Protein AF-A0A8C8IC75-F1 (afdb_monomer)

Radius of gyration: 33.01 Å; Cα contacts (8 Å, |Δi|>4): 456; chains: 1; bounding box: 77×109×83 Å

Secondary structure (DSSP, 8-state):
----PPPP----TTSSS--S--HHHHTS------TTSPP-PPP-TTS-TTSSHHHHTTS--SS----TT----S---TT------S-----GGGGGHHHHHHHHHHHHHHHHHHTTS------HHHHHHHHHHHHHHHHHHHHHHHHHHHHTT---PPPPPSS---TT--EEEEEEHHHHHH-----BPPPEEEEEEEEEPBP-GGGGGT------TTPPPEE-SB--TTS-TTS-TTTS-SEEEEEEEEEBSSS-EEEEEEEE-EEEE-TTS-EEEEEEEEEEES-GGGTT---HHHHTTT-HHHHHHHHHHHHHHHHHHHHHHHHHHT-SEEEEEEEEEEETTEEEEEEEEEEEEE-HHHHHHHTT--HHHHHHHHHHHHHHHTTSPSS-EEEEE-SS--TT-EEEEEE-

Solvent-accessible surface area (backbone atoms only — not comparable to full-atom values): 25698 Å² total; per-residue (Å²): 132,93,85,84,77,85,80,89,76,89,82,47,98,87,56,93,66,88,78,70,77,62,74,96,54,67,91,48,89,87,68,62,74,59,93,83,57,59,79,85,84,82,89,59,97,82,60,72,87,64,82,53,65,76,65,61,63,60,57,57,74,94,52,53,92,71,62,90,90,59,87,83,81,91,74,92,61,87,78,72,75,87,82,78,88,71,82,81,80,78,58,77,74,69,68,60,60,63,58,56,57,56,54,55,56,50,56,58,52,57,56,56,65,69,61,71,81,72,75,82,86,74,59,75,72,60,59,52,53,52,51,50,52,52,49,50,50,51,50,51,51,52,60,56,52,51,52,57,54,54,66,71,58,64,69,76,70,83,50,72,61,99,60,89,85,60,90,86,50,47,80,75,47,82,46,45,43,72,63,46,73,68,29,65,42,80,72,63,56,83,65,46,79,78,48,48,25,14,34,20,39,66,60,67,70,61,51,70,70,54,61,96,74,78,82,80,82,82,70,80,58,56,68,43,93,33,67,49,91,89,59,63,90,89,55,65,72,84,78,54,73,50,36,29,40,37,33,33,38,30,44,60,59,94,87,36,80,46,74,45,84,25,60,36,43,27,30,38,73,45,97,86,69,47,80,39,41,23,31,73,48,74,50,75,48,58,57,38,87,79,70,83,45,69,60,56,92,76,29,56,87,80,35,47,68,59,53,51,52,49,44,48,72,77,39,41,72,62,54,52,51,53,35,52,48,30,52,74,43,64,32,57,31,37,35,40,33,37,33,31,37,72,42,65,89,41,89,88,46,71,42,75,72,41,50,47,79,38,42,32,72,62,47,27,57,76,71,72,52,54,65,40,33,54,46,15,39,50,48,54,52,50,62,54,58,72,72,49,77,95,78,57,71,44,82,45,67,53,58,68,46,81,76,67,31,38,37,38,34,27,46,111

pLDDT: mean 82.19, std 16.44, range [41.41, 98.25]

Sequence (412 aa):
MAKFHAPEIQDNPSGWGPCAVPEKFKDMPYQPFSKGDRLGKVADWTGATYQDKRYTNKYSSQFGGGSQYAYFHEEDETSFQLVDTAKTQKTAYQRNRMRFAQRNLRRDKDRRNLTQFNMQTLPKSAKQKERDRMRLQKKFQKQFGVRQKWDQKSQLKPRDSSVEVRSDWEVKEEMDFPRLMKMRYMEVEDPTDIECCGALEYYDKAFDRCRVFVSPQGGERHKFPNPNPFVEEDIDKSEVASVAYRYRRWKLGEDIDLIVRCEHDGVMTGANGEVSFINVKTLNEWDSRHCNGVDWRQKLDSQRGAVLATELKNNSYKLARWTCCAMLAGSEYLKLGYVSRYHAKDSARHVVLGTQQFQPTEFASQINLSMENAWGILRCVIDICRKLEEGKYLILKDPNKVSPGLLTIETL

Nearest PDB structures (foldseek):
  8ppl-assembly1_Ix  TM=5.943E-01  e=7.637E-51  Homo sapiens
  8xxn-assembly1_3N  TM=5.782E-01  e=9.365E-46  Homo sapiens
  6yam-assembly1_m  TM=9.307E-01  e=5.490E-36  Oryctolagus cuniculus
  9bln-assembly1_x  TM=6.160E-01  e=3.800E-43  Homo sapiens
  5k4c-assembly1_A  TM=9.445E-01  e=1.832E-30  Nasonia vitripennis

InterPro domains:
  IPR007783 Eukaryotic translation initiation factor 3 subunit D [PF05091] (4-211)
  IPR007783 Eukaryotic translation initiation factor 3 subunit D [PF05091] (218-401)
  IPR007783 Eukaryotic translation initiation factor 3 subunit D [PTHR12399] (217-401)

Organism: Oncorhynchus tshawytscha (NCBI:txid74940)

Structure (mmCIF, N/CA/C/O backbone):
data_AF-A0A8C8IC75-F1
#
_entry.id   AF-A0A8C8IC75-F1
#
loop_
_atom_site.group_PDB
_atom_site.id
_atom_site.type_symbol
_atom_site.label_atom_id
_atom_site.label_alt_id
_atom_site.label_comp_id
_atom_site.label_asym_id
_atom_site.label_entity_id
_atom_site.label_seq_id
_atom_site.pdbx_PDB_ins_code
_atom_site.Cartn_x
_atom_site.Cartn_y
_atom_site.Cartn_z
_atom_site.occupancy
_atom_site.B_iso_or_equiv
_atom_site.auth_seq_id
_atom_site.auth_comp_id
_atom_site.auth_asym_id
_atom_site.auth_atom_id
_atom_site.pdbx_PDB_model_num
ATOM 1 N N . MET A 1 1 ? -1.003 -50.002 2.290 1.00 58.00 1 MET A N 1
ATOM 2 C CA . MET A 1 1 ? -1.749 -50.890 1.369 1.00 58.00 1 MET A CA 1
ATOM 3 C C . MET A 1 1 ? -2.477 -50.026 0.357 1.00 58.00 1 MET A C 1
ATOM 5 O O . MET A 1 1 ? -3.160 -49.097 0.773 1.00 58.00 1 MET A O 1
ATOM 9 N N . ALA A 1 2 ? -2.309 -50.294 -0.938 1.00 66.75 2 ALA A N 1
ATOM 10 C CA . ALA A 1 2 ? -3.128 -49.659 -1.966 1.00 66.75 2 ALA A CA 1
ATOM 11 C C . ALA A 1 2 ? -4.586 -50.118 -1.798 1.00 66.75 2 ALA A C 1
ATOM 13 O O . ALA A 1 2 ? -4.832 -51.304 -1.579 1.00 66.75 2 ALA A O 1
ATOM 14 N N . LYS A 1 3 ? -5.537 -49.180 -1.845 1.00 77.00 3 LYS A N 1
ATOM 15 C CA . LYS A 1 3 ? -6.972 -49.470 -1.761 1.00 77.00 3 LYS A CA 1
ATOM 16 C C . LYS A 1 3 ? -7.572 -49.418 -3.160 1.00 77.00 3 LYS A C 1
ATOM 18 O O . LYS A 1 3 ? -7.349 -48.454 -3.886 1.00 77.00 3 LYS A O 1
ATOM 23 N N . PHE A 1 4 ? -8.342 -50.442 -3.505 1.00 88.56 4 PHE A N 1
ATOM 24 C CA . PHE A 1 4 ? -9.171 -50.471 -4.702 1.00 88.56 4 PHE A CA 1
ATOM 25 C C . PHE A 1 4 ? -10.628 -50.597 -4.267 1.00 88.56 4 PHE A C 1
ATOM 27 O O . PHE A 1 4 ? -10.982 -51.527 -3.544 1.00 88.56 4 PHE A O 1
ATOM 34 N N . HIS A 1 5 ? -11.452 -49.642 -4.686 1.00 91.62 5 HIS A N 1
ATOM 35 C CA . HIS A 1 5 ? -12.895 -49.672 -4.489 1.00 91.62 5 HIS A CA 1
ATOM 36 C C . HIS A 1 5 ? -13.542 -50.132 -5.792 1.00 91.62 5 HIS A C 1
ATOM 38 O O . HIS A 1 5 ? -13.190 -49.631 -6.861 1.00 91.62 5 HIS A O 1
ATOM 44 N N . ALA A 1 6 ? -14.457 -51.099 -5.705 1.00 91.69 6 ALA A N 1
ATOM 45 C CA . ALA A 1 6 ? -15.185 -51.572 -6.874 1.00 91.69 6 ALA A CA 1
ATOM 46 C C . ALA A 1 6 ? -16.009 -50.415 -7.472 1.00 91.69 6 ALA A C 1
ATOM 48 O O . ALA A 1 6 ? -16.689 -49.719 -6.716 1.00 91.69 6 ALA A O 1
ATOM 49 N N . PRO A 1 7 ? -15.942 -50.180 -8.795 1.00 91.25 7 PRO A N 1
ATOM 50 C CA . PRO A 1 7 ? -16.749 -49.152 -9.433 1.00 91.25 7 PRO A CA 1
ATOM 51 C C . PRO A 1 7 ? -18.223 -49.563 -9.430 1.00 91.25 7 PRO A C 1
ATOM 53 O O . PRO A 1 7 ? -18.556 -50.719 -9.694 1.00 91.25 7 PRO A O 1
ATOM 56 N N . GLU A 1 8 ? -19.105 -48.608 -9.163 1.00 88.88 8 GLU A N 1
ATOM 57 C CA . GLU A 1 8 ? -20.548 -48.812 -9.267 1.00 88.88 8 GLU A CA 1
ATOM 58 C C . GLU A 1 8 ? -20.967 -48.847 -10.743 1.00 88.88 8 GLU A C 1
ATOM 60 O O . GLU A 1 8 ? -20.599 -47.974 -11.533 1.00 88.88 8 GLU A O 1
ATOM 65 N N . ILE A 1 9 ? -21.725 -49.876 -11.125 1.00 89.62 9 ILE A N 1
ATOM 66 C CA . ILE A 1 9 ? -22.226 -50.081 -12.488 1.00 89.62 9 ILE A CA 1
ATOM 67 C C . ILE A 1 9 ? -23.745 -50.234 -12.416 1.00 89.62 9 ILE A C 1
ATOM 69 O O . ILE A 1 9 ? -24.268 -50.913 -11.535 1.00 89.62 9 ILE A O 1
ATOM 73 N N . GLN A 1 10 ? -24.450 -49.595 -13.348 1.00 89.38 10 GLN A N 1
ATOM 74 C CA . GLN A 1 10 ? -25.905 -49.686 -13.465 1.00 89.38 10 GLN A CA 1
ATOM 75 C C . GLN A 1 10 ? -26.347 -51.081 -13.945 1.00 89.38 10 GLN A C 1
ATOM 77 O O . GLN A 1 10 ? -25.746 -51.634 -14.869 1.00 89.38 10 GLN A O 1
ATOM 82 N N . ASP A 1 11 ? -27.421 -51.615 -13.363 1.00 90.75 11 ASP A N 1
ATOM 83 C CA . ASP A 1 11 ? -28.042 -52.869 -13.800 1.00 90.75 11 ASP A CA 1
ATOM 84 C C . ASP A 1 11 ? -29.256 -52.579 -14.701 1.00 90.75 11 ASP A C 1
ATOM 86 O O . ASP A 1 11 ? -30.103 -51.742 -14.377 1.00 90.75 11 ASP A O 1
ATOM 90 N N . ASN A 1 12 ? -29.327 -53.242 -15.856 1.00 92.50 12 ASN A N 1
ATOM 91 C CA . ASN A 1 12 ? -30.423 -53.107 -16.817 1.00 92.50 12 ASN A CA 1
ATOM 92 C C . ASN A 1 12 ? -30.918 -54.499 -17.252 1.00 92.50 12 ASN A C 1
ATOM 94 O O . ASN A 1 12 ? -30.429 -55.045 -18.242 1.00 92.50 12 ASN A O 1
ATOM 98 N N . PRO A 1 13 ? -31.923 -55.067 -16.560 1.00 91.25 13 PRO A N 1
ATOM 99 C CA . PRO A 1 13 ? -32.427 -56.413 -16.854 1.00 91.25 13 PRO A CA 1
ATOM 100 C C . PRO A 1 13 ? -33.138 -56.541 -18.209 1.00 91.25 13 PRO A C 1
ATOM 102 O O . PRO A 1 13 ? -33.323 -57.645 -18.714 1.00 91.25 13 PRO A O 1
ATOM 105 N N . SER A 1 14 ? -33.587 -55.419 -18.778 1.00 91.44 14 SER A N 1
ATOM 106 C CA . SER A 1 14 ? -34.484 -55.378 -19.942 1.00 91.44 14 SER A CA 1
ATOM 107 C C . SER A 1 14 ? -33.797 -55.037 -21.267 1.00 91.44 14 SER A C 1
ATOM 109 O O . SER A 1 14 ? -34.443 -55.060 -22.314 1.00 91.44 14 SER A O 1
ATOM 111 N N . GLY A 1 15 ? -32.498 -54.727 -21.256 1.00 89.69 15 GLY A N 1
ATOM 112 C CA . GLY A 1 15 ? -31.758 -54.423 -22.476 1.00 89.69 15 GLY A CA 1
ATOM 113 C C . GLY A 1 15 ? -30.320 -53.981 -22.231 1.00 89.69 15 GLY A C 1
ATOM 114 O O . GLY A 1 15 ? -29.856 -53.876 -21.101 1.00 89.69 15 GLY A O 1
ATOM 115 N N . TRP A 1 16 ? -29.611 -53.683 -23.318 1.00 87.88 16 TRP A N 1
ATOM 116 C CA . TRP A 1 16 ? -28.249 -53.153 -23.274 1.00 87.88 16 TRP A CA 1
ATOM 117 C C . TRP A 1 16 ? -28.276 -51.639 -23.502 1.00 87.88 16 TRP A C 1
ATOM 119 O O . TRP A 1 16 ? -28.535 -51.179 -24.612 1.00 87.88 16 TRP A O 1
ATOM 129 N N . GLY A 1 17 ? -28.041 -50.851 -22.448 1.00 88.94 17 GLY A N 1
ATOM 130 C CA . GLY A 1 17 ? -28.033 -49.386 -22.528 1.00 88.94 17 GLY A CA 1
ATOM 131 C C . GLY A 1 17 ? -28.261 -48.684 -21.184 1.00 88.94 17 GLY A C 1
ATOM 132 O O . GLY A 1 17 ? -28.439 -49.361 -20.168 1.00 88.94 17 GLY A O 1
ATOM 133 N N . PRO A 1 18 ? -28.258 -47.335 -21.161 1.00 89.00 18 PRO A N 1
ATOM 134 C CA . PRO A 1 18 ? -28.539 -46.558 -19.956 1.00 89.00 18 PRO A CA 1
ATOM 135 C C . PRO A 1 18 ? -29.963 -46.813 -19.453 1.00 89.00 18 PRO A C 1
ATOM 137 O O . PRO A 1 18 ? -30.922 -46.672 -20.209 1.00 89.00 18 PRO A O 1
ATOM 140 N N . CYS A 1 19 ? -30.093 -47.179 -18.177 1.00 89.69 19 CYS A N 1
ATOM 141 C CA . CYS A 1 19 ? -31.385 -47.402 -17.520 1.00 89.69 19 CYS A CA 1
ATOM 142 C C . CYS A 1 19 ? -31.823 -46.227 -16.631 1.00 89.69 19 CYS A C 1
ATOM 144 O O . CYS A 1 19 ? -32.991 -46.149 -16.258 1.00 89.69 19 CYS A O 1
ATOM 146 N N . ALA A 1 20 ? -30.916 -45.294 -16.322 1.00 87.81 20 ALA A N 1
ATOM 147 C CA . ALA A 1 20 ? -31.198 -44.113 -15.516 1.00 87.81 20 ALA A CA 1
ATOM 148 C C . ALA A 1 20 ? -30.503 -42.862 -16.073 1.00 87.81 20 ALA A C 1
ATOM 150 O O . ALA A 1 20 ? -29.450 -42.933 -16.711 1.00 87.81 20 ALA A O 1
ATOM 151 N N . VAL A 1 21 ? -31.094 -41.695 -15.807 1.00 89.00 21 VAL A N 1
ATOM 152 C CA . VAL A 1 21 ? -30.424 -40.406 -16.021 1.00 89.00 21 VAL A CA 1
ATOM 153 C C . VAL A 1 21 ? -29.321 -40.268 -14.966 1.00 89.00 21 VAL A C 1
ATOM 155 O O . VAL A 1 21 ? -29.589 -40.546 -13.795 1.00 89.00 21 VAL A O 1
ATOM 158 N N . PRO A 1 22 ? -28.103 -39.828 -15.332 1.00 90.25 22 PRO A N 1
ATOM 159 C CA . PRO A 1 22 ? -27.042 -39.596 -14.360 1.00 90.25 22 PRO A CA 1
ATOM 160 C C . PRO A 1 22 ? -27.498 -38.660 -13.237 1.00 90.25 22 PRO A C 1
ATOM 162 O O . PRO A 1 22 ? -28.001 -37.568 -13.508 1.00 90.25 22 PRO A O 1
ATOM 165 N N . GLU A 1 23 ? -27.265 -39.058 -11.986 1.00 87.88 23 GLU A N 1
ATOM 166 C CA . GLU A 1 23 ? -27.721 -38.335 -10.788 1.00 87.88 23 GLU A CA 1
ATOM 167 C C . GLU A 1 23 ? -27.302 -36.860 -10.796 1.00 87.88 23 GLU A C 1
ATOM 169 O O . GLU A 1 23 ? -28.095 -35.974 -10.490 1.00 87.88 23 GLU A O 1
ATOM 174 N N . LYS A 1 24 ? -26.097 -36.581 -11.306 1.00 89.31 24 LYS A N 1
ATOM 175 C CA . LYS A 1 24 ? -25.540 -35.232 -11.466 1.00 89.31 24 LYS A CA 1
ATOM 176 C C . LYS A 1 24 ? -26.448 -34.240 -12.212 1.00 89.31 24 LYS A C 1
ATOM 178 O O . LYS A 1 24 ? -26.316 -33.040 -11.993 1.00 89.31 24 LYS A O 1
ATOM 183 N N . PHE A 1 25 ? -27.304 -34.708 -13.121 1.00 90.50 25 PHE A N 1
ATOM 184 C CA . PHE A 1 25 ? -28.145 -33.848 -13.965 1.00 90.50 25 PHE A CA 1
ATOM 185 C C . PHE A 1 25 ? -29.645 -34.044 -13.736 1.00 90.50 25 PHE A C 1
ATOM 187 O O . PHE A 1 25 ? -30.443 -33.440 -14.447 1.00 90.50 25 PHE A O 1
ATOM 194 N N . LYS A 1 26 ? -30.042 -34.881 -12.772 1.00 89.19 26 LYS A N 1
ATOM 195 C CA . LYS A 1 26 ? -31.448 -35.233 -12.551 1.00 89.19 26 LYS A CA 1
ATOM 196 C C . LYS A 1 26 ? -32.291 -34.036 -12.097 1.00 89.19 26 LYS A C 1
ATOM 198 O O . LYS A 1 26 ? -33.399 -33.858 -12.591 1.00 89.19 26 LYS A O 1
ATOM 203 N N . ASP A 1 27 ? -31.733 -33.196 -11.227 1.00 91.81 27 ASP A N 1
ATOM 204 C CA . ASP A 1 27 ? -32.450 -32.082 -10.587 1.00 91.81 27 ASP A CA 1
ATOM 205 C C . ASP A 1 27 ? -32.163 -30.718 -11.246 1.00 91.81 27 ASP A C 1
ATOM 207 O O . ASP A 1 27 ? -32.379 -29.661 -10.655 1.00 91.81 27 ASP A O 1
ATOM 211 N N . MET A 1 28 ? -31.650 -30.723 -12.481 1.00 89.75 28 MET A N 1
ATOM 212 C CA . MET A 1 28 ? -31.266 -29.516 -13.212 1.00 89.75 28 MET A CA 1
ATOM 213 C C . MET A 1 28 ? -31.872 -29.521 -14.625 1.00 89.75 28 MET A C 1
ATOM 215 O O . MET A 1 28 ? -31.658 -30.485 -15.363 1.00 89.75 28 MET A O 1
ATOM 219 N N . PRO A 1 29 ? -32.569 -28.447 -15.058 1.00 92.25 29 PRO A N 1
ATOM 220 C CA . PRO A 1 29 ? -33.011 -28.316 -16.444 1.00 92.25 29 PRO A CA 1
ATOM 221 C C . PRO A 1 29 ? -31.840 -28.464 -17.422 1.00 92.25 29 PRO A C 1
ATOM 223 O O . PRO A 1 29 ? -30.876 -27.702 -17.408 1.00 92.25 29 PRO A O 1
ATOM 226 N N . TYR A 1 30 ? -31.897 -29.469 -18.290 1.00 90.06 30 TYR A N 1
ATOM 227 C CA . TYR A 1 30 ? -30.810 -29.705 -19.230 1.00 90.06 30 TYR A CA 1
ATOM 228 C C . TYR A 1 30 ? -30.794 -28.627 -20.323 1.00 90.06 30 TYR A C 1
ATOM 230 O O . TYR A 1 30 ? -31.762 -28.466 -21.068 1.00 90.06 30 TYR A O 1
ATOM 238 N N . GLN A 1 31 ? -29.666 -27.926 -20.462 1.00 90.81 31 GLN A N 1
ATOM 239 C CA . GLN A 1 31 ? -29.398 -27.047 -21.597 1.00 90.81 31 GLN A CA 1
ATOM 240 C C . GLN A 1 31 ? -27.993 -27.330 -22.158 1.00 90.81 31 GLN A C 1
ATOM 242 O O . GLN A 1 31 ? -27.011 -27.236 -21.415 1.00 90.81 31 GLN A O 1
ATOM 247 N N . PRO A 1 32 ? -27.865 -27.683 -23.452 1.00 91.00 32 PRO A N 1
ATOM 248 C CA . PRO A 1 32 ? -26.565 -27.909 -24.076 1.00 91.00 32 PRO A CA 1
ATOM 249 C C . PRO A 1 32 ? -25.755 -26.610 -24.147 1.00 91.00 32 PRO A C 1
ATOM 251 O O . PRO A 1 32 ? -26.310 -25.530 -24.337 1.00 91.00 32 PRO A O 1
ATOM 254 N N . PHE A 1 33 ? -24.433 -26.719 -24.010 1.00 90.62 33 PHE A N 1
ATOM 255 C CA . PHE A 1 33 ? -23.517 -25.585 -24.120 1.00 90.62 33 PHE A CA 1
ATOM 256 C C . PHE A 1 33 ? -22.121 -26.034 -24.568 1.00 90.62 33 PHE A C 1
ATOM 258 O O . PHE A 1 33 ? -21.750 -27.201 -24.425 1.00 90.62 33 PHE A O 1
ATOM 265 N N . SER A 1 34 ? -21.324 -25.088 -25.065 1.00 90.38 34 SER A N 1
ATOM 266 C CA . SER A 1 34 ? -19.915 -25.279 -25.414 1.00 90.38 34 SER A CA 1
ATOM 267 C C . SER A 1 34 ? -19.023 -24.449 -24.486 1.00 90.38 34 SER A C 1
ATOM 269 O O . SER A 1 34 ? -19.174 -23.234 -24.371 1.00 90.38 34 SER A O 1
ATOM 271 N N . LYS A 1 35 ? -18.052 -25.096 -23.825 1.00 90.00 35 LYS A N 1
ATOM 272 C CA . LYS A 1 35 ? -17.076 -24.410 -22.949 1.00 90.00 35 LYS A CA 1
ATOM 273 C C . LYS A 1 35 ? -16.099 -23.510 -23.715 1.00 90.00 35 LYS A C 1
ATOM 275 O O . LYS A 1 35 ? -15.439 -22.684 -23.096 1.00 90.00 35 LYS A O 1
ATOM 280 N N . GLY A 1 36 ? -15.976 -23.699 -25.031 1.00 89.31 36 GLY A N 1
ATOM 281 C CA . GLY A 1 36 ? -15.103 -22.900 -25.894 1.00 89.31 36 GLY A CA 1
ATOM 282 C C . GLY A 1 36 ? -15.739 -21.596 -26.376 1.00 89.31 36 GLY A C 1
ATOM 283 O O . GLY A 1 36 ? -15.065 -20.798 -27.028 1.00 89.31 36 GLY A O 1
ATOM 284 N N . ASP A 1 37 ? -17.022 -21.374 -26.078 1.00 88.44 37 ASP A N 1
ATOM 285 C CA . ASP A 1 37 ? -17.738 -20.195 -26.543 1.00 88.44 37 ASP A CA 1
ATOM 286 C C . ASP A 1 37 ? -17.208 -18.929 -25.866 1.00 88.44 37 ASP A C 1
ATOM 288 O O . ASP A 1 37 ? -16.849 -18.896 -24.686 1.00 88.44 37 ASP A O 1
ATOM 292 N N . ARG A 1 38 ? -17.146 -17.843 -26.637 1.00 86.75 38 ARG A N 1
ATOM 293 C CA . ARG A 1 38 ? -16.624 -16.571 -26.147 1.00 86.75 38 ARG A CA 1
ATOM 294 C C . ARG A 1 38 ? -17.580 -15.966 -25.117 1.00 86.75 38 ARG A C 1
ATOM 296 O O . ARG A 1 38 ? -18.743 -15.715 -25.419 1.00 86.75 38 ARG A O 1
ATOM 303 N N . LEU A 1 39 ? -17.056 -15.627 -23.942 1.00 89.38 39 LEU A N 1
ATOM 304 C CA . LEU A 1 39 ? -17.792 -14.947 -22.870 1.00 89.38 39 LEU A CA 1
ATOM 305 C C . LEU A 1 39 ? -17.600 -13.416 -22.915 1.00 89.38 39 LEU A C 1
ATOM 307 O O . LEU A 1 39 ? -16.669 -12.915 -23.552 1.00 89.38 39 LEU A O 1
ATOM 311 N N . GLY A 1 40 ? -18.476 -12.668 -22.229 1.00 88.25 40 GLY A N 1
ATOM 312 C CA . GLY A 1 40 ? -18.346 -11.210 -22.043 1.00 88.25 40 GLY A CA 1
ATOM 313 C C . GLY A 1 40 ? -19.294 -10.325 -22.869 1.00 88.25 40 GLY A C 1
A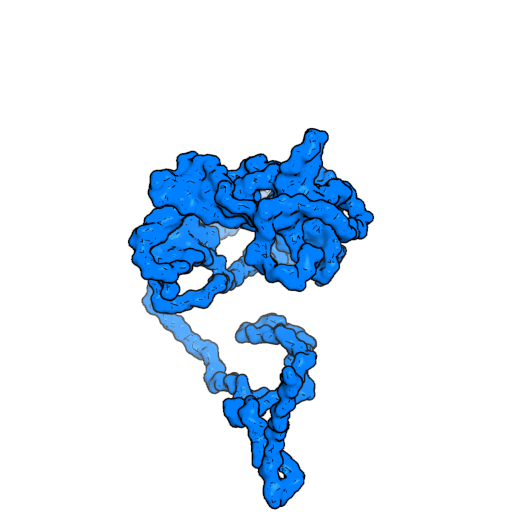TOM 314 O O . GLY A 1 40 ? -18.930 -9.203 -23.225 1.00 88.25 40 GLY A O 1
ATOM 315 N N . LYS A 1 41 ? -20.501 -10.806 -23.196 1.00 88.62 41 LYS A N 1
ATOM 316 C CA . LYS A 1 41 ? -21.559 -9.982 -23.807 1.00 88.62 41 LYS A CA 1
ATOM 317 C C . LYS A 1 41 ? -22.226 -9.105 -22.737 1.00 88.62 41 LYS A C 1
ATOM 319 O O . LYS A 1 41 ? -22.597 -9.603 -21.682 1.00 88.62 41 LYS A O 1
ATOM 324 N N . VAL A 1 42 ? -22.388 -7.815 -23.018 1.00 89.00 42 VAL A N 1
ATOM 325 C CA . VAL A 1 42 ? -23.034 -6.837 -22.128 1.00 89.00 42 VAL A CA 1
ATOM 326 C C . VAL A 1 42 ? -24.537 -6.794 -22.428 1.00 89.00 42 VAL A C 1
ATOM 328 O O . VAL A 1 42 ? -24.929 -6.841 -23.593 1.00 89.00 42 VAL A O 1
ATOM 331 N N . ALA A 1 43 ? -25.378 -6.693 -21.401 1.00 88.56 43 ALA A N 1
ATOM 332 C CA . ALA A 1 43 ? -26.791 -6.352 -21.555 1.00 88.56 43 ALA A CA 1
ATOM 333 C C . ALA A 1 43 ? -26.953 -4.828 -21.435 1.00 88.56 43 ALA A C 1
ATOM 335 O O . ALA A 1 43 ? -26.425 -4.224 -20.504 1.00 88.56 43 ALA A O 1
ATOM 336 N N . ASP A 1 44 ? -27.642 -4.205 -22.388 1.00 85.00 44 ASP A N 1
ATOM 337 C CA . ASP A 1 44 ? -27.849 -2.755 -22.429 1.00 85.00 44 ASP A CA 1
ATOM 338 C C . ASP A 1 44 ? -29.294 -2.450 -22.824 1.00 85.00 44 ASP A C 1
ATOM 340 O O . ASP A 1 44 ? -29.666 -2.586 -23.991 1.00 85.00 44 ASP A O 1
ATOM 344 N N . TRP A 1 45 ? -30.095 -2.013 -21.853 1.00 84.25 45 TRP A N 1
ATOM 345 C CA . TRP A 1 45 ? -31.499 -1.645 -22.055 1.00 84.25 45 TRP A CA 1
ATOM 346 C C . TRP A 1 45 ? -31.673 -0.364 -22.887 1.00 84.25 45 TRP A C 1
ATOM 348 O O . TRP A 1 45 ? -32.762 -0.095 -23.378 1.00 84.25 45 TRP A O 1
ATOM 358 N N . THR A 1 46 ? -30.614 0.432 -23.082 1.00 85.81 46 THR A N 1
ATOM 359 C CA . THR A 1 46 ? -30.653 1.631 -23.939 1.00 85.81 46 THR A CA 1
ATOM 360 C C . THR A 1 46 ? -30.354 1.328 -25.410 1.00 85.81 46 THR A C 1
ATOM 362 O O . THR A 1 46 ? -30.567 2.181 -26.270 1.00 85.81 46 THR A O 1
ATOM 365 N N . GLY A 1 47 ? -29.826 0.134 -25.712 1.00 81.56 47 GLY A N 1
ATOM 366 C CA . GLY A 1 47 ? -29.449 -0.291 -27.064 1.00 81.56 47 GLY A CA 1
ATOM 367 C C . GLY A 1 47 ? -28.249 0.450 -27.675 1.00 81.56 47 GLY A C 1
ATOM 368 O O . GLY A 1 47 ? -27.955 0.280 -28.860 1.00 81.56 47 GLY A O 1
ATOM 369 N N . ALA A 1 48 ? -27.527 1.271 -26.908 1.00 83.19 48 ALA A N 1
ATOM 370 C CA . ALA A 1 48 ? -26.459 2.123 -27.428 1.00 83.19 48 ALA A CA 1
ATOM 371 C C . ALA A 1 48 ? -25.129 1.377 -27.650 1.00 83.19 48 ALA A C 1
ATOM 373 O O . ALA A 1 48 ? -24.325 1.792 -28.487 1.00 83.19 48 ALA A O 1
ATOM 374 N N . THR A 1 49 ? -24.897 0.280 -26.925 1.00 80.69 49 THR A N 1
ATOM 375 C CA . THR A 1 49 ? -23.593 -0.402 -26.844 1.00 80.69 49 THR A CA 1
ATOM 376 C C . THR A 1 49 ? -23.190 -1.144 -28.127 1.00 80.69 49 THR A C 1
ATOM 378 O O . THR A 1 49 ? -22.008 -1.169 -28.474 1.00 80.69 49 THR A O 1
ATOM 381 N N . TYR A 1 50 ? -24.139 -1.722 -28.870 1.00 78.25 50 TYR A N 1
ATOM 382 C CA . TYR A 1 50 ? -23.860 -2.555 -30.051 1.00 78.25 50 TYR A CA 1
ATOM 383 C C . TYR A 1 50 ? -24.457 -1.977 -31.340 1.00 78.25 50 TYR A C 1
ATOM 385 O O . TYR A 1 50 ? -25.283 -2.607 -31.993 1.00 78.25 50 TYR A O 1
ATOM 393 N N . GLN A 1 51 ? -23.999 -0.789 -31.745 1.00 72.69 51 GLN A N 1
ATOM 394 C CA . GLN A 1 51 ? -24.387 -0.192 -33.036 1.00 72.69 51 GLN A CA 1
ATOM 395 C C . GLN A 1 51 ? -23.942 -1.047 -34.241 1.00 72.69 51 GLN A C 1
ATOM 397 O O . GLN A 1 51 ? -24.579 -1.034 -35.291 1.00 72.69 51 GLN A O 1
ATOM 402 N N . ASP A 1 52 ? -22.854 -1.816 -34.095 1.00 74.56 52 ASP A N 1
ATOM 403 C CA . ASP A 1 52 ? -22.337 -2.724 -35.123 1.00 74.56 52 ASP A CA 1
ATOM 404 C C . ASP A 1 52 ? -22.626 -4.193 -34.762 1.00 74.56 52 ASP A C 1
ATOM 406 O O . ASP A 1 52 ? -22.037 -4.763 -33.834 1.00 74.56 52 ASP A O 1
ATOM 410 N N . LYS A 1 53 ? -23.509 -4.829 -35.547 1.00 74.12 53 LYS A N 1
ATOM 411 C CA . LYS A 1 53 ? -23.950 -6.230 -35.391 1.00 74.12 53 LYS A CA 1
ATOM 412 C C . LYS A 1 53 ? -22.807 -7.256 -35.475 1.00 74.12 53 LYS A C 1
ATOM 414 O O . LYS A 1 53 ? -22.963 -8.402 -35.061 1.00 74.12 53 LYS A O 1
ATOM 419 N N . ARG A 1 54 ? -21.619 -6.876 -35.958 1.00 77.44 54 ARG A N 1
ATOM 420 C CA . ARG A 1 54 ? -20.448 -7.774 -35.982 1.00 77.44 54 ARG A CA 1
ATOM 421 C C . ARG A 1 54 ? -19.938 -8.139 -34.591 1.00 77.44 54 ARG A C 1
ATOM 423 O O . ARG A 1 54 ? -19.286 -9.170 -34.437 1.00 77.44 54 ARG A O 1
ATOM 430 N N . TYR A 1 55 ? -20.198 -7.314 -33.577 1.00 77.69 55 TYR A N 1
ATOM 431 C CA . TYR A 1 55 ? -19.774 -7.605 -32.206 1.00 77.69 55 TYR A CA 1
ATOM 432 C C . TYR A 1 55 ? -20.724 -8.565 -31.495 1.00 77.69 55 TYR A C 1
ATOM 434 O O . TYR A 1 55 ? -20.254 -9.400 -30.728 1.00 77.69 55 TYR A O 1
ATOM 442 N N . THR A 1 56 ? -22.025 -8.506 -31.784 1.00 78.50 56 THR A N 1
ATOM 443 C CA . THR A 1 56 ? -23.023 -9.407 -31.190 1.00 78.50 56 THR A CA 1
ATOM 444 C C . THR A 1 56 ? -22.867 -10.842 -31.687 1.00 78.50 56 THR A C 1
ATOM 446 O O . THR A 1 56 ? -22.985 -11.770 -30.892 1.00 78.50 56 THR A O 1
ATOM 449 N N . ASN A 1 57 ? -22.501 -11.025 -32.959 1.00 82.75 57 ASN A N 1
ATOM 450 C CA . ASN A 1 57 ? -22.333 -12.347 -33.578 1.00 82.75 57 ASN A CA 1
ATOM 451 C C . ASN A 1 57 ? -21.121 -13.131 -33.043 1.00 82.75 57 ASN A C 1
ATOM 453 O O . ASN A 1 57 ? -20.984 -14.315 -33.311 1.00 82.75 57 ASN A O 1
ATOM 457 N N . LYS A 1 58 ? -20.224 -12.493 -32.280 1.00 85.25 58 LYS A N 1
ATOM 458 C CA . LYS A 1 58 ? -19.081 -13.179 -31.648 1.00 85.25 58 LYS A CA 1
ATOM 459 C C . LYS A 1 58 ? -19.470 -13.971 -30.402 1.00 85.25 58 LYS A C 1
ATOM 461 O O . LYS A 1 58 ? -18.660 -14.755 -29.926 1.00 85.25 58 LYS A O 1
ATOM 466 N N . TYR A 1 59 ? -20.658 -13.707 -29.865 1.00 86.56 59 TYR A N 1
ATOM 467 C CA . TYR A 1 59 ? -21.172 -14.302 -28.632 1.00 86.56 59 TYR A CA 1
ATOM 468 C C . TYR A 1 59 ? -22.383 -15.206 -28.893 1.00 86.56 59 TYR A C 1
ATOM 470 O O . TYR A 1 59 ? -23.016 -15.668 -27.950 1.00 86.56 59 TYR A O 1
ATOM 478 N N . SER A 1 60 ? -22.758 -15.414 -30.159 1.00 85.62 60 SER A N 1
ATOM 479 C CA . SER A 1 60 ? -23.757 -16.420 -30.507 1.00 85.62 60 SER A CA 1
ATOM 480 C C . SER A 1 60 ? -23.115 -17.796 -30.401 1.00 85.62 60 SER A C 1
ATOM 482 O O . SER A 1 60 ? -22.127 -18.057 -31.092 1.00 85.62 60 SER A O 1
ATOM 484 N N . SER A 1 61 ? -23.678 -18.662 -29.562 1.00 84.56 61 SER A N 1
ATOM 485 C CA . SER A 1 61 ? -23.274 -20.062 -29.533 1.00 84.56 61 SER A CA 1
ATOM 486 C C . SER A 1 61 ? -23.610 -20.722 -30.870 1.00 84.56 61 SER A C 1
ATOM 488 O O . SER A 1 61 ? -24.703 -20.529 -31.405 1.00 84.56 61 SER A O 1
ATOM 490 N N . GLN A 1 62 ? -22.663 -21.480 -31.422 1.00 79.94 62 GLN A N 1
ATOM 491 C CA . GLN A 1 62 ? -22.903 -22.308 -32.608 1.00 79.94 62 GLN A CA 1
ATOM 492 C C . GLN A 1 62 ? -23.536 -23.658 -32.249 1.00 79.94 62 GLN A C 1
ATOM 494 O O . GLN A 1 62 ? -24.029 -24.353 -33.134 1.00 79.94 62 GLN A O 1
ATOM 499 N N . PHE A 1 63 ? -23.530 -24.032 -30.966 1.00 75.12 63 PHE A N 1
ATOM 500 C CA . PHE A 1 63 ? -23.950 -25.345 -30.500 1.00 75.12 63 PHE A CA 1
ATOM 501 C C . PHE A 1 63 ? -24.853 -25.217 -29.270 1.00 75.12 63 PHE A C 1
ATOM 503 O O . PHE A 1 63 ? -24.405 -24.808 -28.205 1.00 75.12 63 PHE A O 1
ATOM 510 N N . GLY A 1 64 ? -26.120 -25.618 -29.403 1.00 69.56 64 GLY A N 1
ATOM 511 C CA . GLY A 1 64 ? -27.042 -25.689 -28.266 1.00 69.56 64 GLY A CA 1
ATOM 512 C C . GLY A 1 64 ? -27.789 -24.389 -27.955 1.00 69.56 64 GLY A C 1
ATOM 513 O O . GLY A 1 64 ? -27.662 -23.827 -26.872 1.00 69.56 64 GLY A O 1
ATOM 514 N N . GLY A 1 65 ? -28.628 -23.929 -28.886 1.00 75.31 65 GLY A N 1
ATOM 515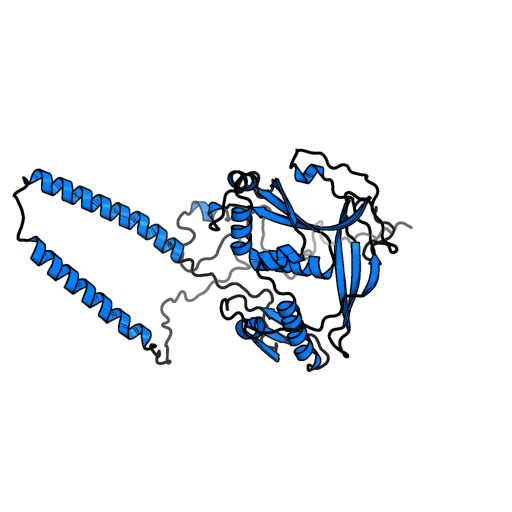 C CA . GLY A 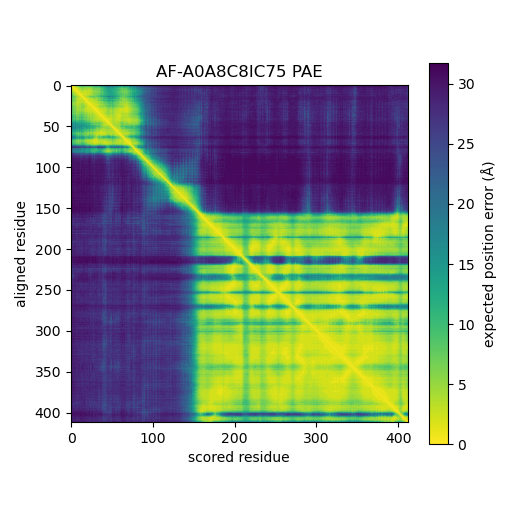1 65 ? -29.603 -22.874 -28.602 1.00 75.31 65 GLY A CA 1
ATOM 516 C C . GLY A 1 65 ? -30.734 -23.402 -27.715 1.00 75.31 65 GLY A C 1
ATOM 517 O O . GLY A 1 65 ? -31.511 -24.244 -28.155 1.00 75.31 65 GLY A O 1
ATOM 518 N N . GLY A 1 66 ? -30.830 -22.910 -26.480 1.00 80.94 66 GLY A N 1
ATOM 519 C CA . GLY A 1 66 ? -31.901 -23.247 -25.543 1.00 80.94 66 GLY A CA 1
ATOM 520 C C . GLY A 1 66 ? -32.325 -22.035 -24.718 1.00 80.94 66 GLY A C 1
ATOM 521 O O . GLY A 1 66 ? -31.521 -21.139 -24.458 1.00 80.94 66 GLY A O 1
ATOM 522 N N . SER A 1 67 ? -33.597 -22.005 -24.328 1.00 87.31 67 SER A N 1
ATOM 523 C CA . SER A 1 67 ? -34.205 -20.935 -23.528 1.00 87.31 67 SER A CA 1
ATOM 524 C C . SER A 1 67 ? -34.750 -21.442 -22.189 1.00 87.31 67 SER A C 1
ATOM 526 O O . SER A 1 67 ? -35.612 -20.796 -21.606 1.00 87.31 67 SER A O 1
ATOM 528 N N . GLN A 1 68 ? -34.266 -22.592 -21.700 1.00 90.69 68 GLN A N 1
ATOM 529 C CA . GLN A 1 68 ? -34.724 -23.183 -20.432 1.00 90.69 68 GLN A CA 1
ATOM 530 C C . GLN A 1 68 ? -34.413 -22.274 -19.235 1.00 90.69 68 GLN A C 1
ATOM 532 O O . GLN A 1 68 ? -35.154 -22.246 -18.261 1.00 90.69 68 GLN A O 1
ATOM 537 N N . TYR A 1 69 ? -33.342 -21.485 -19.344 1.00 90.06 69 TYR A N 1
ATOM 538 C CA . TYR A 1 69 ? -32.935 -20.482 -18.359 1.00 90.06 69 TYR A CA 1
ATOM 539 C C . TYR A 1 69 ? -33.197 -19.040 -18.826 1.00 90.06 69 TYR A C 1
ATOM 541 O O . TYR A 1 69 ? -32.459 -18.127 -18.456 1.00 90.06 69 TYR A O 1
ATOM 549 N N . ALA A 1 70 ? -34.195 -18.823 -19.689 1.00 90.00 70 ALA A N 1
ATOM 550 C CA . ALA A 1 70 ? -34.536 -17.493 -20.187 1.00 90.00 70 ALA A CA 1
ATOM 551 C C . ALA A 1 70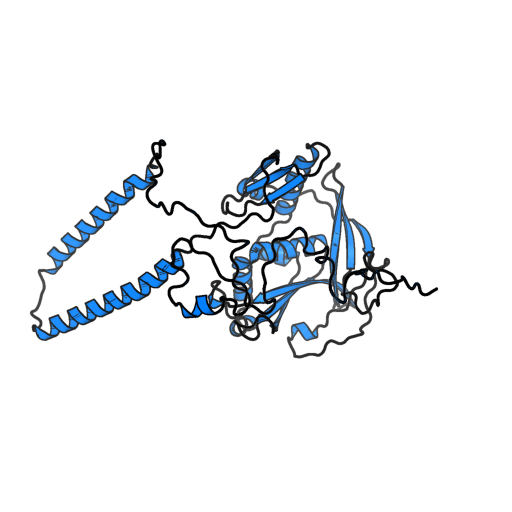 ? -35.727 -16.896 -19.428 1.00 90.00 70 ALA A C 1
ATOM 553 O O . ALA A 1 70 ? -36.706 -17.582 -19.148 1.00 90.00 70 ALA A O 1
ATOM 554 N N . TYR A 1 71 ? -35.650 -15.599 -19.143 1.00 89.56 71 TYR A N 1
ATOM 555 C CA . TYR A 1 71 ? -36.771 -14.814 -18.638 1.00 89.56 71 TYR A CA 1
ATOM 556 C C . TYR A 1 71 ? -37.361 -13.989 -19.785 1.00 89.56 71 TYR A C 1
ATOM 558 O O . TYR A 1 71 ? -36.627 -13.273 -20.469 1.00 89.56 71 TYR A O 1
ATOM 566 N N . PHE A 1 72 ? -38.674 -14.091 -19.981 1.00 88.31 72 PHE A N 1
ATOM 567 C CA . PHE A 1 72 ? -39.433 -13.258 -20.908 1.00 88.31 72 PHE A CA 1
ATOM 568 C C . PHE A 1 72 ? -40.277 -12.287 -20.086 1.00 88.31 72 PHE A C 1
ATOM 570 O O . PHE A 1 72 ? -41.067 -12.709 -19.247 1.00 88.31 72 PHE A O 1
ATOM 577 N N . HIS A 1 73 ? -40.070 -10.989 -20.299 1.00 84.00 73 HIS A N 1
ATOM 578 C CA . HIS A 1 73 ? -40.903 -9.954 -19.700 1.00 84.00 73 HIS A CA 1
ATOM 579 C C . HIS A 1 73 ? -42.129 -9.753 -20.600 1.00 84.00 73 HIS A C 1
ATOM 581 O O . HIS A 1 73 ? -41.961 -9.504 -21.791 1.00 84.00 73 HIS A O 1
ATOM 587 N N . GLU A 1 74 ? -43.341 -9.930 -20.069 1.00 76.62 74 GLU A N 1
ATOM 588 C CA . GLU A 1 74 ? -44.580 -9.897 -20.870 1.00 76.62 74 GLU A CA 1
ATOM 589 C C . GLU A 1 74 ? -45.064 -8.467 -21.184 1.00 76.62 74 GLU A C 1
ATOM 591 O O . GLU A 1 74 ? -45.786 -8.269 -22.159 1.00 76.62 74 GLU A O 1
ATOM 596 N N . GLU A 1 75 ? -44.621 -7.461 -20.418 1.00 68.06 75 GLU A N 1
ATOM 597 C CA . GLU A 1 75 ? -45.049 -6.061 -20.546 1.00 68.06 75 GLU A CA 1
ATOM 598 C C . GLU A 1 75 ? -43.863 -5.136 -20.882 1.00 68.06 75 GLU A C 1
ATOM 600 O O . GLU A 1 75 ? -43.195 -4.590 -20.005 1.00 68.06 75 GLU A O 1
ATOM 605 N N . ASP A 1 76 ? -43.584 -4.925 -22.172 1.00 56.81 76 ASP A N 1
ATOM 606 C CA . ASP A 1 76 ? -42.593 -3.939 -22.640 1.00 56.81 76 ASP A CA 1
ATOM 607 C C . ASP A 1 76 ? -43.151 -2.507 -22.515 1.00 56.81 76 ASP A C 1
ATOM 609 O O . ASP A 1 76 ? -43.511 -1.851 -23.496 1.00 56.81 76 ASP A O 1
ATOM 613 N N . GLU A 1 77 ? -43.246 -1.996 -21.289 1.00 59.34 77 GLU A N 1
ATOM 614 C CA . GLU A 1 77 ? -43.928 -0.732 -21.037 1.00 59.34 77 GLU A CA 1
ATOM 615 C C . GLU A 1 77 ? -43.002 0.373 -20.502 1.00 59.34 77 GLU A C 1
ATOM 617 O O . GLU A 1 77 ? -42.844 0.620 -19.311 1.00 59.34 77 GLU A O 1
ATOM 622 N N . THR A 1 78 ? -42.498 1.178 -21.444 1.00 63.84 78 THR A N 1
ATOM 623 C CA . THR A 1 78 ? -42.133 2.594 -21.194 1.00 63.84 78 THR A CA 1
ATOM 624 C C . THR A 1 78 ? -43.365 3.491 -20.966 1.00 63.84 78 THR A C 1
ATOM 626 O O . THR A 1 78 ? -43.247 4.717 -20.934 1.00 63.84 78 THR A O 1
ATOM 629 N N . SER A 1 79 ? -44.554 2.892 -20.837 1.00 72.75 79 SER A N 1
ATOM 630 C CA . SER A 1 79 ? -45.842 3.565 -20.649 1.00 72.75 79 SER A CA 1
ATOM 631 C C . SER A 1 79 ? -45.975 4.170 -19.242 1.00 72.75 79 SER A C 1
ATOM 633 O O . SER A 1 79 ? -46.651 5.187 -19.064 1.00 72.75 79 SER A O 1
ATOM 635 N N . PHE A 1 80 ? -45.311 3.573 -18.246 1.00 77.31 80 PHE A N 1
ATOM 636 C CA . PHE A 1 80 ? -45.412 3.9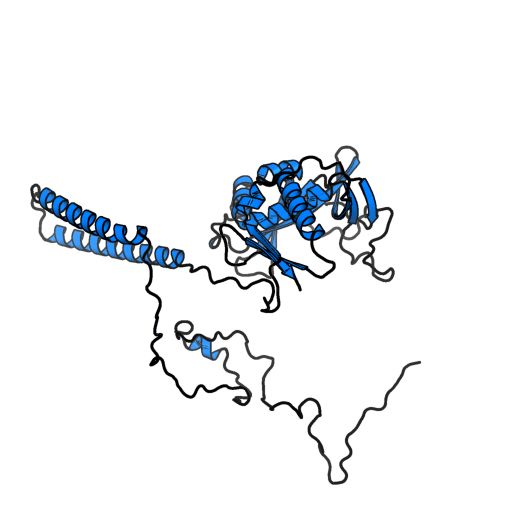86 -16.856 1.00 77.31 80 PHE A CA 1
ATOM 637 C C . PHE A 1 80 ? -44.639 5.284 -16.622 1.00 77.31 80 PHE A C 1
ATOM 639 O O . PHE A 1 80 ? -43.433 5.385 -16.853 1.00 77.31 80 PHE A O 1
ATOM 646 N N . GLN A 1 81 ? -45.341 6.295 -16.115 1.00 78.69 81 GLN A N 1
ATOM 647 C CA . GLN A 1 81 ? -44.733 7.536 -15.646 1.00 78.69 81 GLN A CA 1
ATOM 648 C C . GLN A 1 81 ? -44.514 7.456 -14.136 1.00 78.69 81 GLN A C 1
ATOM 650 O O . GLN A 1 81 ? -45.435 7.148 -13.381 1.00 78.69 81 GLN A O 1
ATOM 655 N N . LEU A 1 82 ? -43.298 7.770 -13.684 1.00 78.75 82 LEU A N 1
ATOM 656 C CA . LEU A 1 82 ? -42.995 7.876 -12.259 1.00 78.75 82 LEU A CA 1
ATOM 657 C C . LEU A 1 82 ? -43.667 9.133 -11.688 1.00 78.75 82 LEU A C 1
ATOM 659 O O . LEU A 1 82 ? -43.291 10.255 -12.034 1.00 78.75 82 LEU A O 1
ATOM 663 N N . VAL A 1 83 ? -44.657 8.953 -10.815 1.00 75.31 83 VAL A N 1
ATOM 664 C CA . VAL A 1 83 ? -45.318 10.063 -10.118 1.00 75.31 83 VAL A CA 1
ATOM 665 C C . VAL A 1 83 ? -44.448 10.493 -8.938 1.00 75.31 83 VAL A C 1
ATOM 667 O O . VAL A 1 83 ? -44.343 9.779 -7.945 1.00 75.31 83 VAL A O 1
ATOM 670 N N . ASP A 1 84 ? -43.827 11.669 -9.040 1.00 59.94 84 ASP A N 1
ATOM 671 C CA . ASP A 1 84 ? -43.079 12.280 -7.937 1.00 59.94 84 ASP A CA 1
ATOM 672 C C . ASP A 1 84 ? -44.016 13.150 -7.079 1.00 59.94 84 ASP A C 1
ATOM 674 O O . ASP A 1 84 ? -44.562 14.152 -7.550 1.00 59.94 84 ASP A O 1
ATOM 678 N N . THR A 1 85 ? -44.227 12.770 -5.816 1.00 65.25 85 THR A N 1
ATOM 679 C CA . THR A 1 85 ? -45.008 13.548 -4.835 1.00 65.25 85 THR A CA 1
ATOM 680 C C . THR A 1 85 ? -44.148 14.526 -4.028 1.00 65.25 85 THR A C 1
ATOM 682 O O . THR A 1 85 ? -44.679 15.315 -3.239 1.00 65.25 85 THR A O 1
ATOM 685 N N . ALA A 1 86 ? -42.827 14.550 -4.237 1.00 59.41 86 ALA A N 1
ATOM 686 C CA . ALA A 1 86 ? -41.924 15.453 -3.543 1.00 59.41 86 ALA A CA 1
ATOM 687 C C . ALA A 1 86 ? -41.787 16.792 -4.290 1.00 59.41 86 ALA A C 1
ATOM 689 O O . ALA A 1 86 ? -41.330 16.881 -5.429 1.00 59.41 86 ALA A O 1
ATOM 690 N N . LYS A 1 87 ? -42.119 17.905 -3.621 1.00 51.06 87 LYS A N 1
ATOM 691 C CA . LYS A 1 87 ? -41.783 19.244 -4.132 1.00 51.06 87 LYS A CA 1
ATOM 692 C C . LYS A 1 87 ? -40.262 19.403 -4.164 1.00 51.06 87 LYS A C 1
ATOM 694 O O . LYS A 1 87 ? -39.637 19.615 -3.129 1.00 51.06 87 LYS A O 1
ATOM 699 N N . THR A 1 88 ? -39.669 19.378 -5.356 1.00 53.19 88 THR A N 1
ATOM 700 C CA . THR A 1 88 ? -38.234 19.615 -5.548 1.00 53.19 88 THR A CA 1
ATOM 701 C C . THR A 1 88 ? -37.851 21.017 -5.043 1.00 53.19 88 THR A C 1
ATOM 703 O O . THR A 1 88 ? -38.147 22.033 -5.684 1.00 53.19 88 THR A O 1
ATOM 706 N N . GLN A 1 89 ? -37.176 21.114 -3.892 1.00 53.25 89 GLN A N 1
ATOM 707 C CA . GLN A 1 89 ? -36.590 22.375 -3.433 1.00 53.25 89 GLN A CA 1
ATOM 708 C C . GLN A 1 89 ? -35.382 22.728 -4.308 1.00 53.25 89 GLN A C 1
ATOM 710 O O . GLN A 1 89 ? -34.304 22.147 -4.203 1.00 53.25 89 GLN A O 1
ATOM 715 N N . LYS A 1 90 ? -35.545 23.723 -5.182 1.00 45.72 90 LYS A N 1
ATOM 716 C CA . LYS A 1 90 ? -34.421 24.313 -5.918 1.00 45.72 90 LYS A CA 1
ATOM 717 C C . LYS A 1 90 ? -33.575 25.150 -4.958 1.00 45.72 90 LYS A C 1
ATOM 719 O O . LYS A 1 90 ? -34.039 26.174 -4.459 1.00 45.72 90 LYS A O 1
ATOM 724 N N . THR A 1 91 ? -32.322 24.758 -4.751 1.00 49.00 91 THR A N 1
ATOM 725 C CA . THR A 1 91 ? -31.332 25.549 -4.010 1.00 49.00 91 THR A CA 1
ATOM 726 C C . THR A 1 91 ? -31.089 26.906 -4.685 1.00 49.00 91 THR A C 1
ATOM 728 O O . THR A 1 91 ? -31.041 27.023 -5.915 1.00 49.00 91 THR A O 1
ATOM 731 N N . ALA A 1 92 ? -30.928 27.959 -3.873 1.00 47.69 92 ALA A N 1
ATOM 732 C CA . ALA A 1 92 ? -30.840 29.363 -4.301 1.00 47.69 92 ALA A CA 1
ATOM 733 C C . ALA A 1 92 ? -29.775 29.635 -5.387 1.00 47.69 92 ALA A C 1
ATOM 735 O O . ALA A 1 92 ? -29.925 30.550 -6.200 1.00 47.69 92 ALA A O 1
ATOM 736 N N . TYR A 1 93 ? -28.740 28.796 -5.467 1.00 50.97 93 TYR A N 1
ATOM 737 C CA . TYR A 1 93 ? -27.657 28.905 -6.444 1.00 50.97 93 TYR A CA 1
ATOM 738 C C . TYR A 1 93 ? -28.108 28.655 -7.898 1.00 50.97 93 TYR A C 1
ATOM 740 O O . TYR A 1 93 ? -27.573 29.256 -8.832 1.00 50.97 93 TYR A O 1
ATOM 748 N N . GLN A 1 94 ? -29.149 27.842 -8.126 1.00 54.81 94 GLN A N 1
ATOM 749 C CA . GLN A 1 94 ? -29.642 27.559 -9.482 1.00 54.81 94 GLN A CA 1
ATOM 750 C C . GLN A 1 94 ? -30.484 28.699 -10.085 1.00 54.81 94 GLN A C 1
ATOM 752 O O . GLN A 1 94 ? -30.574 28.805 -11.310 1.00 54.81 94 GLN A O 1
ATOM 757 N N . ARG A 1 95 ? -31.041 29.608 -9.269 1.00 49.19 95 ARG A N 1
ATOM 758 C CA . ARG A 1 95 ? -31.809 30.774 -9.759 1.00 49.19 95 ARG A CA 1
ATOM 759 C C . ARG A 1 95 ? -30.937 31.808 -10.476 1.00 49.19 95 ARG A C 1
ATOM 761 O O . ARG A 1 95 ? -31.424 32.499 -11.369 1.00 49.19 95 ARG A O 1
ATOM 768 N N . ASN A 1 96 ? -29.651 31.903 -10.134 1.00 45.53 96 ASN A N 1
ATOM 769 C CA . ASN A 1 96 ? -28.798 33.002 -10.602 1.00 45.53 96 ASN A CA 1
ATOM 770 C C . ASN A 1 96 ? -28.069 32.723 -11.933 1.00 45.53 96 ASN A C 1
ATOM 772 O O . ASN A 1 96 ? -27.480 33.627 -12.527 1.00 45.53 96 ASN A O 1
ATOM 776 N N . ARG A 1 97 ? -28.150 31.492 -12.463 1.00 50.94 97 ARG A N 1
ATOM 777 C CA . ARG A 1 97 ? -27.492 31.107 -13.728 1.00 50.94 97 ARG A CA 1
ATOM 778 C C . ARG A 1 97 ? -28.214 31.642 -14.976 1.00 50.94 97 ARG A C 1
ATOM 780 O O . ARG A 1 97 ? -27.572 31.898 -15.992 1.00 50.94 97 ARG A O 1
ATOM 787 N N . MET A 1 98 ? -29.526 31.886 -14.888 1.00 47.97 98 MET A N 1
ATOM 788 C CA . MET A 1 98 ? -30.340 32.449 -15.981 1.00 47.97 98 MET A CA 1
ATOM 789 C C . MET A 1 98 ? -30.072 33.946 -16.232 1.00 47.97 98 MET A C 1
ATOM 791 O O . MET A 1 98 ? -30.139 34.394 -17.376 1.00 47.97 98 MET A O 1
ATOM 795 N N . ARG A 1 99 ? -29.703 34.731 -15.204 1.00 51.38 99 ARG A N 1
ATOM 796 C CA . ARG A 1 99 ? -29.448 36.181 -15.356 1.00 51.38 99 ARG A CA 1
ATOM 797 C C . ARG A 1 99 ? -28.121 36.500 -16.055 1.00 51.38 99 ARG A C 1
ATOM 799 O O . ARG A 1 99 ? -28.044 37.468 -16.810 1.00 51.38 99 ARG A O 1
ATOM 806 N N . PHE A 1 100 ? -27.087 35.674 -15.875 1.00 48.16 100 PHE A N 1
ATOM 807 C CA . PHE A 1 100 ? -25.788 35.889 -16.531 1.00 48.16 100 PHE A CA 1
ATOM 808 C C . PHE A 1 100 ? -25.788 35.523 -18.022 1.00 48.16 100 PHE A C 1
ATOM 810 O O . PHE A 1 100 ? -25.102 36.179 -18.808 1.00 48.16 100 PHE A O 1
ATOM 817 N N . ALA A 1 101 ? -26.607 34.551 -18.440 1.00 55.16 101 ALA A N 1
ATOM 818 C CA . ALA A 1 101 ? -26.779 34.222 -19.855 1.00 55.16 101 ALA A CA 1
ATOM 819 C C . ALA A 1 101 ? -27.419 35.386 -20.638 1.00 55.16 101 ALA A C 1
ATOM 821 O O . ALA A 1 101 ? -26.942 35.736 -21.715 1.00 55.16 101 ALA A O 1
ATOM 822 N N . GLN A 1 102 ? -28.425 36.066 -20.071 1.00 54.62 102 GLN A N 1
ATOM 823 C CA . GLN A 1 102 ? -29.054 37.233 -20.709 1.00 54.62 102 GLN A CA 1
ATOM 824 C C . GLN A 1 102 ? -28.135 38.467 -20.780 1.00 54.62 102 GLN A C 1
ATOM 826 O O . GLN A 1 102 ? -28.200 39.221 -21.754 1.00 54.62 102 GLN A O 1
ATOM 831 N N . ARG A 1 103 ? -27.238 38.664 -19.801 1.00 50.59 103 ARG A N 1
ATOM 832 C CA . ARG A 1 103 ? -26.284 39.791 -19.795 1.00 50.59 103 ARG A CA 1
ATOM 833 C C . ARG A 1 103 ? -25.213 39.662 -20.887 1.00 50.59 103 ARG A C 1
ATOM 835 O O . ARG A 1 103 ? -24.857 40.668 -21.501 1.00 50.59 103 ARG A O 1
ATOM 842 N N . ASN A 1 104 ? -24.755 38.444 -21.188 1.00 50.94 104 ASN A N 1
ATOM 843 C CA . ASN A 1 104 ? -23.799 38.215 -22.278 1.00 50.94 104 ASN A CA 1
ATOM 844 C C . ASN A 1 104 ? -24.429 38.382 -23.670 1.00 50.94 104 ASN A C 1
ATOM 846 O O . ASN A 1 104 ? -23.761 38.894 -24.566 1.00 50.94 104 ASN A O 1
ATOM 850 N N . LEU A 1 105 ? -25.719 38.063 -23.849 1.00 56.28 105 LEU A N 1
ATOM 851 C CA . LEU A 1 105 ? -26.408 38.317 -25.123 1.00 56.28 105 LEU A CA 1
ATOM 852 C C . LEU A 1 105 ? -26.623 39.813 -25.418 1.00 56.28 105 LEU A C 1
ATOM 854 O O . LEU A 1 105 ? -26.605 40.196 -26.587 1.00 56.28 105 LEU A O 1
ATOM 858 N N . ARG A 1 106 ? -26.792 40.670 -24.398 1.00 54.53 106 ARG A N 1
ATOM 859 C CA . ARG A 1 106 ? -26.883 42.132 -24.601 1.00 54.53 106 ARG A CA 1
ATOM 860 C C . ARG A 1 106 ? -25.533 42.749 -24.975 1.00 54.53 106 ARG A C 1
ATOM 862 O O . ARG A 1 106 ? -25.466 43.513 -25.931 1.00 54.53 106 ARG A O 1
ATOM 869 N N . ARG A 1 107 ? -24.442 42.325 -24.325 1.00 54.03 107 ARG A N 1
ATOM 870 C CA . ARG A 1 107 ? -23.088 42.846 -24.596 1.00 54.03 107 ARG A CA 1
ATOM 871 C C . ARG A 1 107 ? -22.571 42.490 -26.001 1.00 54.03 107 ARG A C 1
ATOM 873 O O . ARG A 1 107 ? -21.843 43.275 -26.602 1.00 54.03 107 ARG A O 1
ATOM 880 N N . ASP A 1 108 ? -22.988 41.346 -26.551 1.00 51.91 108 ASP A N 1
ATOM 881 C CA . ASP A 1 108 ? -22.698 40.964 -27.944 1.00 51.91 108 ASP A CA 1
ATOM 882 C C . ASP A 1 108 ? -23.549 41.728 -28.977 1.00 51.91 108 ASP A C 1
ATOM 884 O O . ASP A 1 108 ? -23.138 41.860 -30.132 1.00 51.91 108 ASP A O 1
ATOM 888 N N . LYS A 1 109 ? -24.721 42.248 -28.583 1.00 53.22 109 LYS A N 1
ATOM 889 C CA . LYS A 1 109 ? -25.568 43.087 -29.446 1.00 53.22 109 LYS A CA 1
ATOM 890 C C . LYS A 1 109 ? -25.003 44.510 -29.548 1.00 53.22 109 LYS A C 1
ATOM 892 O O . LYS A 1 109 ? -24.901 45.032 -30.655 1.00 53.22 109 LYS A O 1
ATOM 897 N N . ASP A 1 110 ? -24.508 45.063 -28.440 1.00 51.34 110 ASP A N 1
ATOM 898 C CA . ASP A 1 110 ? -23.901 46.404 -28.410 1.00 51.34 110 ASP A CA 1
ATOM 899 C C . ASP A 1 110 ? -22.533 46.452 -29.113 1.00 51.34 110 ASP A C 1
ATOM 901 O O . ASP A 1 110 ? -22.216 47.415 -29.811 1.00 51.34 110 ASP A O 1
ATOM 905 N N . ARG A 1 111 ? -21.744 45.368 -29.050 1.00 52.69 111 ARG A N 1
ATOM 906 C CA . ARG A 1 111 ? -20.463 45.277 -29.774 1.00 52.69 111 ARG A CA 1
ATOM 907 C C . ARG A 1 111 ? -20.627 45.191 -31.297 1.00 52.69 111 ARG A C 1
ATOM 909 O O . ARG A 1 111 ? -19.732 45.633 -32.017 1.00 52.69 111 ARG A O 1
ATOM 916 N N . ARG A 1 112 ? -21.748 44.652 -31.799 1.00 53.38 112 ARG A N 1
ATOM 917 C CA . ARG A 1 112 ? -22.054 44.619 -33.245 1.00 53.38 112 ARG A CA 1
ATOM 918 C C . ARG A 1 112 ? -22.493 45.977 -33.788 1.00 53.38 112 ARG A C 1
ATOM 920 O O . ARG A 1 112 ? -22.166 46.280 -34.928 1.00 53.38 112 ARG A O 1
ATOM 927 N N . ASN A 1 113 ? -23.161 46.796 -32.976 1.00 49.69 113 ASN A N 1
ATOM 928 C CA . ASN A 1 113 ? -23.575 48.137 -33.393 1.00 49.69 113 ASN A CA 1
ATOM 929 C C . ASN A 1 113 ? -22.397 49.126 -33.453 1.00 49.69 113 ASN A C 1
ATOM 931 O O . ASN A 1 113 ? -22.412 50.032 -34.279 1.00 49.69 113 ASN A O 1
ATOM 935 N N . LEU A 1 114 ? -21.335 48.921 -32.662 1.00 49.84 114 LEU A N 1
ATOM 936 C CA . LEU A 1 114 ? -20.148 49.791 -32.682 1.00 49.84 114 LEU A CA 1
ATOM 937 C C . LEU A 1 114 ? -19.124 49.433 -33.782 1.00 49.84 114 LEU A C 1
ATOM 939 O O . LEU A 1 114 ? -18.272 50.245 -34.120 1.00 49.84 114 LEU A O 1
ATOM 943 N N . THR A 1 115 ? -19.207 48.239 -34.386 1.00 50.34 115 THR A N 1
ATOM 944 C CA . THR A 1 115 ? -18.334 47.829 -35.512 1.00 50.34 115 THR A CA 1
ATOM 945 C C . THR A 1 115 ? -18.906 48.172 -36.890 1.00 50.34 115 THR A C 1
ATOM 947 O O . THR A 1 115 ? -18.293 47.858 -37.908 1.00 50.34 115 THR A O 1
ATOM 950 N N . GLN A 1 116 ? -20.062 48.838 -36.947 1.00 47.12 116 GLN A N 1
ATOM 951 C CA . GLN A 1 116 ? -20.711 49.220 -38.203 1.00 47.12 116 GLN A CA 1
ATOM 952 C C . GLN A 1 116 ? -20.248 50.588 -38.742 1.00 47.12 116 GLN A C 1
ATOM 954 O O . GLN A 1 116 ? -20.591 50.937 -39.867 1.00 47.12 116 GLN A O 1
ATOM 959 N N . PHE A 1 117 ? -19.431 51.329 -37.982 1.00 44.84 117 PHE A N 1
ATOM 960 C CA . PHE A 1 117 ? -18.988 52.686 -38.329 1.00 44.84 117 PHE A CA 1
ATOM 961 C C . PHE A 1 117 ? -17.574 52.791 -38.918 1.00 44.84 117 PHE A C 1
ATOM 963 O O . PHE A 1 117 ? -17.086 53.896 -39.128 1.00 44.84 117 PHE A O 1
ATOM 970 N N . ASN A 1 118 ? -16.914 51.671 -39.229 1.00 50.06 118 ASN A N 1
ATOM 971 C CA . ASN A 1 118 ? -15.669 51.716 -39.995 1.00 50.06 118 ASN A CA 1
ATOM 972 C C . ASN A 1 118 ? -15.512 50.466 -40.867 1.00 50.06 118 ASN A C 1
ATOM 974 O O . ASN A 1 118 ? -14.988 49.439 -40.443 1.00 50.06 118 ASN A O 1
ATOM 978 N N . MET A 1 119 ? -16.013 50.544 -42.098 1.00 41.41 119 MET A N 1
ATOM 979 C CA . MET A 1 119 ? -15.805 49.527 -43.124 1.00 41.41 119 MET A CA 1
ATOM 980 C C . MET A 1 119 ? -15.376 50.213 -44.416 1.00 41.41 119 MET A C 1
ATOM 982 O O . MET A 1 119 ? -16.208 50.693 -45.183 1.00 41.41 119 MET A O 1
ATOM 986 N N . GLN A 1 120 ? -14.070 50.186 -44.680 1.00 50.75 120 GLN A N 1
ATOM 987 C CA . GLN A 1 120 ? -13.566 50.232 -46.047 1.00 50.75 120 GLN A CA 1
ATOM 988 C C . GLN A 1 120 ? -14.126 49.036 -46.833 1.00 50.75 120 GLN A C 1
ATOM 990 O O . GLN A 1 120 ? -14.241 47.905 -46.347 1.00 50.75 120 GLN A O 1
ATOM 995 N N . THR A 1 121 ? -14.542 49.316 -48.060 1.00 45.59 121 THR A N 1
ATOM 996 C CA . THR A 1 121 ? -15.252 48.419 -48.968 1.00 45.59 121 THR A CA 1
ATOM 997 C C . THR A 1 121 ? -14.312 47.379 -49.580 1.00 45.59 121 THR A C 1
ATOM 999 O O . THR A 1 121 ? -13.733 47.575 -50.641 1.00 45.59 121 THR A O 1
ATOM 1002 N N . LEU A 1 122 ? -14.191 46.213 -48.943 1.00 53.69 122 LEU A N 1
ATOM 1003 C CA . LEU A 1 122 ? -13.580 45.042 -49.583 1.00 53.69 122 LEU A CA 1
ATOM 1004 C C . LEU A 1 122 ? -14.520 44.443 -50.657 1.00 53.69 122 LEU A C 1
ATOM 1006 O O . LEU A 1 122 ? -15.731 44.334 -50.411 1.00 53.69 122 LEU A O 1
ATOM 1010 N N . PRO A 1 123 ? -13.998 44.013 -51.825 1.00 58.88 123 PRO A N 1
ATOM 1011 C CA . PRO A 1 123 ? -14.790 43.444 -52.917 1.00 58.88 123 PRO A CA 1
ATOM 1012 C C . PRO A 1 123 ? -15.513 42.146 -52.511 1.00 58.88 123 PRO A C 1
ATOM 1014 O O . PRO A 1 123 ? -15.027 41.353 -51.700 1.00 58.88 123 PRO A O 1
ATOM 1017 N N . LYS A 1 124 ? -16.705 41.920 -53.090 1.00 56.25 124 LYS A N 1
ATOM 1018 C CA . LYS A 1 124 ? -17.665 40.866 -52.689 1.00 56.25 124 LYS A CA 1
ATOM 1019 C C . LYS A 1 124 ? -17.071 39.444 -52.655 1.00 56.25 124 LYS A C 1
ATOM 1021 O O . LYS A 1 124 ? -17.487 38.644 -51.819 1.00 56.25 124 LYS A O 1
ATOM 1026 N N . SER A 1 125 ? -16.081 39.140 -53.496 1.00 56.34 125 SER A N 1
ATOM 1027 C CA . SER A 1 125 ? -15.422 37.824 -53.554 1.00 56.34 125 SER A CA 1
ATOM 1028 C C . SER A 1 125 ? -14.531 37.528 -52.337 1.00 56.34 125 SER A C 1
ATOM 1030 O O . SER A 1 125 ? -14.491 36.390 -51.867 1.00 56.34 125 SER A O 1
ATOM 1032 N N . ALA A 1 126 ? -13.872 38.544 -51.770 1.00 57.66 126 ALA A N 1
ATOM 1033 C CA . ALA A 1 126 ? -13.005 38.398 -50.598 1.00 57.66 126 ALA A CA 1
ATOM 1034 C C . ALA A 1 126 ? -13.819 38.154 -49.316 1.00 57.66 126 ALA A C 1
ATOM 1036 O O . ALA A 1 126 ? -13.496 37.271 -48.520 1.00 57.66 126 ALA A O 1
ATOM 1037 N N . LYS A 1 127 ? -14.954 38.854 -49.178 1.00 58.22 127 LYS A N 1
ATOM 1038 C CA . LYS A 1 127 ? -15.889 38.693 -48.052 1.00 58.22 127 LYS A CA 1
ATOM 1039 C C . LYS A 1 127 ? -16.496 37.290 -47.968 1.00 58.22 127 LYS A C 1
ATOM 1041 O O . LYS A 1 127 ? -16.722 36.793 -46.866 1.00 58.22 127 LYS A O 1
ATOM 1046 N N . GLN A 1 128 ? -16.765 36.651 -49.109 1.00 60.94 128 GLN A N 1
ATOM 1047 C CA . GLN A 1 128 ? -17.328 35.297 -49.157 1.00 60.94 128 GLN A CA 1
ATOM 1048 C C . GLN A 1 128 ? -16.308 34.254 -48.672 1.00 60.94 128 GLN A C 1
ATOM 1050 O O . GLN A 1 128 ? -16.611 33.467 -47.775 1.00 60.94 128 GLN A O 1
ATOM 1055 N N . LYS A 1 129 ? -15.070 34.322 -49.187 1.00 66.00 129 LYS A N 1
ATOM 1056 C CA . LYS A 1 129 ? -13.957 33.436 -48.799 1.00 66.00 129 LYS A CA 1
ATOM 1057 C C . LYS A 1 129 ? -13.631 33.530 -47.309 1.00 66.00 129 LYS A C 1
ATOM 1059 O O . LYS A 1 129 ? -13.388 32.514 -46.660 1.00 66.00 129 LYS A O 1
ATOM 1064 N N . GLU A 1 130 ? -13.661 34.735 -46.747 1.00 56.72 130 GLU A N 1
ATOM 1065 C CA . GLU A 1 130 ? -13.400 34.947 -45.323 1.00 56.72 130 GLU A CA 1
ATOM 1066 C C . GLU A 1 130 ? -14.532 34.400 -44.438 1.00 56.72 130 GLU A C 1
ATOM 1068 O O . GLU A 1 130 ? -14.266 33.767 -43.413 1.00 56.72 130 GLU A O 1
ATOM 1073 N N . ARG A 1 131 ? -15.797 34.533 -44.869 1.00 63.22 131 ARG A N 1
ATOM 1074 C CA . ARG A 1 131 ? -16.957 33.934 -44.182 1.00 63.22 131 ARG A CA 1
ATOM 1075 C C . ARG A 1 131 ? -16.906 32.409 -44.174 1.00 63.22 131 ARG A C 1
ATOM 1077 O O . ARG A 1 131 ? -17.241 31.803 -43.153 1.00 63.22 131 ARG A O 1
ATOM 1084 N N . ASP A 1 132 ? -16.480 31.797 -45.276 1.00 65.31 132 ASP A N 1
ATOM 1085 C CA . ASP A 1 132 ? -16.349 30.343 -45.381 1.00 65.31 132 ASP A CA 1
ATOM 1086 C C . ASP A 1 132 ? -15.158 29.818 -44.575 1.00 65.31 132 ASP A C 1
ATOM 1088 O O . ASP A 1 132 ? -15.304 28.826 -43.856 1.00 65.31 132 ASP A O 1
ATOM 1092 N N . ARG A 1 133 ? -14.033 30.545 -44.551 1.00 69.19 133 ARG A N 1
ATOM 1093 C CA . ARG A 1 133 ? -12.895 30.251 -43.664 1.00 69.19 133 ARG A CA 1
ATOM 1094 C C . ARG A 1 133 ? -13.298 30.318 -42.186 1.00 69.19 133 ARG A C 1
ATOM 1096 O O . ARG A 1 133 ? -12.975 29.409 -41.423 1.00 69.19 133 ARG A O 1
ATOM 1103 N N . MET A 1 134 ? -14.079 31.327 -41.789 1.00 63.03 134 MET A N 1
ATOM 1104 C CA . MET A 1 134 ? -14.602 31.460 -40.421 1.00 63.03 134 MET A CA 1
ATOM 1105 C C . MET A 1 134 ? -15.626 30.367 -40.068 1.00 63.03 134 MET A C 1
ATOM 1107 O O . MET A 1 134 ? -15.667 29.894 -38.928 1.00 63.03 134 MET A O 1
ATOM 1111 N N . ARG A 1 135 ? -16.458 29.937 -41.030 1.00 68.88 135 ARG A N 1
ATOM 1112 C CA . ARG A 1 135 ? -17.383 28.802 -40.859 1.00 68.88 135 ARG A CA 1
ATOM 1113 C C . ARG A 1 135 ? -16.630 27.488 -40.684 1.00 68.88 135 ARG A C 1
ATOM 1115 O O . ARG A 1 135 ? -16.995 26.728 -39.788 1.00 68.88 135 ARG A O 1
ATOM 1122 N N . LEU A 1 136 ? -15.581 27.243 -41.475 1.00 65.94 136 LEU A N 1
ATOM 1123 C CA . LEU A 1 136 ? -14.724 26.064 -41.333 1.00 65.94 136 LEU A CA 1
ATOM 1124 C C . LEU A 1 136 ? -14.013 26.064 -39.978 1.00 65.94 136 LEU A C 1
ATOM 1126 O O . LEU A 1 136 ? -14.046 25.057 -39.278 1.00 65.94 136 LEU A O 1
ATOM 1130 N N . GLN A 1 137 ? -13.467 27.209 -39.561 1.00 66.44 137 GLN A N 1
ATOM 1131 C CA . GLN A 1 137 ? -12.792 27.358 -38.273 1.00 66.44 137 GLN A CA 1
ATOM 1132 C C . GLN A 1 137 ? -13.750 27.124 -37.097 1.00 66.44 137 GLN A C 1
ATOM 1134 O O . GLN A 1 137 ? -13.401 26.396 -36.173 1.00 66.44 137 GLN A O 1
ATOM 1139 N N . LYS A 1 138 ? -14.991 27.634 -37.153 1.00 65.75 138 LYS A N 1
ATOM 1140 C CA . LYS A 1 138 ? -16.031 27.340 -36.146 1.00 65.75 138 LYS A CA 1
ATOM 1141 C C . LYS A 1 138 ? -16.497 25.883 -36.169 1.00 65.75 138 LYS A C 1
ATOM 1143 O O . LYS A 1 138 ? -16.836 25.356 -35.110 1.00 65.75 138 LYS A O 1
ATOM 1148 N N . LYS A 1 139 ? -16.528 25.224 -37.335 1.00 63.12 139 LYS A N 1
ATOM 1149 C CA . LYS A 1 139 ? -16.809 23.780 -37.441 1.00 63.12 139 LYS A CA 1
ATOM 1150 C C . LYS A 1 139 ? -15.690 22.966 -36.791 1.00 63.12 139 LYS A C 1
ATOM 1152 O O . LYS A 1 139 ? -15.993 22.105 -35.976 1.00 63.12 139 LYS A O 1
ATOM 1157 N N . PHE A 1 140 ? -14.431 23.310 -37.062 1.00 55.78 140 PHE A N 1
ATOM 1158 C CA . PHE A 1 140 ? -13.255 22.692 -36.447 1.00 55.78 140 PHE A CA 1
ATOM 1159 C C . PHE A 1 140 ? -13.259 22.906 -34.924 1.00 55.78 140 PHE A C 1
ATOM 1161 O O . PHE A 1 140 ? -13.172 21.952 -34.162 1.00 55.78 140 PHE A O 1
ATOM 1168 N N . GLN A 1 141 ? -13.514 24.128 -34.449 1.00 58.91 141 GLN A N 1
ATOM 1169 C CA . GLN A 1 141 ? -13.600 24.424 -33.013 1.00 58.91 141 GLN A CA 1
ATOM 1170 C C . GLN A 1 141 ? -14.752 23.682 -32.314 1.00 58.91 141 GLN A C 1
ATOM 1172 O O . GLN A 1 141 ? -14.585 23.207 -31.194 1.00 58.91 141 GLN A O 1
ATOM 1177 N N . LYS A 1 142 ? -15.913 23.532 -32.972 1.00 58.34 142 LYS A N 1
ATOM 1178 C CA . LYS A 1 142 ? -17.021 22.714 -32.451 1.00 58.34 142 LYS A CA 1
ATOM 1179 C C . LYS A 1 142 ? -16.688 21.219 -32.465 1.00 58.34 142 LYS A C 1
ATOM 1181 O O . LYS A 1 142 ? -17.053 20.530 -31.524 1.00 58.34 142 LYS A O 1
ATOM 1186 N N . GLN A 1 143 ? -15.973 20.721 -33.469 1.00 54.97 143 GLN A N 1
ATOM 1187 C CA . GLN A 1 143 ? -15.593 19.309 -33.567 1.00 54.97 143 GLN A CA 1
ATOM 1188 C C . GLN A 1 143 ? -14.532 18.914 -32.522 1.00 54.97 143 GLN A C 1
ATOM 1190 O O . GLN A 1 143 ? -14.623 17.835 -31.943 1.00 54.97 143 GLN A O 1
ATOM 1195 N N . PHE A 1 144 ? -13.593 19.810 -32.197 1.00 51.00 144 PHE A N 1
ATOM 1196 C CA . PHE A 1 144 ? -12.610 19.603 -31.123 1.00 51.00 144 PHE A CA 1
ATOM 1197 C C . PHE A 1 144 ? -13.180 19.883 -29.719 1.00 51.00 144 PHE A C 1
ATOM 1199 O O . PHE A 1 144 ? -12.872 19.156 -28.776 1.00 51.00 144 PHE A O 1
ATOM 1206 N N . GLY A 1 145 ? -14.077 20.866 -29.570 1.00 49.62 145 GLY A N 1
ATOM 1207 C CA . GLY A 1 145 ? -14.727 21.179 -28.289 1.00 49.62 145 GLY A CA 1
ATOM 1208 C C . GLY A 1 145 ? -15.789 20.161 -27.847 1.00 49.62 145 GLY A C 1
ATOM 1209 O O . GLY A 1 145 ? -16.029 20.006 -26.651 1.00 49.62 145 GLY A O 1
ATOM 1210 N N . VAL A 1 146 ? -16.416 19.437 -28.783 1.00 48.38 146 VAL A N 1
ATOM 1211 C CA . VAL A 1 146 ? -17.358 18.345 -28.465 1.00 48.38 146 VAL A CA 1
ATOM 1212 C C . VAL A 1 146 ? -16.620 17.100 -27.961 1.00 48.38 146 VAL A C 1
ATOM 1214 O O . VAL A 1 146 ? -17.149 16.417 -27.088 1.00 48.38 146 VAL A O 1
ATOM 1217 N N . ARG A 1 147 ? -15.380 16.854 -28.415 1.00 46.16 147 ARG A N 1
ATOM 1218 C CA . ARG A 1 147 ? -14.525 15.769 -27.900 1.00 46.16 147 ARG A CA 1
ATOM 1219 C C . ARG A 1 147 ? -14.114 16.015 -26.443 1.00 46.16 147 ARG A C 1
ATOM 1221 O O . ARG A 1 147 ? -14.368 15.168 -25.598 1.00 46.16 147 ARG A O 1
ATOM 1228 N N . GLN A 1 148 ? -13.651 17.227 -26.121 1.00 46.06 148 GLN A N 1
ATOM 1229 C CA . GLN A 1 148 ? -13.332 17.605 -24.734 1.00 46.06 148 GLN A CA 1
ATOM 1230 C C . GLN A 1 148 ? -14.547 17.578 -23.792 1.00 46.06 148 GLN A C 1
ATOM 1232 O O . GLN A 1 148 ? -14.407 17.240 -22.619 1.00 46.06 148 GLN A O 1
ATOM 1237 N N . LYS A 1 149 ? -15.750 17.916 -24.278 1.00 42.69 149 LYS A N 1
ATOM 1238 C CA . LYS A 1 149 ? -16.972 17.859 -23.454 1.00 42.69 149 LYS A CA 1
ATOM 1239 C C . LYS A 1 149 ? -17.484 16.442 -23.202 1.00 42.69 149 LYS A C 1
ATOM 1241 O O . LYS A 1 149 ? -18.133 16.236 -22.180 1.00 42.69 149 LYS A O 1
ATOM 1246 N N . TRP A 1 150 ? -17.226 15.499 -24.107 1.00 41.56 150 TRP A N 1
ATOM 1247 C CA . TRP A 1 150 ? -17.550 14.087 -23.892 1.00 41.56 150 TRP A CA 1
ATOM 1248 C C . TRP A 1 150 ? -16.582 13.433 -22.900 1.00 41.56 150 TRP A C 1
ATOM 1250 O O . TRP A 1 150 ? -17.047 12.731 -22.008 1.00 41.56 150 TRP A O 1
ATOM 1260 N N . ASP A 1 151 ? -15.288 13.767 -22.958 1.00 47.34 151 ASP A N 1
ATOM 1261 C CA . ASP A 1 151 ? -14.297 13.299 -21.972 1.00 47.34 151 ASP A CA 1
ATOM 1262 C C . ASP A 1 151 ? -14.558 13.864 -20.565 1.00 47.34 151 ASP A C 1
ATOM 1264 O O . ASP A 1 151 ? -14.404 13.174 -19.558 1.00 47.34 151 ASP A O 1
ATOM 1268 N N . GLN A 1 152 ? -15.045 15.107 -20.468 1.00 44.00 152 GLN A N 1
ATOM 1269 C CA . GLN A 1 152 ? -15.404 15.720 -19.183 1.00 44.00 152 GLN A CA 1
ATOM 1270 C C . GLN A 1 152 ? -16.731 15.195 -18.603 1.00 44.00 152 GLN A C 1
ATOM 1272 O O . GLN A 1 152 ? -17.065 15.484 -17.455 1.00 44.00 152 GLN A O 1
ATOM 1277 N N . LYS A 1 153 ? -17.483 14.400 -19.375 1.00 43.16 153 LYS A N 1
ATOM 1278 C CA . LYS A 1 153 ? -18.679 13.686 -18.921 1.00 43.16 153 LYS A CA 1
ATOM 1279 C C . LYS A 1 153 ? -18.368 12.211 -18.661 1.00 43.16 153 LYS A C 1
ATOM 1281 O O . LYS A 1 153 ? -19.223 11.356 -18.870 1.00 43.16 153 LYS A O 1
ATOM 1286 N N . SER A 1 154 ? -17.175 11.916 -18.140 1.00 46.38 154 SER A N 1
ATOM 1287 C CA . SER A 1 154 ? -16.992 10.758 -17.265 1.00 46.38 154 SER A CA 1
ATOM 1288 C C . SER A 1 154 ? -17.896 10.962 -16.048 1.00 46.38 154 SER A C 1
ATOM 1290 O O . SER A 1 154 ? -17.468 11.462 -15.009 1.00 46.38 154 SER A O 1
ATOM 1292 N N . GLN A 1 155 ? -19.178 10.621 -16.193 1.00 46.75 155 GLN A N 1
ATOM 1293 C CA . GLN A 1 155 ? -20.000 10.228 -15.061 1.00 46.75 155 GLN A CA 1
ATOM 1294 C C . GLN A 1 155 ? -19.175 9.153 -14.361 1.00 46.75 155 GLN A C 1
ATOM 1296 O O . GLN A 1 155 ? -18.941 8.095 -14.945 1.00 46.75 155 GLN A O 1
ATOM 1301 N N . LEU A 1 156 ? -18.608 9.485 -13.198 1.00 54.84 156 LEU A N 1
ATOM 1302 C CA . LEU A 1 156 ? -17.969 8.506 -12.333 1.00 54.84 156 LEU A CA 1
ATOM 13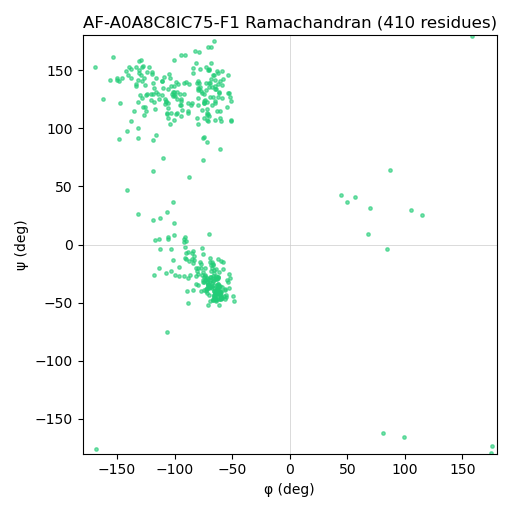03 C C . LEU A 1 156 ? -19.007 7.403 -12.171 1.00 54.84 156 LEU A C 1
ATOM 1305 O O . LEU A 1 156 ? -20.045 7.636 -11.553 1.00 54.84 156 LEU A O 1
ATOM 1309 N N . LYS A 1 157 ? -18.786 6.261 -12.832 1.00 59.97 157 LYS A N 1
ATOM 1310 C CA . LYS A 1 157 ? -19.626 5.093 -12.609 1.00 59.97 157 LYS A CA 1
ATOM 1311 C C . LYS A 1 157 ? -19.624 4.872 -11.096 1.00 59.97 157 LYS A C 1
ATOM 1313 O O . LYS A 1 157 ? -18.525 4.916 -10.526 1.00 59.97 157 LYS A O 1
ATOM 1318 N N . PRO A 1 158 ? -20.799 4.713 -10.465 1.00 70.12 158 PRO A N 1
ATOM 1319 C CA . PRO A 1 158 ? -20.842 4.373 -9.060 1.00 70.12 158 PRO A CA 1
ATOM 1320 C C . PRO A 1 158 ? -19.943 3.159 -8.867 1.00 70.12 158 PRO A C 1
ATOM 1322 O O . PRO A 1 158 ? -19.987 2.204 -9.642 1.00 70.12 158 PRO A O 1
ATOM 1325 N N . ARG A 1 159 ? -19.020 3.284 -7.925 1.00 80.06 159 ARG A N 1
ATOM 1326 C CA . ARG A 1 159 ? -18.157 2.192 -7.519 1.00 80.06 159 ARG A CA 1
ATOM 1327 C C . ARG A 1 159 ? -18.965 1.315 -6.585 1.00 80.06 159 ARG A C 1
ATOM 1329 O O . ARG A 1 159 ? -19.624 1.829 -5.680 1.00 80.06 159 ARG A O 1
ATOM 1336 N N . ASP A 1 160 ? -18.885 0.018 -6.813 1.00 81.19 160 ASP A N 1
ATOM 1337 C CA . ASP A 1 160 ? -19.481 -0.956 -5.916 1.00 81.19 160 ASP A CA 1
ATOM 1338 C C . ASP A 1 160 ? -18.688 -0.997 -4.605 1.00 81.19 160 ASP A C 1
ATOM 1340 O O . ASP A 1 160 ? -17.485 -0.702 -4.569 1.00 81.19 160 ASP A O 1
ATOM 1344 N N . SER A 1 161 ? -19.381 -1.323 -3.515 1.00 84.44 161 SER A N 1
ATOM 1345 C CA . SER A 1 161 ? -18.732 -1.573 -2.230 1.00 84.44 161 SER A CA 1
ATOM 1346 C C . SER A 1 161 ? -17.805 -2.785 -2.345 1.00 84.44 161 SER A C 1
ATOM 1348 O O . SER A 1 161 ? -18.056 -3.705 -3.121 1.00 84.44 161 SER A O 1
ATOM 1350 N N . SER A 1 162 ? -16.722 -2.801 -1.565 1.00 89.44 162 SER A N 1
ATOM 1351 C CA . SER A 1 162 ? -15.822 -3.960 -1.497 1.00 89.44 162 SER A CA 1
ATOM 1352 C C . SER A 1 162 ? -16.474 -5.189 -0.861 1.00 89.44 162 SER A C 1
ATOM 1354 O O . SER A 1 162 ? -15.926 -6.283 -0.963 1.00 89.44 162 SER A O 1
ATOM 1356 N N . VAL A 1 163 ? -17.609 -4.998 -0.186 1.00 89.75 163 VAL A N 1
ATOM 1357 C CA . VAL A 1 163 ? -18.397 -6.034 0.483 1.00 89.75 163 VAL A CA 1
ATOM 1358 C C . VAL A 1 163 ? -19.873 -5.871 0.134 1.00 89.75 163 VAL A C 1
ATOM 1360 O O . VAL A 1 163 ? -20.338 -4.762 -0.139 1.00 89.75 163 VAL A O 1
ATOM 1363 N N . GLU A 1 164 ? -20.614 -6.973 0.170 1.00 88.44 164 GLU A N 1
ATOM 1364 C CA . GLU A 1 164 ? -22.070 -6.953 0.057 1.00 88.44 164 GLU A CA 1
ATOM 1365 C C . GLU A 1 164 ? -22.668 -6.388 1.351 1.00 88.44 164 GLU A C 1
ATOM 1367 O O . GLU A 1 164 ? -22.634 -7.042 2.390 1.00 88.44 164 GLU A O 1
ATOM 1372 N N . VAL A 1 165 ? -23.170 -5.153 1.288 1.00 85.94 165 VAL A N 1
ATOM 1373 C CA . VAL A 1 165 ? -23.792 -4.482 2.436 1.00 85.94 165 VAL A CA 1
ATOM 1374 C C . VAL A 1 165 ? -25.171 -5.086 2.664 1.00 85.94 165 VAL A C 1
ATOM 1376 O O . VAL A 1 165 ? -26.016 -5.056 1.765 1.00 85.94 165 VAL A O 1
ATOM 1379 N N . ARG A 1 166 ? -25.395 -5.632 3.859 1.00 86.12 166 ARG A N 1
ATOM 1380 C CA . ARG A 1 166 ? -26.664 -6.257 4.238 1.00 86.12 166 ARG A CA 1
ATOM 1381 C C . ARG A 1 166 ? -27.516 -5.320 5.092 1.00 86.12 166 ARG A C 1
ATOM 1383 O O . ARG A 1 166 ? -27.013 -4.371 5.682 1.00 86.12 166 ARG A O 1
ATOM 1390 N N . SER A 1 167 ? -28.825 -5.567 5.134 1.00 88.00 167 SER A N 1
ATOM 1391 C CA . SER A 1 167 ? -29.784 -4.726 5.868 1.00 88.00 167 SER A CA 1
ATOM 1392 C C . SER A 1 167 ? -29.785 -4.948 7.382 1.00 88.00 167 SER A C 1
ATOM 1394 O O . SER A 1 167 ? -30.347 -4.136 8.107 1.00 88.00 167 SER A O 1
ATOM 1396 N N . ASP A 1 168 ? -29.224 -6.063 7.844 1.00 89.81 168 ASP A N 1
ATOM 1397 C CA . ASP A 1 168 ? -29.064 -6.428 9.255 1.00 89.81 168 ASP A CA 1
ATOM 1398 C C . ASP A 1 168 ? -27.801 -5.831 9.893 1.00 89.81 168 ASP A C 1
ATOM 1400 O O . ASP A 1 168 ? -27.626 -5.923 11.106 1.00 89.81 168 ASP A O 1
ATOM 1404 N N . TRP A 1 169 ? -26.936 -5.193 9.101 1.00 91.50 169 TRP A N 1
ATOM 1405 C CA . TRP A 1 169 ? -25.748 -4.512 9.604 1.00 91.50 169 TRP A CA 1
ATOM 1406 C C . TRP A 1 169 ? -26.119 -3.218 10.330 1.00 91.50 169 TRP A C 1
ATOM 1408 O O . TRP A 1 169 ? -26.888 -2.394 9.830 1.00 91.50 169 TRP A O 1
ATOM 1418 N N . GLU A 1 170 ? -25.537 -3.020 11.512 1.00 90.44 170 GLU A N 1
ATOM 1419 C CA . GLU A 1 170 ? -25.775 -1.843 12.342 1.00 90.44 170 GLU A CA 1
ATOM 1420 C C . GLU A 1 170 ? -24.557 -0.920 12.313 1.00 90.44 170 GLU A C 1
ATOM 1422 O O . GLU A 1 170 ? -23.450 -1.322 12.675 1.00 90.44 170 GLU A O 1
ATOM 1427 N N . VAL A 1 171 ? -24.766 0.340 11.924 1.00 91.56 171 VAL A N 1
ATOM 1428 C CA . VAL A 1 171 ? -23.721 1.371 11.942 1.00 91.56 171 VAL A CA 1
ATOM 1429 C C . VAL A 1 171 ? -23.492 1.835 13.381 1.00 91.56 171 VAL A C 1
ATOM 1431 O O . VAL A 1 171 ? -24.372 2.435 13.994 1.00 91.56 171 VAL A O 1
ATOM 1434 N N . LYS A 1 172 ? -22.293 1.582 13.912 1.00 92.12 172 LYS A N 1
ATOM 1435 C CA . LYS A 1 172 ? -21.885 1.955 15.275 1.00 92.12 172 LYS A CA 1
ATOM 1436 C C . LYS A 1 172 ? -21.261 3.344 15.357 1.00 92.12 172 LYS A C 1
ATOM 1438 O O . LYS A 1 172 ? -21.531 4.069 16.305 1.00 92.12 172 LYS A O 1
ATOM 1443 N N . GLU A 1 173 ? -20.438 3.720 14.381 1.00 90.62 173 GLU A N 1
ATOM 1444 C CA . GLU A 1 173 ? -19.795 5.041 14.326 1.00 90.62 173 GLU A CA 1
ATOM 1445 C C . GLU A 1 173 ? -19.562 5.452 12.868 1.00 90.62 173 GLU A C 1
ATOM 1447 O O . GLU A 1 173 ? -19.183 4.630 12.028 1.00 90.62 173 GLU A O 1
ATOM 1452 N N . GLU A 1 174 ? -19.724 6.747 12.590 1.00 91.19 174 GLU A N 1
ATOM 1453 C CA . GLU A 1 174 ? -19.362 7.375 11.321 1.00 91.19 174 GLU A CA 1
ATOM 1454 C C . GLU A 1 174 ? -18.220 8.387 11.513 1.00 91.19 174 GLU A C 1
ATOM 1456 O O . GLU A 1 174 ? -18.276 9.288 12.355 1.00 91.19 174 GLU A O 1
ATOM 1461 N N . MET A 1 175 ? -17.174 8.277 10.694 1.00 90.50 175 MET A N 1
ATOM 1462 C CA . MET A 1 175 ? -16.020 9.176 10.725 1.00 90.50 175 MET A CA 1
ATOM 1463 C C . MET A 1 175 ? -15.768 9.781 9.352 1.00 90.50 175 MET A C 1
ATOM 1465 O O . MET A 1 175 ? -15.440 9.084 8.388 1.00 90.50 175 MET A O 1
ATOM 1469 N N . ASP A 1 176 ? -15.867 11.105 9.272 1.00 89.81 176 ASP A N 1
ATOM 1470 C CA . ASP A 1 176 ? -15.531 11.835 8.061 1.00 89.81 176 ASP A CA 1
ATOM 1471 C C . ASP A 1 176 ? -14.020 12.127 7.969 1.00 89.81 176 ASP A C 1
ATOM 1473 O O . ASP A 1 176 ? -13.287 12.229 8.957 1.00 89.81 176 ASP A O 1
ATOM 1477 N N . PHE A 1 177 ? -13.507 12.244 6.746 1.00 90.69 177 PHE A N 1
ATOM 1478 C CA . PHE A 1 177 ? -12.075 12.485 6.537 1.00 90.69 177 PHE A CA 1
ATOM 1479 C C . PHE A 1 177 ? -11.580 13.822 7.134 1.00 90.69 177 PHE A C 1
ATOM 1481 O O . PHE A 1 177 ? -10.465 13.847 7.655 1.00 90.69 177 PHE A O 1
ATOM 1488 N N . PRO A 1 178 ? -12.344 14.937 7.108 1.00 92.25 178 PRO A N 1
ATOM 1489 C CA . PRO A 1 178 ? -11.970 16.173 7.795 1.00 92.25 178 PRO A CA 1
ATOM 1490 C C . PRO A 1 178 ? -11.714 16.014 9.292 1.00 92.25 178 PRO A C 1
ATOM 1492 O O . PRO A 1 178 ? -10.775 16.635 9.797 1.00 92.25 178 PRO A O 1
ATOM 1495 N N . ARG A 1 179 ? -12.501 15.191 9.997 1.00 91.69 179 ARG A N 1
ATOM 1496 C CA . ARG A 1 179 ? -12.257 14.836 11.400 1.00 91.69 179 ARG A CA 1
ATOM 1497 C C . ARG A 1 179 ? -10.947 14.063 11.536 1.00 91.69 179 ARG A C 1
ATOM 1499 O O . ARG A 1 179 ? -10.103 14.451 12.341 1.00 91.69 179 ARG A O 1
ATOM 1506 N N . LEU A 1 180 ? -10.720 13.050 10.698 1.00 92.38 180 LEU A N 1
ATOM 1507 C CA . LEU A 1 180 ? -9.503 12.221 10.733 1.00 92.38 180 LEU A CA 1
ATOM 1508 C C . LEU A 1 180 ? -8.215 13.008 10.431 1.00 92.38 180 LEU A C 1
ATOM 1510 O O . LEU A 1 180 ? -7.193 12.805 11.084 1.00 92.38 180 LEU A O 1
ATOM 1514 N N . MET A 1 181 ? -8.256 13.968 9.502 1.00 92.31 181 MET A N 1
ATOM 1515 C CA . MET A 1 181 ? -7.098 14.813 9.160 1.00 92.31 181 MET A CA 1
ATOM 1516 C C . MET A 1 181 ? -6.619 15.699 10.320 1.00 92.31 181 MET A C 1
ATOM 1518 O O . MET A 1 181 ? -5.475 16.162 10.310 1.00 92.31 181 MET A O 1
ATOM 1522 N N . LYS A 1 182 ? -7.477 15.959 11.312 1.00 94.38 182 LYS A N 1
ATOM 1523 C CA . LYS A 1 182 ? -7.148 16.772 12.492 1.00 94.38 182 LYS A CA 1
ATOM 1524 C C . LYS A 1 182 ? -6.615 15.948 13.663 1.00 94.38 182 LYS A C 1
ATOM 1526 O O . LYS A 1 182 ? -6.077 16.535 14.594 1.00 94.38 182 LYS A O 1
ATOM 1531 N N . MET A 1 183 ? -6.723 14.620 13.611 1.00 94.19 183 MET A N 1
ATOM 1532 C CA . MET A 1 183 ? -6.227 13.743 14.674 1.00 94.19 183 MET A CA 1
ATOM 1533 C C . MET A 1 183 ? -4.706 13.831 14.780 1.00 94.19 183 MET A C 1
ATOM 1535 O O . MET A 1 183 ? -4.017 13.933 13.762 1.00 94.19 183 MET A O 1
ATOM 1539 N N . ARG A 1 184 ? -4.171 13.795 15.998 1.00 94.00 184 ARG A N 1
ATOM 1540 C CA . ARG A 1 184 ? -2.731 13.794 16.280 1.00 94.00 184 ARG A CA 1
ATOM 1541 C C . ARG A 1 184 ? -2.465 12.941 17.514 1.00 94.00 184 ARG A C 1
ATOM 1543 O O . ARG A 1 184 ? -3.265 12.971 18.444 1.00 94.00 184 ARG A O 1
ATOM 1550 N N . TYR A 1 185 ? -1.356 12.211 17.513 1.00 92.12 185 TYR A N 1
ATOM 1551 C CA . TYR A 1 185 ? -0.862 11.474 18.670 1.00 92.12 185 TYR A CA 1
ATOM 1552 C C . TYR A 1 185 ? 0.670 11.446 18.640 1.00 92.12 185 TYR A C 1
ATOM 1554 O O . TYR A 1 185 ? 1.249 11.013 17.645 1.00 92.12 185 TYR A O 1
ATOM 1562 N N . MET A 1 186 ? 1.300 11.963 19.699 1.00 84.06 186 MET A N 1
ATOM 1563 C CA . MET A 1 186 ? 2.753 12.202 19.774 1.00 84.06 186 MET A CA 1
ATOM 1564 C C . MET A 1 186 ? 3.490 11.222 20.685 1.00 84.06 186 MET A C 1
ATOM 1566 O O . MET A 1 186 ? 4.685 11.007 20.518 1.00 84.06 186 MET A O 1
ATOM 1570 N N . GLU A 1 187 ? 2.790 10.642 21.654 1.00 82.31 187 GLU A N 1
ATOM 1571 C CA . GLU A 1 187 ? 3.370 9.837 22.733 1.00 82.31 187 GLU A CA 1
ATOM 1572 C C . GLU A 1 187 ? 3.514 8.372 22.306 1.00 82.31 187 GLU A C 1
ATOM 1574 O O . GLU A 1 187 ? 2.920 7.470 22.891 1.00 82.31 187 GLU A O 1
ATOM 1579 N N . VAL A 1 188 ? 4.260 8.136 21.226 1.00 89.31 188 VAL A N 1
ATOM 1580 C CA . VAL A 1 188 ? 4.576 6.783 20.759 1.00 89.31 188 VAL A CA 1
ATOM 1581 C C . VAL A 1 188 ? 6.034 6.496 21.075 1.00 89.31 188 VAL A C 1
ATOM 1583 O O . VAL A 1 188 ? 6.924 7.123 20.505 1.00 89.31 188 VAL A O 1
ATOM 1586 N N . GLU A 1 189 ? 6.268 5.556 21.986 1.00 88.69 189 GLU A N 1
ATOM 1587 C CA . GLU A 1 189 ? 7.612 5.067 22.295 1.00 88.69 189 GLU A CA 1
ATOM 1588 C C . GLU A 1 189 ? 8.196 4.267 21.122 1.00 88.69 189 GLU A C 1
ATOM 1590 O O . GLU A 1 189 ? 7.465 3.696 20.301 1.00 88.69 189 GLU A O 1
ATOM 1595 N N . ASP A 1 190 ? 9.526 4.188 21.066 1.00 91.12 190 ASP A N 1
ATOM 1596 C CA . ASP A 1 190 ? 10.202 3.317 20.112 1.00 91.12 190 ASP A CA 1
ATOM 1597 C C . ASP A 1 190 ? 9.837 1.846 20.371 1.00 91.12 190 ASP A C 1
ATOM 1599 O O . ASP A 1 190 ? 9.777 1.398 21.521 1.00 91.12 190 ASP A O 1
ATOM 1603 N N . PRO A 1 191 ? 9.586 1.062 19.312 1.00 95.94 191 PRO A N 1
ATOM 1604 C CA . PRO A 1 191 ? 9.168 -0.315 19.474 1.00 95.94 191 PRO A CA 1
ATOM 1605 C C . PRO A 1 191 ? 10.277 -1.213 19.998 1.00 95.94 191 PRO A C 1
ATOM 1607 O O . PRO A 1 191 ? 11.448 -1.072 19.645 1.00 95.94 191 PRO A O 1
ATOM 1610 N N . THR A 1 192 ? 9.858 -2.248 20.716 1.00 96.50 192 THR A N 1
ATOM 1611 C CA . THR A 1 192 ? 10.718 -3.374 21.089 1.00 96.50 192 THR A CA 1
ATOM 1612 C C . THR A 1 192 ? 10.419 -4.579 20.207 1.00 96.50 192 THR A C 1
ATOM 1614 O O . THR A 1 192 ? 9.258 -4.884 19.918 1.00 96.50 192 THR A O 1
ATOM 1617 N N . ASP A 1 193 ? 11.463 -5.261 19.744 1.00 96.31 193 ASP A N 1
ATOM 1618 C CA . ASP A 1 193 ? 11.305 -6.483 18.960 1.00 96.31 193 ASP A CA 1
ATOM 1619 C C . ASP A 1 193 ? 11.030 -7.659 19.908 1.00 96.31 193 ASP A C 1
ATOM 1621 O O . ASP A 1 193 ? 11.792 -7.905 20.842 1.00 96.31 193 ASP A O 1
ATOM 1625 N N . ILE A 1 194 ? 9.936 -8.381 19.666 1.00 96.56 194 ILE A N 1
ATOM 1626 C CA . ILE A 1 194 ? 9.562 -9.591 20.410 1.00 96.56 194 ILE A CA 1
ATOM 1627 C C . ILE A 1 194 ? 10.200 -10.812 19.751 1.00 96.56 194 ILE A C 1
ATOM 1629 O O . ILE A 1 194 ? 10.819 -11.640 20.411 1.00 96.56 194 ILE A O 1
ATOM 1633 N N . GLU A 1 195 ? 10.029 -10.925 18.433 1.00 95.69 195 GLU A N 1
ATOM 1634 C CA . GLU A 1 195 ? 10.449 -12.095 17.675 1.00 95.69 195 GLU A CA 1
ATOM 1635 C C . GLU A 1 195 ? 10.821 -11.711 16.243 1.00 95.69 195 GLU A C 1
ATOM 1637 O O . GLU A 1 195 ? 10.169 -10.865 15.623 1.00 95.69 195 GLU A O 1
ATOM 1642 N N . CYS A 1 196 ? 11.865 -12.345 15.709 1.00 96.44 196 CYS A N 1
ATOM 1643 C CA . CYS A 1 196 ? 12.285 -12.166 14.326 1.00 96.44 196 CYS A CA 1
ATOM 1644 C C . CYS A 1 196 ? 12.423 -13.520 13.627 1.00 96.44 196 CYS A C 1
ATOM 1646 O O . CYS A 1 196 ? 13.162 -14.394 14.087 1.00 96.44 196 CYS A O 1
ATOM 1648 N N . CYS A 1 197 ? 11.737 -13.661 12.496 1.00 95.81 197 CYS A N 1
ATOM 1649 C CA . CYS A 1 197 ? 11.552 -14.923 11.794 1.00 95.81 197 CYS A CA 1
ATOM 1650 C C . CYS A 1 197 ? 11.881 -14.780 10.302 1.00 95.81 197 CYS A C 1
ATOM 1652 O O . CYS A 1 197 ? 11.622 -13.737 9.702 1.00 95.81 197 CYS A O 1
ATOM 1654 N N . GLY A 1 198 ? 12.345 -15.852 9.665 1.00 94.50 198 GLY A N 1
ATOM 1655 C CA . GLY A 1 198 ? 12.510 -15.935 8.212 1.00 94.50 198 GLY A CA 1
ATOM 1656 C C . GLY A 1 198 ? 13.939 -15.702 7.721 1.00 94.50 198 GLY A C 1
ATOM 1657 O O . GLY A 1 198 ? 14.910 -15.788 8.475 1.00 94.50 198 GLY A O 1
ATOM 1658 N N . ALA A 1 199 ? 14.075 -15.468 6.418 1.00 93.25 199 ALA A N 1
ATOM 1659 C CA . ALA A 1 199 ? 15.370 -15.333 5.764 1.00 93.25 199 ALA A CA 1
ATOM 1660 C C . ALA A 1 199 ? 15.284 -14.362 4.585 1.00 93.25 199 ALA A C 1
ATOM 1662 O O . ALA A 1 199 ? 14.310 -14.364 3.833 1.00 93.25 199 ALA A O 1
ATOM 1663 N N . LEU A 1 200 ? 16.326 -13.550 4.425 1.00 94.50 200 LEU A N 1
ATOM 1664 C CA . LEU A 1 200 ? 16.399 -12.486 3.432 1.00 94.50 200 LEU A CA 1
ATOM 1665 C C . LEU A 1 200 ? 17.538 -12.729 2.450 1.00 94.50 200 LEU A C 1
ATOM 1667 O O . LEU A 1 200 ? 18.661 -13.032 2.842 1.00 94.50 200 LEU A O 1
ATOM 1671 N N . GLU A 1 201 ? 17.262 -12.545 1.169 1.00 93.88 201 GLU A N 1
ATOM 1672 C CA . GLU A 1 201 ? 18.284 -12.482 0.131 1.00 93.88 201 GLU A CA 1
ATOM 1673 C C . GLU A 1 201 ? 18.973 -11.113 0.122 1.00 93.88 201 GLU A C 1
ATOM 1675 O O . GLU A 1 201 ? 18.390 -10.080 0.478 1.00 93.88 201 GLU A O 1
ATOM 1680 N N . TYR A 1 202 ? 20.235 -11.109 -0.308 1.00 93.12 202 TYR A N 1
ATOM 1681 C CA . TYR A 1 202 ? 20.982 -9.878 -0.524 1.00 93.12 202 TYR A CA 1
ATOM 1682 C C . TYR A 1 202 ? 20.544 -9.209 -1.824 1.00 93.12 202 TYR A C 1
ATOM 1684 O O . TYR A 1 202 ? 20.509 -9.820 -2.890 1.00 93.12 202 TYR A O 1
ATOM 1692 N N . TYR A 1 203 ? 20.252 -7.917 -1.735 1.00 91.94 203 TYR A N 1
ATOM 1693 C CA . TYR A 1 203 ? 19.900 -7.087 -2.870 1.00 91.94 203 TYR A CA 1
ATOM 1694 C C . TYR A 1 203 ? 21.079 -6.950 -3.832 1.00 91.94 203 TYR A C 1
ATOM 1696 O O . TYR A 1 203 ? 22.147 -6.442 -3.473 1.00 91.94 203 TYR A O 1
ATOM 1704 N N . ASP A 1 204 ? 20.854 -7.328 -5.087 1.00 89.94 204 ASP A N 1
ATOM 1705 C CA . ASP A 1 204 ? 21.830 -7.127 -6.146 1.00 89.94 204 ASP A CA 1
ATOM 1706 C C . ASP A 1 204 ? 21.878 -5.646 -6.567 1.00 89.94 204 ASP A C 1
ATOM 1708 O O . ASP A 1 204 ? 20.994 -5.107 -7.240 1.00 89.94 204 ASP A O 1
ATOM 1712 N N . LYS A 1 205 ? 22.977 -4.978 -6.202 1.00 88.50 205 LYS A N 1
ATOM 1713 C CA . LYS A 1 205 ? 23.244 -3.570 -6.539 1.00 88.50 205 LYS A CA 1
ATOM 1714 C C . LYS A 1 205 ? 23.348 -3.321 -8.052 1.00 88.50 205 LYS A C 1
ATOM 1716 O O . LYS A 1 205 ? 23.324 -2.166 -8.477 1.00 88.50 205 LYS A O 1
ATOM 1721 N N . ALA A 1 206 ? 23.455 -4.352 -8.896 1.00 87.12 206 ALA A N 1
ATOM 1722 C CA . ALA A 1 206 ? 23.403 -4.197 -10.348 1.00 87.12 206 ALA A CA 1
ATOM 1723 C C . ALA A 1 206 ? 22.039 -3.681 -10.845 1.00 87.12 206 ALA A C 1
ATOM 1725 O O . ALA A 1 206 ? 22.007 -2.972 -11.859 1.00 87.12 206 ALA A O 1
ATOM 1726 N N . PHE A 1 207 ? 20.945 -3.941 -10.113 1.00 87.88 207 PHE A N 1
ATOM 1727 C CA . PHE A 1 207 ? 19.611 -3.419 -10.441 1.00 87.88 207 PHE A CA 1
ATOM 1728 C C . PHE A 1 207 ? 19.549 -1.888 -10.407 1.00 87.88 207 PHE A C 1
ATOM 1730 O O . PHE A 1 207 ? 18.827 -1.293 -11.207 1.00 87.88 207 PHE A O 1
ATOM 1737 N N . ASP A 1 208 ? 20.385 -1.235 -9.593 1.00 88.12 208 ASP A N 1
ATOM 1738 C CA . ASP A 1 208 ? 20.460 0.232 -9.529 1.00 88.12 208 ASP A CA 1
ATOM 1739 C C . ASP A 1 208 ? 20.993 0.860 -10.832 1.00 88.12 208 ASP A C 1
ATOM 1741 O O . ASP A 1 208 ? 20.795 2.048 -11.083 1.00 88.12 208 ASP A O 1
ATOM 1745 N N . ARG A 1 209 ? 21.634 0.062 -11.699 1.00 83.56 209 ARG A N 1
ATOM 1746 C CA . ARG A 1 209 ? 22.089 0.474 -13.038 1.00 83.56 209 ARG A CA 1
ATOM 1747 C C . ARG A 1 209 ? 21.235 -0.092 -14.179 1.00 83.56 209 ARG 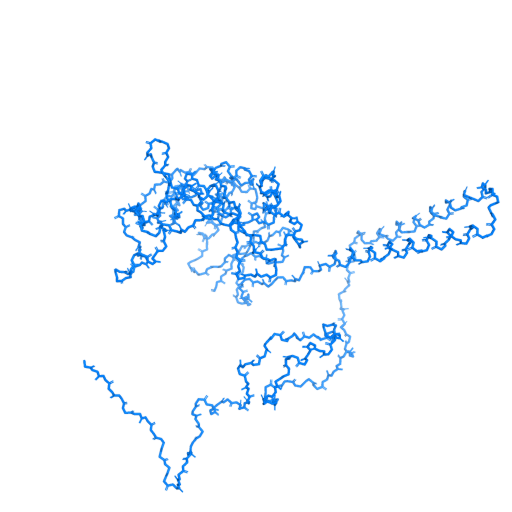A C 1
ATOM 1749 O O . ARG A 1 209 ? 21.616 0.094 -15.331 1.00 83.56 209 ARG A O 1
ATOM 1756 N N . CYS A 1 210 ? 20.135 -0.791 -13.873 1.00 68.25 210 CYS A N 1
ATOM 1757 C CA . CYS A 1 210 ? 19.155 -1.322 -14.837 1.00 68.25 210 CYS A CA 1
ATOM 1758 C C . CYS A 1 210 ? 19.770 -2.006 -16.067 1.00 68.25 210 CYS A C 1
ATOM 1760 O O . CYS A 1 210 ? 19.340 -1.816 -17.204 1.00 68.25 210 CYS A O 1
ATOM 1762 N N . ARG A 1 211 ? 20.810 -2.809 -15.843 1.00 56.78 211 ARG A N 1
ATOM 1763 C CA . ARG A 1 211 ? 21.403 -3.648 -16.886 1.00 56.78 211 ARG A CA 1
ATOM 1764 C C . ARG A 1 211 ? 20.615 -4.954 -17.000 1.00 56.78 211 ARG A C 1
ATOM 1766 O O . ARG A 1 211 ? 20.095 -5.453 -16.006 1.00 56.78 211 ARG A O 1
ATOM 1773 N N . VAL A 1 212 ? 20.543 -5.503 -18.214 1.00 49.59 212 VAL A N 1
ATOM 1774 C CA . VAL A 1 212 ? 19.966 -6.832 -18.466 1.00 49.59 212 VAL A CA 1
ATOM 1775 C C . VAL A 1 212 ? 20.820 -7.859 -17.731 1.00 49.59 212 VAL A C 1
ATOM 1777 O O . VAL A 1 212 ? 21.988 -8.025 -18.074 1.00 49.59 212 VAL A O 1
ATOM 1780 N N . PHE A 1 213 ? 20.250 -8.531 -16.734 1.00 50.56 213 PHE A N 1
ATOM 1781 C CA . PHE A 1 213 ? 20.937 -9.590 -16.006 1.00 50.56 213 PHE A CA 1
ATOM 1782 C C . PHE A 1 213 ? 20.012 -10.759 -15.685 1.00 50.56 213 PHE A C 1
ATOM 1784 O O . PHE A 1 213 ? 18.811 -10.607 -15.465 1.00 50.56 213 PHE A O 1
ATOM 1791 N N . VAL A 1 214 ? 20.628 -11.937 -15.705 1.00 47.59 214 VAL A N 1
ATOM 1792 C CA . VAL A 1 214 ? 20.071 -13.219 -15.285 1.00 47.59 214 VAL A CA 1
ATOM 1793 C C . VAL A 1 214 ? 20.145 -13.262 -13.760 1.00 47.59 214 VAL A C 1
ATOM 1795 O O . VAL A 1 214 ? 21.175 -12.897 -13.198 1.00 47.59 214 VAL A O 1
ATOM 1798 N N . SER A 1 215 ? 19.059 -13.674 -13.102 1.00 45.38 215 SER A N 1
ATOM 1799 C CA . SER A 1 215 ? 19.020 -13.865 -11.647 1.00 45.38 215 SER A CA 1
ATOM 1800 C C . SER A 1 215 ? 20.201 -14.742 -11.206 1.00 45.38 215 SER A C 1
ATOM 1802 O O . SER A 1 215 ? 20.321 -15.863 -11.708 1.00 45.38 215 SER A O 1
ATOM 1804 N N . PRO A 1 216 ? 21.068 -14.282 -10.286 1.00 50.72 216 PRO A N 1
ATOM 1805 C CA . PRO A 1 216 ? 21.959 -15.186 -9.585 1.00 50.72 216 PRO A CA 1
ATOM 1806 C C . PRO A 1 216 ? 21.101 -15.988 -8.601 1.00 50.72 216 PRO A C 1
ATOM 1808 O O . PRO A 1 216 ? 20.880 -15.587 -7.462 1.00 50.72 216 PRO A O 1
ATOM 1811 N N . GLN A 1 217 ? 20.551 -17.103 -9.073 1.00 52.22 217 GLN A N 1
ATOM 1812 C CA . GLN A 1 217 ? 19.906 -18.092 -8.218 1.00 52.22 217 GLN A CA 1
ATOM 1813 C C . GLN A 1 217 ? 21.002 -18.741 -7.359 1.00 52.22 217 GLN A C 1
ATOM 1815 O O . GLN A 1 217 ? 21.947 -19.305 -7.909 1.00 52.22 217 GLN A O 1
ATOM 1820 N N . GLY A 1 218 ? 20.902 -18.638 -6.027 1.00 58.97 218 GLY A N 1
ATOM 1821 C CA . GLY A 1 218 ? 21.764 -19.392 -5.101 1.00 58.97 218 GLY A CA 1
ATOM 1822 C C . GLY A 1 218 ? 22.737 -18.598 -4.217 1.00 58.97 218 GLY A C 1
ATOM 1823 O O . GLY A 1 218 ? 23.750 -19.154 -3.803 1.00 58.97 218 GLY A O 1
ATOM 1824 N N . GLY A 1 219 ? 22.465 -17.325 -3.911 1.00 68.75 219 GLY A N 1
ATOM 1825 C CA . GLY A 1 219 ? 23.233 -16.580 -2.900 1.00 68.75 219 GLY A CA 1
ATOM 1826 C C . GLY A 1 219 ? 22.932 -17.018 -1.457 1.00 68.75 219 GLY A C 1
ATOM 1827 O O . GLY A 1 219 ? 21.833 -17.484 -1.155 1.00 68.75 219 GLY A O 1
ATOM 1828 N N . GLU A 1 220 ? 23.897 -16.844 -0.547 1.00 84.38 220 GLU A N 1
ATOM 1829 C CA . GLU A 1 220 ? 23.683 -17.038 0.894 1.00 84.38 220 GLU A CA 1
ATOM 1830 C C . GLU A 1 220 ? 22.613 -16.058 1.410 1.00 84.38 220 GLU A C 1
ATOM 1832 O O . GLU A 1 220 ? 22.671 -14.863 1.128 1.00 84.38 220 GLU A O 1
ATOM 1837 N N . ARG A 1 221 ? 21.613 -16.560 2.148 1.00 89.88 221 ARG A N 1
ATOM 1838 C CA . ARG A 1 221 ? 20.536 -15.745 2.735 1.00 89.88 221 ARG A CA 1
ATOM 1839 C C . ARG A 1 221 ? 20.912 -15.300 4.149 1.00 89.88 221 ARG A C 1
ATOM 1841 O O . ARG A 1 221 ? 21.377 -16.113 4.946 1.00 89.88 221 ARG A O 1
ATOM 1848 N N . HIS A 1 222 ? 20.616 -14.052 4.495 1.00 92.50 222 HIS A N 1
ATOM 1849 C CA . HIS A 1 222 ? 20.662 -13.559 5.868 1.00 92.50 222 HIS A CA 1
ATOM 1850 C C . HIS A 1 222 ? 19.497 -14.157 6.670 1.00 92.50 222 HIS A C 1
ATOM 1852 O O . HIS A 1 222 ? 18.330 -13.868 6.398 1.00 92.50 222 HIS A O 1
ATOM 1858 N N . LYS A 1 223 ? 19.805 -15.029 7.633 1.00 93.62 223 LYS A N 1
ATOM 1859 C CA . LYS A 1 223 ? 18.812 -15.772 8.422 1.00 93.62 223 LYS A CA 1
ATOM 1860 C C . LYS A 1 223 ? 18.551 -15.085 9.755 1.00 93.62 223 LYS A C 1
ATOM 1862 O O . LYS A 1 223 ? 19.487 -14.670 10.432 1.00 93.62 223 LYS A O 1
ATOM 1867 N N . PHE A 1 224 ? 17.284 -15.022 10.143 1.00 94.44 224 PHE A N 1
ATOM 1868 C CA . PHE A 1 224 ? 16.895 -14.639 11.495 1.00 94.44 224 PHE A CA 1
ATOM 1869 C C . PHE A 1 224 ? 16.977 -15.833 12.461 1.00 94.44 224 PHE A C 1
ATOM 1871 O O . PHE A 1 224 ? 17.094 -16.973 12.002 1.00 94.44 224 PHE A O 1
ATOM 1878 N N . PRO A 1 225 ? 16.920 -15.592 13.789 1.00 94.62 225 PRO A N 1
ATOM 1879 C CA . PRO A 1 225 ? 16.970 -16.662 14.785 1.00 94.62 225 PRO A CA 1
ATOM 1880 C C . PRO A 1 225 ? 15.887 -17.727 14.591 1.00 94.62 225 PRO A C 1
ATOM 1882 O O . PRO A 1 225 ? 16.174 -18.912 14.737 1.00 94.62 225 PRO A O 1
ATOM 1885 N N . ASN A 1 226 ? 14.673 -17.315 14.205 1.00 94.88 226 ASN A N 1
ATOM 1886 C CA . ASN A 1 226 ? 13.554 -18.229 13.992 1.00 94.88 226 ASN A CA 1
ATOM 1887 C C . ASN A 1 226 ? 13.282 -18.453 12.492 1.00 94.88 226 ASN A C 1
ATOM 1889 O O . ASN A 1 226 ? 13.460 -17.539 11.678 1.00 94.88 226 ASN A O 1
ATOM 1893 N N . PRO A 1 227 ? 12.835 -19.655 12.087 1.00 93.12 227 PRO A N 1
ATOM 1894 C CA . PRO A 1 227 ? 12.459 -19.931 10.703 1.00 93.12 227 PRO A CA 1
ATOM 1895 C C . PRO A 1 227 ? 11.159 -19.212 10.317 1.00 93.12 227 PRO A C 1
ATOM 1897 O O . PRO A 1 227 ? 10.464 -18.647 11.156 1.00 93.12 227 PRO A O 1
ATOM 1900 N N . ASN A 1 228 ? 10.817 -19.222 9.027 1.00 93.06 228 ASN A N 1
ATOM 1901 C CA . ASN A 1 228 ? 9.534 -18.694 8.564 1.00 93.06 228 ASN A CA 1
ATOM 1902 C C . ASN A 1 228 ? 8.378 -19.554 9.131 1.00 93.06 228 ASN A C 1
ATOM 1904 O O . ASN A 1 228 ? 8.347 -20.746 8.834 1.00 93.06 228 ASN A O 1
ATOM 1908 N N . PRO A 1 229 ? 7.424 -18.981 9.892 1.00 93.25 229 PRO A N 1
ATOM 1909 C CA . PRO A 1 229 ? 6.365 -19.748 10.554 1.00 93.25 229 PRO A CA 1
ATOM 1910 C C . PRO A 1 229 ? 5.238 -20.208 9.612 1.00 93.25 229 PRO A C 1
ATOM 1912 O O . PRO A 1 229 ? 4.310 -20.872 10.059 1.00 93.25 229 PRO A O 1
ATOM 1915 N N . PHE A 1 230 ? 5.275 -19.833 8.329 1.00 92.56 230 PHE A N 1
ATOM 1916 C CA . PHE A 1 230 ? 4.239 -20.169 7.339 1.0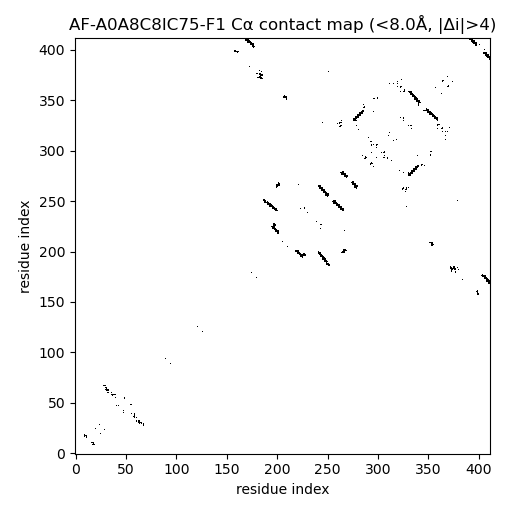0 92.56 230 PHE A CA 1
ATOM 1917 C C . PHE A 1 230 ? 4.671 -21.254 6.350 1.00 92.56 230 PHE A C 1
ATOM 1919 O O . PHE A 1 230 ? 3.967 -21.506 5.375 1.00 92.56 230 PHE A O 1
ATOM 1926 N N . VAL A 1 231 ? 5.846 -21.848 6.561 1.00 88.19 231 VAL A N 1
ATOM 1927 C CA . VAL A 1 231 ? 6.424 -22.852 5.669 1.00 88.19 231 VAL A CA 1
ATOM 1928 C C . VAL A 1 231 ? 6.626 -24.133 6.461 1.00 88.19 231 VAL A C 1
ATOM 1930 O O . VAL A 1 231 ? 7.285 -24.121 7.499 1.00 88.19 231 VAL A O 1
ATOM 1933 N N . GLU A 1 232 ? 6.057 -25.226 5.964 1.00 83.12 232 GLU A N 1
ATOM 1934 C CA . GLU A 1 232 ? 6.286 -26.564 6.508 1.00 83.12 232 GLU A CA 1
ATOM 1935 C C . GLU A 1 232 ? 7.714 -27.035 6.192 1.00 83.12 232 GLU A C 1
ATOM 1937 O O . GLU A 1 232 ? 8.294 -26.648 5.176 1.00 83.12 232 GLU A O 1
ATOM 1942 N N . GLU A 1 233 ? 8.298 -27.871 7.052 1.00 74.69 233 GLU A N 1
ATOM 1943 C CA . GLU A 1 233 ? 9.706 -28.289 6.932 1.00 74.69 233 GLU A CA 1
ATOM 1944 C C . GLU A 1 233 ? 10.020 -29.043 5.627 1.00 74.69 233 GLU A C 1
ATOM 1946 O O . GLU A 1 233 ? 11.163 -29.006 5.166 1.00 74.69 233 GLU A O 1
ATOM 1951 N N . ASP A 1 234 ? 9.001 -29.654 5.014 1.00 77.12 234 ASP A N 1
ATOM 1952 C CA . ASP A 1 234 ? 9.097 -30.473 3.801 1.00 77.12 234 ASP A CA 1
ATOM 1953 C C . ASP A 1 234 ? 9.097 -29.654 2.497 1.00 77.12 234 ASP A C 1
ATOM 1955 O O . ASP A 1 234 ? 9.356 -30.195 1.419 1.00 77.12 234 ASP A O 1
ATOM 1959 N N . ILE A 1 235 ? 8.805 -28.349 2.566 1.00 77.94 235 ILE A N 1
ATOM 1960 C CA . ILE A 1 235 ? 8.838 -27.460 1.400 1.00 77.94 235 ILE A CA 1
ATOM 1961 C C . ILE A 1 235 ? 10.287 -27.058 1.123 1.00 77.94 235 ILE A C 1
ATOM 1963 O O . ILE A 1 235 ? 11.015 -26.620 2.021 1.00 77.94 235 ILE A O 1
ATOM 1967 N N . ASP A 1 236 ? 10.702 -27.140 -0.144 1.00 74.31 236 ASP A N 1
ATOM 1968 C CA . ASP A 1 236 ? 12.017 -26.653 -0.539 1.00 74.31 236 ASP A CA 1
ATOM 1969 C C . ASP A 1 236 ? 12.128 -25.147 -0.246 1.00 74.31 236 ASP A C 1
ATOM 1971 O O . ASP A 1 236 ? 11.455 -24.299 -0.839 1.00 74.31 236 ASP A O 1
ATOM 1975 N N . LYS A 1 237 ? 13.026 -24.800 0.683 1.00 69.44 237 LYS A N 1
ATOM 1976 C CA . LYS A 1 237 ? 13.327 -23.421 1.096 1.00 69.44 237 LYS A CA 1
ATOM 1977 C C . LYS A 1 237 ? 13.791 -22.545 -0.076 1.00 69.44 237 LYS A C 1
ATOM 1979 O O . LYS A 1 237 ? 13.830 -21.319 0.079 1.00 69.44 237 LYS A O 1
ATOM 1984 N N . SER A 1 238 ? 14.165 -23.147 -1.208 1.00 69.81 238 SER A N 1
ATOM 1985 C CA . SER A 1 238 ? 14.501 -22.455 -2.453 1.00 69.81 238 SER A CA 1
ATOM 1986 C C . SER A 1 238 ? 13.277 -21.839 -3.153 1.00 69.81 238 SER A C 1
ATOM 1988 O O . SER A 1 238 ? 13.408 -20.776 -3.758 1.00 69.81 238 SER A O 1
ATOM 1990 N N . GLU A 1 239 ? 12.082 -22.423 -2.999 1.00 77.62 239 GLU A N 1
ATOM 1991 C CA . GLU A 1 239 ? 10.834 -21.914 -3.591 1.00 77.62 239 GLU A CA 1
ATOM 1992 C C . GLU A 1 239 ? 10.206 -20.782 -2.767 1.00 77.62 239 GLU A C 1
ATOM 1994 O O . GLU A 1 239 ? 9.414 -19.980 -3.270 1.00 77.62 239 GLU A O 1
ATOM 1999 N N . VAL A 1 240 ? 10.578 -20.684 -1.489 1.00 85.50 240 VAL A N 1
ATOM 2000 C CA . VAL A 1 240 ? 10.082 -19.644 -0.587 1.00 85.50 240 VAL A CA 1
ATOM 2001 C C . VAL A 1 240 ? 10.724 -18.307 -0.942 1.00 85.50 240 VAL A C 1
ATOM 2003 O O . VAL A 1 240 ? 11.955 -18.160 -0.924 1.00 85.50 240 VAL A O 1
ATOM 2006 N N . ALA A 1 241 ? 9.870 -17.315 -1.208 1.00 90.31 241 ALA A N 1
ATOM 2007 C CA . ALA A 1 241 ? 10.279 -15.936 -1.435 1.00 90.31 241 ALA A CA 1
ATOM 2008 C C . ALA A 1 241 ? 11.149 -15.407 -0.283 1.00 90.31 241 ALA A C 1
ATOM 2010 O O . ALA A 1 241 ? 10.937 -15.741 0.883 1.00 90.31 241 ALA A O 1
ATOM 2011 N N . SER A 1 242 ? 12.109 -14.543 -0.615 1.00 93.50 242 SER A N 1
ATOM 2012 C CA . SER A 1 242 ? 12.863 -13.773 0.376 1.00 93.50 242 SER A CA 1
ATOM 2013 C C . SER A 1 242 ? 11.906 -12.893 1.180 1.00 93.50 242 SER A C 1
ATOM 2015 O O . SER A 1 242 ? 11.361 -11.924 0.652 1.00 93.50 242 SER A O 1
ATOM 2017 N N . VAL A 1 243 ? 11.685 -13.243 2.445 1.00 95.88 243 VAL A N 1
ATOM 2018 C CA . VAL A 1 243 ? 10.854 -12.477 3.373 1.00 95.88 243 VAL A CA 1
ATOM 2019 C C . VAL A 1 243 ? 11.266 -12.778 4.808 1.00 95.88 243 VAL A C 1
ATOM 2021 O O . VAL A 1 243 ? 11.564 -13.919 5.178 1.00 95.88 243 VAL A O 1
ATOM 2024 N N . ALA A 1 244 ? 11.248 -11.740 5.634 1.00 96.69 244 ALA A N 1
ATOM 2025 C CA . ALA A 1 244 ? 11.391 -11.868 7.072 1.00 96.69 244 ALA A CA 1
ATOM 2026 C C . ALA A 1 244 ? 10.277 -11.126 7.792 1.00 96.69 244 ALA A C 1
ATOM 2028 O O . ALA A 1 244 ? 9.834 -10.064 7.353 1.00 96.69 244 ALA A O 1
ATOM 2029 N N . TYR A 1 245 ? 9.868 -11.688 8.923 1.00 97.81 245 TYR A N 1
ATOM 2030 C CA . TYR A 1 245 ? 8.850 -11.141 9.798 1.00 97.81 245 TYR A CA 1
ATOM 2031 C C . TYR A 1 245 ? 9.490 -10.655 11.086 1.00 97.81 245 TYR A C 1
ATOM 2033 O O . TYR A 1 245 ? 10.294 -11.358 11.694 1.00 97.81 245 TYR A O 1
ATOM 2041 N N . ARG A 1 246 ? 9.103 -9.459 11.516 1.00 97.12 246 ARG A N 1
ATOM 2042 C CA . ARG A 1 246 ? 9.531 -8.876 12.784 1.00 97.12 246 ARG A CA 1
ATOM 2043 C C . ARG A 1 246 ? 8.291 -8.508 13.581 1.00 97.12 246 ARG A C 1
ATOM 2045 O O . ARG A 1 246 ? 7.512 -7.661 13.153 1.00 97.12 246 ARG A O 1
ATOM 2052 N N . TYR A 1 247 ? 8.089 -9.163 14.713 1.00 97.94 247 TYR A N 1
ATOM 2053 C CA . TYR A 1 247 ? 6.988 -8.875 15.623 1.00 97.94 247 TYR A CA 1
ATOM 2054 C C . TYR A 1 247 ? 7.447 -7.793 16.582 1.00 97.94 247 TYR A C 1
ATOM 2056 O O . TYR A 1 247 ? 8.365 -8.005 17.371 1.00 97.94 247 TYR A O 1
ATOM 2064 N N . ARG A 1 248 ? 6.839 -6.616 16.474 1.00 97.56 248 ARG A N 1
ATOM 2065 C CA . ARG A 1 248 ? 7.262 -5.420 17.199 1.00 97.56 248 ARG A CA 1
ATOM 2066 C C . ARG A 1 248 ? 6.141 -4.940 18.104 1.00 97.56 248 ARG A C 1
ATOM 2068 O O . ARG A 1 248 ? 4.978 -4.960 17.700 1.00 97.56 248 ARG A O 1
ATOM 2075 N N . ARG A 1 249 ? 6.497 -4.516 19.314 1.00 96.94 249 ARG A N 1
ATOM 2076 C CA . ARG A 1 249 ? 5.580 -3.987 20.326 1.00 96.94 249 ARG A CA 1
ATOM 2077 C C . ARG A 1 249 ? 5.781 -2.489 20.486 1.00 96.94 249 ARG A C 1
ATOM 2079 O O . ARG A 1 249 ? 6.883 -2.066 20.820 1.00 96.94 249 ARG A O 1
ATOM 2086 N N . TRP A 1 250 ? 4.704 -1.730 20.332 1.00 96.25 250 TRP A N 1
ATOM 2087 C CA . TRP A 1 250 ? 4.607 -0.319 20.699 1.00 96.25 250 TRP A CA 1
ATOM 2088 C C . TRP A 1 250 ? 3.700 -0.166 21.910 1.00 96.25 250 TRP A C 1
ATOM 2090 O O . TRP A 1 250 ? 2.676 -0.844 22.012 1.00 96.25 250 TRP A O 1
ATOM 2100 N N . LYS A 1 251 ? 4.040 0.785 22.776 1.00 93.50 251 LYS A N 1
ATOM 2101 C CA . LYS A 1 251 ? 3.119 1.293 23.788 1.00 93.50 251 LYS A CA 1
ATOM 2102 C C . LYS A 1 251 ? 2.428 2.539 23.259 1.00 93.50 251 LYS A C 1
ATOM 2104 O O . LYS A 1 251 ? 3.090 3.478 22.821 1.00 93.50 251 LYS A O 1
ATOM 2109 N N . LEU A 1 252 ? 1.099 2.533 23.279 1.00 91.12 252 LEU A N 1
ATOM 2110 C CA . LEU A 1 252 ? 0.268 3.683 22.930 1.00 91.12 252 LEU A CA 1
ATOM 2111 C C . LEU A 1 252 ? -0.407 4.198 24.207 1.00 91.12 252 LEU A C 1
ATOM 2113 O O . LEU A 1 252 ? -1.597 3.979 24.434 1.00 91.12 252 LEU A O 1
ATOM 2117 N N . GLY A 1 253 ? 0.368 4.873 25.054 1.00 85.00 253 GLY A N 1
ATOM 2118 C CA . GLY A 1 253 ? -0.040 5.251 26.408 1.00 85.00 253 GLY A CA 1
ATOM 2119 C C . GLY A 1 253 ? 0.123 4.095 27.398 1.00 85.00 253 GLY A C 1
ATOM 2120 O O . GLY A 1 253 ? 0.850 3.138 27.135 1.00 85.00 253 GLY A O 1
ATOM 2121 N N . GLU A 1 254 ? -0.545 4.183 28.547 1.00 79.00 254 GLU A N 1
ATOM 2122 C CA . GLU A 1 254 ? -0.377 3.202 29.630 1.00 79.00 254 GLU A CA 1
ATOM 2123 C C . GLU A 1 254 ? -1.179 1.907 29.419 1.00 79.00 254 GLU A C 1
ATOM 2125 O O . GLU A 1 254 ? -0.828 0.868 29.972 1.00 79.00 254 GLU A O 1
ATOM 2130 N N . ASP A 1 255 ? -2.250 1.952 28.620 1.00 86.44 255 ASP A N 1
ATOM 2131 C CA . ASP A 1 255 ? -3.288 0.917 28.579 1.00 86.44 255 ASP A CA 1
ATOM 2132 C C . ASP A 1 255 ? -3.361 0.120 27.266 1.00 86.44 255 ASP A C 1
ATOM 2134 O O . ASP A 1 255 ? -4.185 -0.796 27.154 1.00 86.44 255 ASP A O 1
ATOM 2138 N N . ILE A 1 256 ? -2.555 0.478 26.260 1.00 92.44 256 ILE A N 1
ATOM 2139 C CA . ILE A 1 256 ? -2.591 -0.133 24.926 1.00 92.44 256 ILE A CA 1
ATOM 2140 C C . ILE A 1 256 ? -1.202 -0.628 24.534 1.00 92.44 256 ILE A C 1
ATOM 2142 O O . ILE A 1 256 ? -0.304 0.152 24.211 1.00 92.44 256 ILE A O 1
ATOM 2146 N N . ASP A 1 257 ? -1.079 -1.950 24.466 1.00 94.56 257 ASP A N 1
ATOM 2147 C CA . ASP A 1 257 ? 0.031 -2.636 23.820 1.00 94.56 257 ASP A CA 1
ATOM 2148 C C . ASP A 1 257 ? -0.345 -2.981 22.377 1.00 94.56 257 ASP A C 1
ATOM 2150 O O . ASP A 1 257 ? -1.186 -3.844 22.119 1.00 94.56 257 ASP A O 1
ATOM 2154 N N . LEU A 1 258 ? 0.294 -2.311 21.419 1.00 96.00 258 LEU A N 1
ATOM 2155 C CA . LEU A 1 258 ? 0.133 -2.609 20.004 1.00 96.00 258 LEU A CA 1
ATOM 2156 C C . LEU A 1 258 ? 1.240 -3.557 19.549 1.00 96.00 258 LEU A C 1
ATOM 2158 O O . LEU A 1 258 ? 2.416 -3.200 19.561 1.00 96.00 258 LEU A O 1
ATOM 2162 N N . ILE A 1 259 ? 0.856 -4.734 19.064 1.00 97.50 259 ILE A N 1
ATOM 2163 C CA . ILE A 1 259 ? 1.777 -5.681 18.435 1.00 97.50 259 ILE A CA 1
ATOM 2164 C C . ILE A 1 259 ? 1.519 -5.682 16.932 1.00 97.50 259 ILE A C 1
ATOM 2166 O O . ILE A 1 259 ? 0.407 -5.961 16.485 1.00 97.50 259 ILE A O 1
ATOM 2170 N N . VAL A 1 260 ? 2.551 -5.389 16.141 1.00 97.94 260 VAL A N 1
ATOM 2171 C CA . VAL A 1 260 ? 2.476 -5.422 14.675 1.00 97.94 260 VAL A CA 1
ATOM 2172 C C . VAL A 1 260 ? 3.461 -6.453 14.144 1.00 97.94 260 VAL A C 1
ATOM 2174 O O . VAL A 1 260 ? 4.645 -6.430 14.478 1.00 97.94 260 VAL A O 1
ATOM 2177 N N . ARG A 1 261 ? 2.976 -7.345 13.273 1.00 98.12 261 ARG A N 1
ATOM 2178 C CA . ARG A 1 261 ? 3.836 -8.186 12.437 1.00 98.12 261 ARG A CA 1
ATOM 2179 C C . ARG A 1 261 ? 4.312 -7.363 11.244 1.00 98.12 261 ARG A C 1
ATOM 2181 O O . ARG A 1 261 ? 3.552 -7.127 10.305 1.00 98.12 261 ARG A O 1
ATOM 2188 N N . CYS A 1 262 ? 5.560 -6.929 11.289 1.00 98.00 262 CYS A N 1
ATOM 2189 C CA . CYS A 1 262 ? 6.218 -6.190 10.224 1.00 98.00 262 CYS A CA 1
ATOM 2190 C C . CYS A 1 262 ? 6.948 -7.123 9.252 1.00 98.00 262 CYS A C 1
ATOM 2192 O O . CYS A 1 262 ? 7.211 -8.280 9.581 1.00 98.00 262 CYS A O 1
ATOM 2194 N N . GLU A 1 263 ? 7.289 -6.608 8.069 1.00 97.12 263 GLU A N 1
ATOM 2195 C CA . GLU A 1 263 ? 7.950 -7.367 7.003 1.00 97.12 263 GLU A CA 1
ATOM 2196 C C . GLU A 1 263 ? 9.162 -6.623 6.424 1.00 97.12 263 GLU A C 1
ATOM 2198 O O . GLU A 1 263 ? 9.112 -5.411 6.198 1.00 97.12 263 GLU A O 1
ATOM 2203 N N . HIS A 1 264 ? 10.219 -7.373 6.116 1.00 97.94 264 HIS A N 1
ATOM 2204 C CA . HIS A 1 264 ? 11.326 -6.937 5.262 1.00 97.94 264 HIS A CA 1
ATOM 2205 C C . HIS A 1 264 ? 11.413 -7.854 4.041 1.00 97.94 264 HIS A C 1
ATOM 2207 O O . HIS A 1 264 ? 11.136 -9.049 4.140 1.00 97.94 264 HIS A O 1
ATOM 2213 N N . ASP A 1 265 ? 11.814 -7.290 2.902 1.00 97.06 265 ASP A N 1
ATOM 2214 C CA . ASP A 1 265 ? 11.836 -7.994 1.613 1.00 97.06 265 ASP A CA 1
ATOM 2215 C C . ASP A 1 265 ? 13.267 -8.425 1.217 1.00 97.06 265 ASP A C 1
ATOM 2217 O O . ASP A 1 265 ? 13.457 -9.373 0.455 1.00 97.06 265 ASP A O 1
ATOM 2221 N N . GLY A 1 266 ? 14.298 -7.763 1.756 1.00 95.62 266 GLY A N 1
ATOM 2222 C CA . GLY A 1 266 ? 15.697 -8.124 1.521 1.00 95.62 266 GLY A CA 1
ATOM 2223 C C . GLY A 1 266 ? 16.672 -7.418 2.460 1.00 95.62 266 GLY A C 1
ATOM 2224 O O . GLY A 1 266 ? 16.273 -6.640 3.333 1.00 95.62 266 GLY A O 1
ATOM 2225 N N . VAL A 1 267 ? 17.964 -7.651 2.237 1.00 95.62 267 VAL A N 1
ATOM 2226 C CA . VAL A 1 267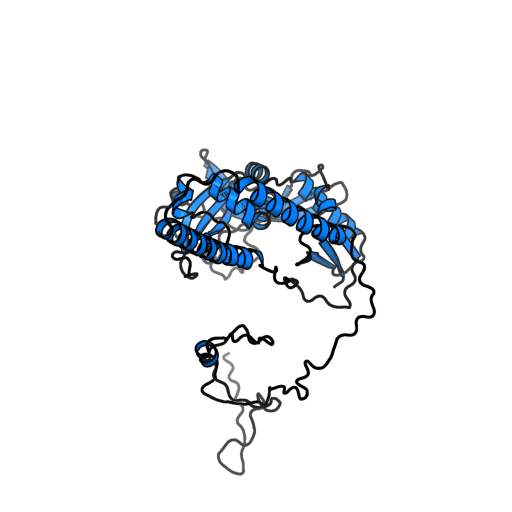 ? 19.058 -6.942 2.916 1.00 95.62 267 VAL A CA 1
ATOM 2227 C C . VAL A 1 267 ? 20.056 -6.358 1.927 1.00 95.62 267 VAL A C 1
ATOM 2229 O O . VAL A 1 267 ? 20.228 -6.867 0.826 1.00 95.62 267 VAL A O 1
ATOM 2232 N N . MET A 1 268 ? 20.758 -5.298 2.309 1.00 92.19 268 MET A N 1
ATOM 2233 C CA . MET A 1 268 ? 21.926 -4.818 1.578 1.00 92.19 268 MET A CA 1
ATOM 2234 C C . MET A 1 268 ? 23.094 -4.587 2.526 1.00 92.19 268 MET A C 1
ATOM 2236 O O . MET A 1 268 ? 22.902 -4.188 3.668 1.00 92.19 268 MET A O 1
ATOM 2240 N N . THR A 1 269 ? 24.311 -4.806 2.042 1.00 88.06 269 THR A N 1
ATOM 2241 C CA . THR A 1 269 ? 25.517 -4.474 2.802 1.00 88.06 269 THR A CA 1
ATOM 2242 C C . THR A 1 269 ? 25.875 -3.009 2.565 1.00 88.06 269 THR A C 1
ATOM 2244 O O . THR A 1 269 ? 26.110 -2.600 1.417 1.00 88.06 269 THR A O 1
ATOM 2247 N N . GLY A 1 270 ? 25.903 -2.219 3.634 1.00 80.50 270 GLY A N 1
ATOM 2248 C CA . GLY A 1 270 ? 26.382 -0.842 3.649 1.00 80.50 270 GLY A CA 1
ATOM 2249 C C . GLY A 1 270 ? 27.884 -0.743 3.369 1.00 80.50 270 GLY A C 1
ATOM 2250 O O . GLY A 1 270 ? 28.588 -1.746 3.247 1.00 80.50 270 GLY A O 1
ATOM 2251 N N . ALA A 1 271 ? 28.397 0.485 3.256 1.00 77.69 271 ALA A N 1
ATOM 2252 C CA . ALA A 1 271 ? 29.821 0.724 2.994 1.00 77.69 271 ALA A CA 1
ATOM 2253 C C . ALA A 1 271 ? 30.735 0.195 4.118 1.00 77.69 271 ALA A C 1
ATOM 2255 O O . ALA A 1 271 ? 31.859 -0.217 3.848 1.00 77.69 271 ALA A O 1
ATOM 2256 N N . ASN A 1 272 ? 30.221 0.151 5.350 1.00 83.50 272 ASN A N 1
ATOM 2257 C CA . ASN A 1 272 ? 30.957 -0.260 6.546 1.00 83.50 272 ASN A CA 1
ATOM 2258 C C . ASN A 1 272 ? 30.829 -1.764 6.853 1.00 83.50 272 ASN A C 1
ATOM 2260 O O . ASN A 1 272 ? 31.293 -2.217 7.893 1.00 83.50 272 ASN A O 1
ATOM 2264 N N . GLY A 1 273 ? 30.172 -2.540 5.983 1.00 82.06 273 GLY A N 1
ATOM 2265 C CA . GLY A 1 273 ? 29.865 -3.953 6.236 1.00 82.06 273 GLY A CA 1
ATOM 2266 C C . GLY A 1 273 ? 28.586 -4.192 7.047 1.00 82.06 273 GLY A C 1
ATOM 2267 O O . GLY A 1 273 ? 28.178 -5.339 7.202 1.00 82.06 273 GLY A O 1
ATOM 2268 N N . GLU A 1 274 ? 27.924 -3.132 7.518 1.00 89.31 274 GLU A N 1
ATOM 2269 C CA . GLU A 1 274 ? 26.644 -3.224 8.226 1.00 89.31 274 GLU A CA 1
ATOM 2270 C C . GLU A 1 274 ? 25.519 -3.711 7.306 1.00 89.31 274 GLU A C 1
ATOM 2272 O O . GLU A 1 274 ? 25.498 -3.424 6.106 1.00 89.31 274 GLU A O 1
ATOM 2277 N N . VAL A 1 275 ? 24.584 -4.471 7.874 1.00 91.56 275 VAL A N 1
ATOM 2278 C CA . VAL A 1 275 ? 23.436 -5.017 7.148 1.00 91.56 275 VAL A CA 1
ATOM 2279 C C . VAL A 1 275 ? 22.254 -4.067 7.297 1.00 91.56 275 VAL A C 1
ATOM 2281 O O . VAL A 1 275 ? 21.712 -3.903 8.386 1.00 91.56 275 VAL A O 1
ATOM 2284 N N . SER A 1 276 ? 21.824 -3.493 6.180 1.00 94.88 276 SER A N 1
ATOM 2285 C CA . SER A 1 276 ? 20.657 -2.621 6.095 1.00 94.88 276 SER A CA 1
ATOM 2286 C C . SER A 1 276 ? 19.442 -3.407 5.612 1.00 94.88 276 SER A C 1
ATOM 2288 O O . SER A 1 276 ? 19.473 -4.018 4.537 1.00 94.88 276 SER A O 1
ATOM 2290 N N . PHE A 1 277 ? 18.346 -3.368 6.367 1.00 96.62 277 PHE A N 1
ATOM 2291 C CA . PHE A 1 277 ? 17.085 -3.990 5.961 1.00 96.62 277 PHE A CA 1
ATOM 2292 C C . PHE A 1 277 ? 16.342 -3.129 4.945 1.00 96.62 277 PHE A C 1
ATOM 2294 O O . PHE A 1 277 ? 16.269 -1.903 5.087 1.00 96.62 277 PHE A O 1
ATOM 2301 N N . ILE A 1 278 ? 15.760 -3.774 3.932 1.00 96.94 278 ILE A N 1
ATOM 2302 C CA . ILE A 1 278 ? 15.059 -3.074 2.859 1.00 96.94 278 ILE A CA 1
ATOM 2303 C C . ILE A 1 278 ? 13.637 -3.590 2.656 1.00 96.94 278 ILE A C 1
ATOM 2305 O O . ILE A 1 278 ? 13.370 -4.792 2.719 1.00 96.94 278 ILE A O 1
ATOM 2309 N N . ASN A 1 279 ? 12.730 -2.667 2.339 1.00 98.06 279 ASN A N 1
ATOM 2310 C CA . ASN A 1 279 ? 11.463 -3.001 1.698 1.00 98.06 279 ASN A CA 1
ATOM 2311 C C . ASN A 1 279 ? 11.547 -2.720 0.202 1.00 98.06 279 ASN A C 1
ATOM 2313 O O . ASN A 1 279 ? 12.020 -1.662 -0.215 1.00 98.06 279 ASN A O 1
ATOM 2317 N N . VAL A 1 280 ? 11.039 -3.645 -0.604 1.00 97.69 280 VAL A N 1
ATOM 2318 C CA . VAL A 1 280 ? 11.045 -3.559 -2.064 1.00 97.69 280 VAL A CA 1
ATOM 2319 C C . VAL A 1 280 ? 9.606 -3.506 -2.543 1.00 97.69 280 VAL A C 1
ATOM 2321 O O . VAL A 1 280 ? 8.844 -4.450 -2.359 1.00 97.69 280 VAL A O 1
ATOM 2324 N N . LYS A 1 281 ? 9.213 -2.396 -3.170 1.00 98.12 281 LYS A N 1
ATOM 2325 C CA . LYS A 1 281 ? 7.875 -2.217 -3.751 1.00 98.12 281 LYS A CA 1
ATOM 2326 C C . LYS A 1 281 ? 7.992 -1.742 -5.200 1.00 98.12 281 LYS A C 1
ATOM 2328 O O . LYS A 1 281 ? 9.018 -1.209 -5.621 1.00 98.12 281 LYS A O 1
ATOM 2333 N N . THR A 1 282 ? 6.944 -1.942 -5.993 1.00 97.75 282 THR A N 1
ATOM 2334 C CA . THR A 1 282 ? 7.013 -1.739 -7.449 1.00 97.75 282 THR A CA 1
ATOM 2335 C C . THR A 1 282 ? 5.903 -0.828 -7.946 1.00 97.75 282 THR A C 1
ATOM 2337 O O . THR A 1 282 ? 4.718 -1.150 -7.851 1.00 97.75 282 THR A O 1
ATOM 2340 N N . LEU A 1 283 ? 6.290 0.303 -8.528 1.00 97.12 283 LEU A N 1
ATOM 2341 C CA . LEU A 1 283 ? 5.415 1.143 -9.331 1.00 97.12 283 LEU A CA 1
ATOM 2342 C C . LEU A 1 283 ? 5.288 0.554 -10.736 1.00 97.12 283 LEU A C 1
ATOM 2344 O O . LEU A 1 283 ? 6.260 0.069 -11.317 1.00 97.12 283 LEU A O 1
ATOM 2348 N N . ASN A 1 284 ? 4.075 0.613 -11.283 1.00 96.31 284 ASN A N 1
ATOM 2349 C CA . ASN A 1 284 ? 3.759 0.031 -12.576 1.00 96.31 284 ASN A CA 1
ATOM 2350 C C . ASN A 1 284 ? 3.143 1.057 -13.541 1.00 96.31 284 ASN A C 1
ATOM 2352 O O . ASN A 1 284 ? 2.139 1.694 -13.224 1.00 96.31 284 ASN A O 1
ATOM 2356 N N . GLU A 1 285 ? 3.702 1.159 -14.745 1.00 95.12 285 GLU A N 1
ATOM 2357 C CA . GLU A 1 285 ? 3.164 1.948 -15.854 1.00 95.12 285 GLU A CA 1
ATOM 2358 C C . GLU A 1 285 ? 2.430 1.031 -16.844 1.00 95.12 285 GLU A C 1
ATOM 2360 O O . GLU A 1 285 ? 2.963 0.018 -17.307 1.00 95.12 285 GLU A O 1
ATOM 2365 N N . TRP A 1 286 ? 1.186 1.387 -17.175 1.00 92.75 286 TRP A N 1
ATOM 2366 C CA . TRP A 1 286 ? 0.355 0.659 -18.139 1.00 92.75 286 TRP A CA 1
ATOM 2367 C C . TRP A 1 286 ? 0.216 1.428 -19.460 1.00 92.75 286 TRP A C 1
ATOM 2369 O O . TRP A 1 286 ? 0.842 1.063 -20.450 1.00 92.75 286 TRP A O 1
ATOM 2379 N N . ASP A 1 287 ? -0.589 2.489 -19.487 1.00 91.94 287 ASP A N 1
ATOM 2380 C CA . ASP A 1 287 ? -0.738 3.399 -20.623 1.00 91.94 287 ASP A CA 1
ATOM 2381 C C . ASP A 1 287 ? -0.865 4.836 -20.105 1.00 91.94 287 ASP A C 1
ATOM 2383 O O . ASP A 1 287 ? -1.943 5.292 -19.711 1.00 91.94 287 ASP A O 1
ATOM 2387 N N . SER A 1 288 ? 0.259 5.552 -20.115 1.00 89.38 288 SER A N 1
ATOM 2388 C CA . SER A 1 288 ? 0.398 6.909 -19.574 1.00 89.38 288 SER A CA 1
ATOM 2389 C C . SER A 1 288 ? -0.553 7.929 -20.213 1.00 89.38 288 SER A C 1
ATOM 2391 O O . SER A 1 288 ? -0.906 8.928 -19.586 1.00 89.38 288 SER A O 1
ATOM 2393 N N . ARG A 1 289 ? -1.067 7.661 -21.419 1.00 88.44 289 ARG A N 1
ATOM 2394 C CA . ARG A 1 289 ? -1.960 8.577 -22.150 1.00 88.44 289 ARG A CA 1
ATOM 2395 C C . ARG A 1 289 ? -3.335 8.741 -21.503 1.00 88.44 289 ARG A C 1
ATOM 2397 O O . ARG A 1 289 ? -4.000 9.740 -21.754 1.00 88.44 289 ARG A O 1
ATOM 2404 N N . HIS A 1 290 ? -3.772 7.779 -20.692 1.00 87.62 290 HIS A N 1
ATOM 2405 C CA . HIS A 1 290 ? -5.130 7.761 -20.139 1.00 87.62 290 HIS A CA 1
ATOM 2406 C C . HIS A 1 290 ? -5.231 8.360 -18.730 1.00 87.62 290 HIS A C 1
ATOM 2408 O O . HIS A 1 290 ? -6.322 8.727 -18.301 1.00 87.62 290 HIS A O 1
ATOM 2414 N N . CYS A 1 291 ? -4.121 8.468 -17.997 1.00 83.31 291 CYS A N 1
ATOM 2415 C CA . CYS A 1 291 ? -4.102 8.895 -16.592 1.00 83.31 291 CYS A CA 1
ATOM 2416 C C . CYS A 1 291 ? -3.419 10.254 -16.369 1.00 83.31 291 CYS A C 1
ATOM 2418 O O . CYS A 1 291 ? -2.949 10.529 -15.266 1.00 83.31 291 CYS A O 1
ATOM 2420 N N . ASN A 1 292 ? -3.342 11.100 -17.408 1.00 86.06 292 ASN A N 1
ATOM 2421 C CA . ASN A 1 292 ? -2.471 12.286 -17.418 1.00 86.06 292 ASN A CA 1
ATOM 2422 C C . ASN A 1 292 ? -1.034 11.933 -16.985 1.00 86.06 292 ASN A C 1
ATOM 2424 O O . ASN A 1 292 ? -0.400 12.679 -16.239 1.00 86.06 292 ASN A O 1
ATOM 2428 N N . GLY A 1 293 ? -0.574 10.748 -17.391 1.00 86.12 293 GLY A N 1
ATOM 2429 C CA . GLY A 1 293 ? 0.725 10.204 -17.041 1.00 86.12 293 GLY A CA 1
ATOM 2430 C C . GLY A 1 293 ? 1.843 10.808 -17.883 1.00 86.12 293 GLY A C 1
ATOM 2431 O O . GLY A 1 293 ? 1.613 11.420 -18.927 1.00 86.12 293 GLY A O 1
ATOM 2432 N N . VAL A 1 294 ? 3.073 10.593 -17.434 1.00 91.31 294 VAL A N 1
ATOM 2433 C CA . VAL A 1 294 ? 4.291 10.897 -18.192 1.00 91.31 294 VAL A CA 1
ATOM 2434 C C . VAL A 1 294 ? 4.873 9.594 -18.727 1.00 91.31 294 VAL A C 1
ATOM 2436 O O . VAL A 1 294 ? 4.798 8.587 -18.037 1.00 91.31 294 VAL A O 1
ATOM 2439 N N . ASP A 1 295 ? 5.435 9.598 -19.938 1.00 92.19 295 ASP A N 1
ATOM 2440 C CA . ASP A 1 295 ? 6.119 8.416 -20.481 1.00 92.19 295 ASP A CA 1
ATOM 2441 C C . ASP A 1 295 ? 7.430 8.185 -19.725 1.00 92.19 295 ASP A C 1
ATOM 2443 O O . ASP A 1 295 ? 8.385 8.963 -19.841 1.00 92.19 295 ASP A O 1
ATOM 2447 N N . TRP A 1 296 ? 7.472 7.109 -18.944 1.00 94.69 296 TRP A N 1
ATOM 2448 C CA . TRP A 1 296 ? 8.615 6.792 -18.097 1.00 94.69 296 TRP A CA 1
ATOM 2449 C C . TRP A 1 296 ? 9.892 6.550 -18.896 1.00 94.69 296 TRP A C 1
ATOM 2451 O O . TRP A 1 296 ? 10.958 6.972 -18.451 1.00 94.69 296 TRP A O 1
ATOM 2461 N N . ARG A 1 297 ? 9.807 5.972 -20.102 1.00 92.12 297 ARG A N 1
ATOM 2462 C CA . ARG A 1 297 ? 10.993 5.706 -20.941 1.00 92.12 297 ARG A CA 1
ATOM 2463 C C . ARG A 1 297 ? 11.707 6.980 -21.371 1.00 92.12 297 ARG A C 1
ATOM 2465 O O . ARG A 1 297 ? 12.906 6.960 -21.604 1.00 92.12 297 ARG A O 1
ATOM 2472 N N . GLN A 1 298 ? 10.978 8.086 -21.476 1.00 91.31 298 GLN A N 1
ATOM 2473 C CA . GLN A 1 298 ? 11.545 9.381 -21.853 1.00 91.31 298 GLN A CA 1
ATOM 2474 C C . GLN A 1 298 ? 11.975 10.205 -20.634 1.00 91.31 298 GLN A C 1
ATOM 2476 O O . GLN A 1 298 ? 12.823 11.092 -20.745 1.00 91.31 298 GLN A O 1
ATOM 2481 N N . LYS A 1 299 ? 11.339 9.974 -19.478 1.00 93.25 299 LYS A N 1
ATOM 2482 C CA . LYS A 1 299 ? 11.388 10.890 -18.332 1.00 93.25 299 LYS A CA 1
ATOM 2483 C C . LYS A 1 299 ? 12.109 10.345 -17.106 1.00 93.25 299 LYS A C 1
ATOM 2485 O O . LYS A 1 299 ? 12.544 11.157 -16.299 1.00 93.25 299 LYS A O 1
ATOM 2490 N N . LEU A 1 300 ? 12.291 9.034 -16.958 1.00 90.50 300 LEU A N 1
ATOM 2491 C CA . LEU A 1 300 ? 12.982 8.471 -15.792 1.00 90.50 300 LEU A CA 1
ATOM 2492 C C . LEU A 1 300 ? 14.468 8.837 -15.719 1.00 90.50 300 LEU A C 1
ATOM 2494 O O . LEU A 1 300 ? 15.000 8.922 -14.620 1.00 90.50 300 LEU A O 1
ATOM 2498 N N . ASP A 1 301 ? 15.143 9.107 -16.833 1.00 88.00 301 ASP A N 1
ATOM 2499 C CA . ASP A 1 301 ? 16.560 9.496 -16.770 1.00 88.00 301 ASP A CA 1
ATOM 2500 C C . ASP A 1 301 ? 16.740 10.990 -16.490 1.00 88.00 301 ASP A C 1
ATOM 2502 O O . ASP A 1 301 ? 17.601 11.383 -15.708 1.00 88.00 301 ASP A O 1
ATOM 2506 N N . SER A 1 302 ? 15.891 11.832 -17.083 1.00 91.19 302 SER A N 1
ATOM 2507 C CA . SER A 1 302 ? 16.038 13.293 -17.029 1.00 91.19 302 SER A CA 1
ATOM 2508 C C . SER A 1 302 ? 15.146 13.987 -15.994 1.00 91.19 302 SER A C 1
ATOM 2510 O O . SER A 1 302 ? 15.459 15.088 -15.549 1.00 91.19 302 SER A O 1
ATOM 2512 N N . GLN A 1 303 ? 14.007 13.392 -15.628 1.00 92.31 303 GLN A N 1
ATOM 2513 C CA . GLN A 1 303 ? 12.926 14.033 -14.867 1.00 92.31 303 GLN A CA 1
ATOM 2514 C C . GLN A 1 303 ? 12.298 13.078 -13.832 1.00 92.31 303 GLN A C 1
ATOM 2516 O O . GLN A 1 303 ? 11.074 13.016 -13.695 1.00 92.31 303 GLN A O 1
ATOM 2521 N N . ARG A 1 304 ? 13.127 12.362 -13.056 1.00 90.88 304 ARG A N 1
ATOM 2522 C CA . ARG A 1 304 ? 12.681 11.428 -11.993 1.00 90.88 304 ARG A CA 1
ATOM 2523 C C . ARG A 1 304 ? 11.656 12.036 -11.041 1.00 90.88 304 ARG A C 1
ATOM 2525 O O . ARG A 1 304 ? 10.633 11.420 -10.763 1.00 90.88 304 ARG A O 1
ATOM 2532 N N . GLY A 1 305 ? 11.893 13.272 -10.601 1.00 91.19 305 GLY A N 1
ATOM 2533 C CA . GLY A 1 305 ? 10.966 13.991 -9.723 1.00 91.19 305 GLY A CA 1
ATOM 2534 C C . GLY A 1 305 ? 9.581 14.206 -10.346 1.00 91.19 305 GLY A C 1
ATOM 2535 O O . GLY A 1 305 ? 8.579 14.099 -9.648 1.00 91.19 305 GLY A O 1
ATOM 2536 N N . ALA A 1 306 ? 9.495 14.438 -11.662 1.00 91.69 306 ALA A N 1
ATOM 2537 C CA . ALA A 1 306 ? 8.215 14.616 -12.354 1.00 91.69 306 ALA A CA 1
ATOM 2538 C C . ALA A 1 306 ? 7.439 13.296 -12.482 1.00 91.69 306 ALA A C 1
ATOM 2540 O O . ALA A 1 306 ? 6.214 13.282 -12.331 1.00 91.69 306 ALA A O 1
ATOM 2541 N N . VAL A 1 307 ? 8.150 12.187 -12.719 1.00 93.88 307 VAL A N 1
ATOM 2542 C CA . VAL A 1 307 ? 7.563 10.840 -12.700 1.00 93.88 307 VAL A CA 1
ATOM 2543 C C . VAL A 1 307 ? 6.996 10.546 -11.315 1.00 93.88 307 VAL A C 1
ATOM 2545 O O . VAL A 1 307 ? 5.810 10.247 -11.191 1.00 93.88 307 VAL A O 1
ATOM 2548 N N . LEU A 1 308 ? 7.802 10.735 -10.269 1.00 93.12 308 LEU A N 1
ATOM 2549 C CA . LEU A 1 308 ? 7.380 10.491 -8.894 1.00 93.12 308 LEU A CA 1
ATOM 2550 C C . LEU A 1 308 ? 6.203 11.381 -8.473 1.00 93.12 308 LEU A C 1
ATOM 2552 O O . LEU A 1 308 ? 5.265 10.886 -7.862 1.00 93.12 308 LEU A O 1
ATOM 2556 N N . ALA A 1 309 ? 6.195 12.665 -8.840 1.00 92.81 309 ALA A N 1
ATOM 2557 C CA . ALA A 1 309 ? 5.081 13.569 -8.547 1.00 92.81 309 ALA A CA 1
ATOM 2558 C C . ALA A 1 309 ? 3.775 13.139 -9.241 1.00 92.81 309 ALA A C 1
ATOM 2560 O O . ALA A 1 309 ? 2.690 13.229 -8.660 1.00 92.81 309 ALA A O 1
ATOM 2561 N N . THR A 1 310 ? 3.875 12.638 -10.476 1.00 94.38 310 THR A N 1
ATOM 2562 C CA . THR A 1 310 ? 2.728 12.089 -11.214 1.00 94.38 310 THR A CA 1
ATOM 2563 C C . THR A 1 310 ? 2.190 10.837 -10.521 1.00 94.38 310 THR A C 1
ATOM 2565 O O . THR A 1 310 ? 0.981 10.706 -10.323 1.00 94.38 310 THR A O 1
ATOM 2568 N N . GLU A 1 311 ? 3.082 9.951 -10.078 1.00 94.44 311 GLU A N 1
ATOM 2569 C CA . GLU A 1 311 ? 2.711 8.752 -9.330 1.00 94.44 311 GLU A CA 1
ATOM 2570 C C . GLU A 1 311 ? 2.155 9.071 -7.944 1.00 94.44 311 GLU A C 1
ATOM 2572 O O . GLU A 1 311 ? 1.174 8.462 -7.533 1.00 94.44 311 GLU A O 1
ATOM 2577 N N . LEU A 1 312 ? 2.682 10.080 -7.255 1.00 93.06 312 LEU A N 1
ATOM 2578 C CA . LEU A 1 312 ? 2.136 10.544 -5.985 1.00 93.06 312 LEU A CA 1
ATOM 2579 C C . LEU A 1 312 ? 0.697 11.033 -6.140 1.00 93.06 312 LEU A C 1
ATOM 2581 O O . LEU A 1 312 ? -0.165 10.693 -5.336 1.00 93.06 312 LEU A O 1
ATOM 2585 N N . LYS A 1 313 ? 0.405 11.769 -7.215 1.00 92.56 313 LYS A N 1
ATOM 2586 C CA . LYS A 1 313 ? -0.955 12.225 -7.514 1.00 92.56 313 LYS A CA 1
ATOM 2587 C C . LYS A 1 313 ? -1.907 11.067 -7.826 1.00 92.56 313 LYS A C 1
ATOM 2589 O O . LYS A 1 313 ? -3.048 11.077 -7.371 1.00 92.56 313 LYS A O 1
ATOM 2594 N N . ASN A 1 314 ? -1.456 10.094 -8.615 1.00 92.94 314 ASN A N 1
ATOM 2595 C CA . ASN A 1 314 ? -2.311 9.020 -9.126 1.00 92.94 314 ASN A CA 1
ATOM 2596 C C . ASN A 1 314 ? -2.433 7.825 -8.165 1.00 92.94 314 ASN A C 1
ATOM 2598 O O . ASN A 1 314 ? -3.431 7.108 -8.199 1.00 92.94 314 ASN A O 1
ATOM 2602 N N . ASN A 1 315 ? -1.434 7.612 -7.309 1.00 95.94 315 ASN A N 1
ATOM 2603 C CA . ASN A 1 315 ? -1.269 6.431 -6.466 1.00 95.94 315 ASN A CA 1
ATOM 2604 C C . ASN A 1 315 ? -0.967 6.787 -4.995 1.00 95.94 315 ASN A C 1
ATOM 2606 O O . ASN A 1 315 ? -0.368 5.977 -4.284 1.00 95.94 315 ASN A O 1
ATOM 2610 N N . SER A 1 316 ? -1.401 7.961 -4.516 1.00 94.88 316 SER A N 1
ATOM 2611 C CA . SER A 1 316 ? -1.122 8.465 -3.157 1.00 94.88 316 SER A CA 1
ATOM 2612 C C . SER A 1 316 ? -1.392 7.440 -2.055 1.00 94.88 316 SER A C 1
ATOM 2614 O O . SER A 1 316 ? -0.519 7.182 -1.235 1.00 94.88 316 SER A O 1
ATOM 2616 N N . TYR A 1 317 ? -2.561 6.790 -2.069 1.00 94.75 317 TYR A N 1
ATOM 2617 C CA . TYR A 1 317 ? -2.921 5.776 -1.071 1.00 94.75 317 TYR A CA 1
ATOM 2618 C C . TYR A 1 317 ? -1.970 4.567 -1.079 1.00 94.75 317 TYR A C 1
ATOM 2620 O O . TYR A 1 317 ? -1.596 4.061 -0.024 1.00 94.75 317 TYR A O 1
ATOM 2628 N N . LYS A 1 318 ? -1.555 4.111 -2.269 1.00 97.31 318 LYS A N 1
ATOM 2629 C CA . LYS A 1 318 ? -0.640 2.970 -2.429 1.00 97.31 318 LYS A CA 1
ATOM 2630 C C . LYS A 1 318 ? 0.743 3.306 -1.874 1.00 97.31 318 LYS A C 1
ATOM 2632 O O . LYS A 1 318 ? 1.285 2.527 -1.098 1.00 97.31 318 LYS A O 1
ATOM 2637 N N . LEU A 1 319 ? 1.268 4.475 -2.244 1.00 97.31 319 LEU A N 1
ATOM 2638 C CA . LEU A 1 319 ? 2.564 4.959 -1.775 1.00 97.31 319 LEU A CA 1
ATOM 2639 C C . LEU A 1 319 ? 2.556 5.192 -0.263 1.00 97.31 319 LEU A C 1
ATOM 2641 O O . LEU A 1 319 ? 3.413 4.645 0.417 1.00 97.31 319 LEU A O 1
ATOM 2645 N N . ALA A 1 320 ? 1.546 5.888 0.269 1.00 97.56 320 ALA A N 1
ATOM 2646 C CA . ALA A 1 320 ? 1.412 6.130 1.705 1.00 97.56 320 ALA A CA 1
ATOM 2647 C C . ALA A 1 320 ? 1.369 4.825 2.510 1.00 97.56 320 ALA A C 1
ATOM 2649 O O . ALA A 1 320 ? 2.080 4.699 3.502 1.00 97.56 320 ALA A O 1
ATOM 2650 N N . ARG A 1 321 ? 0.608 3.819 2.051 1.00 97.94 321 ARG A N 1
ATOM 2651 C CA . ARG A 1 321 ? 0.553 2.511 2.718 1.00 97.94 321 ARG A CA 1
ATOM 2652 C C . ARG A 1 321 ? 1.921 1.833 2.756 1.00 97.94 321 ARG A C 1
ATOM 2654 O O . ARG A 1 321 ? 2.323 1.347 3.806 1.00 97.94 321 ARG A O 1
ATOM 2661 N N . TRP A 1 322 ? 2.637 1.806 1.632 1.00 98.25 322 TRP A N 1
ATOM 2662 C CA . TRP A 1 322 ? 3.982 1.229 1.579 1.00 98.25 322 TRP A CA 1
ATOM 2663 C C . TRP A 1 322 ? 4.956 1.944 2.511 1.00 98.25 322 TRP A C 1
ATOM 2665 O O . TRP A 1 322 ? 5.738 1.283 3.189 1.00 98.25 322 TRP A O 1
ATOM 2675 N N . THR A 1 323 ? 4.882 3.274 2.579 1.00 98.12 323 THR A N 1
ATOM 2676 C CA . THR A 1 323 ? 5.708 4.074 3.483 1.00 98.12 323 THR A CA 1
ATOM 2677 C C . THR A 1 323 ? 5.394 3.778 4.944 1.00 98.12 323 THR A C 1
ATOM 2679 O O . THR A 1 323 ? 6.322 3.498 5.694 1.00 98.12 323 THR A O 1
ATOM 2682 N N . CYS A 1 324 ? 4.115 3.737 5.343 1.00 97.69 324 CYS A N 1
ATOM 2683 C CA . CYS A 1 324 ? 3.723 3.349 6.702 1.00 97.69 324 CYS A CA 1
ATOM 2684 C C . CYS A 1 324 ? 4.268 1.963 7.074 1.00 97.69 324 CYS A C 1
ATOM 2686 O O . CYS A 1 324 ? 4.861 1.811 8.136 1.00 97.69 324 CYS A O 1
ATOM 2688 N N . CYS A 1 325 ? 4.117 0.964 6.196 1.00 97.25 325 CYS A N 1
ATOM 2689 C CA . CYS A 1 325 ? 4.640 -0.382 6.444 1.00 97.25 325 CYS A CA 1
ATOM 2690 C C . CYS A 1 325 ? 6.166 -0.383 6.628 1.00 97.25 325 CYS A C 1
ATOM 2692 O O . CYS A 1 325 ? 6.653 -1.000 7.570 1.00 97.25 325 CYS A O 1
ATOM 2694 N N . ALA A 1 326 ? 6.908 0.336 5.778 1.00 97.81 326 ALA A N 1
ATOM 2695 C CA . ALA A 1 326 ? 8.366 0.418 5.873 1.00 97.81 326 ALA A CA 1
ATOM 2696 C C . ALA A 1 326 ? 8.839 1.138 7.148 1.00 97.81 326 ALA A C 1
ATOM 2698 O O . ALA A 1 326 ? 9.818 0.722 7.765 1.00 97.81 326 ALA A O 1
ATOM 2699 N N . MET A 1 327 ? 8.120 2.184 7.570 1.00 96.94 327 MET A N 1
ATOM 2700 C CA . MET A 1 327 ? 8.391 2.888 8.826 1.00 96.94 327 MET A CA 1
ATOM 2701 C C . MET A 1 327 ? 8.125 1.998 10.044 1.00 96.94 327 MET A C 1
ATOM 2703 O O . MET A 1 327 ? 8.978 1.905 10.921 1.00 96.94 327 MET A O 1
ATOM 2707 N N . LEU A 1 328 ? 6.987 1.294 10.079 1.00 97.19 328 LEU A N 1
ATOM 2708 C CA . LEU A 1 328 ? 6.667 0.352 11.160 1.00 97.19 328 LEU A CA 1
ATOM 2709 C C . LEU A 1 328 ? 7.672 -0.804 11.218 1.00 97.19 328 LEU A C 1
ATOM 2711 O O . LEU A 1 328 ? 8.090 -1.205 12.302 1.00 97.19 328 LEU A O 1
ATOM 2715 N N . ALA A 1 329 ? 8.117 -1.304 10.064 1.00 97.12 329 ALA A N 1
ATOM 2716 C CA . ALA A 1 329 ? 9.147 -2.335 9.996 1.00 97.12 329 ALA A CA 1
ATOM 2717 C C . ALA A 1 329 ? 10.515 -1.863 10.502 1.00 97.12 329 ALA A C 1
ATOM 2719 O O . ALA A 1 329 ? 11.315 -2.691 10.922 1.00 97.12 329 ALA A O 1
ATOM 2720 N N . GLY A 1 330 ? 10.779 -0.552 10.519 1.00 96.12 330 GLY A N 1
ATOM 2721 C CA . GLY A 1 330 ? 12.110 -0.026 10.819 1.00 96.12 330 GLY A CA 1
ATOM 2722 C C . GLY A 1 330 ? 13.104 -0.331 9.701 1.00 96.12 330 GLY A C 1
ATOM 2723 O O . GLY A 1 330 ? 14.279 -0.562 9.967 1.00 96.12 330 GLY A O 1
ATOM 2724 N N . SER A 1 331 ? 12.629 -0.385 8.454 1.00 96.62 331 SER A N 1
ATOM 2725 C CA . SER A 1 331 ? 13.496 -0.567 7.290 1.00 96.62 331 SER A CA 1
ATOM 2726 C C . SER A 1 331 ? 14.379 0.658 7.094 1.00 96.62 331 SER A C 1
ATOM 2728 O O . SER A 1 331 ? 13.893 1.788 7.123 1.00 96.62 331 SER A O 1
ATOM 2730 N N . GLU A 1 332 ? 15.663 0.441 6.827 1.00 96.12 332 GLU A N 1
ATOM 2731 C CA . GLU A 1 332 ? 16.596 1.536 6.550 1.00 96.12 332 GLU A CA 1
ATOM 2732 C C . GLU A 1 332 ? 16.315 2.148 5.174 1.00 96.12 332 GLU A C 1
ATOM 2734 O O . GLU A 1 332 ? 16.326 3.369 5.006 1.00 96.12 332 GLU A O 1
ATOM 2739 N N . TYR A 1 333 ? 15.974 1.299 4.196 1.00 97.12 333 TYR A N 1
ATOM 2740 C CA . TYR A 1 333 ? 15.643 1.745 2.847 1.00 97.12 333 TYR A CA 1
ATOM 2741 C C . TYR A 1 333 ? 14.313 1.195 2.333 1.00 97.12 333 TYR A C 1
ATOM 2743 O O . TYR A 1 333 ? 13.976 0.020 2.478 1.00 97.12 333 TYR A O 1
ATOM 2751 N N . LEU A 1 334 ? 13.590 2.058 1.625 1.00 97.88 334 LEU A N 1
ATOM 2752 C CA . LEU A 1 334 ? 12.487 1.715 0.741 1.00 97.88 334 LEU A CA 1
ATOM 2753 C C . LEU A 1 334 ? 12.983 1.803 -0.709 1.00 97.88 334 LEU A C 1
ATOM 2755 O O . LEU A 1 334 ? 13.304 2.883 -1.212 1.00 97.88 334 LEU A O 1
ATOM 2759 N N . LYS A 1 335 ? 13.049 0.661 -1.393 1.00 97.12 335 LYS A N 1
ATOM 2760 C CA . LYS A 1 335 ? 13.382 0.554 -2.818 1.00 97.12 335 LYS A CA 1
ATOM 2761 C C . LYS A 1 335 ? 12.098 0.534 -3.645 1.00 97.12 335 LYS A C 1
ATOM 2763 O O . LYS A 1 335 ? 11.240 -0.328 -3.458 1.00 97.12 335 LYS A O 1
ATOM 2768 N N . LEU A 1 336 ? 11.987 1.465 -4.588 1.00 96.94 336 LEU A N 1
ATOM 2769 C CA . LEU A 1 336 ? 10.913 1.527 -5.574 1.00 96.94 336 LEU A CA 1
ATOM 2770 C C . LEU A 1 336 ? 11.429 1.086 -6.945 1.00 96.94 336 LEU A C 1
ATOM 2772 O O . LEU A 1 336 ? 12.309 1.725 -7.518 1.00 96.94 336 LEU A O 1
ATOM 2776 N N . GLY A 1 337 ? 10.870 0.004 -7.480 1.00 96.12 337 GLY A N 1
ATOM 2777 C CA . GLY A 1 337 ? 11.084 -0.415 -8.866 1.00 96.12 337 GLY A CA 1
ATOM 2778 C C . GLY A 1 337 ? 10.091 0.257 -9.814 1.00 96.12 337 GLY A C 1
ATOM 2779 O O . GLY A 1 337 ? 8.905 0.335 -9.503 1.00 96.12 337 GLY A O 1
ATOM 2780 N N . TYR A 1 338 ? 10.556 0.700 -10.979 1.00 95.94 338 TYR A N 1
ATOM 2781 C CA . TYR A 1 338 ? 9.736 1.259 -12.053 1.00 95.94 338 TYR A CA 1
ATOM 2782 C C . TYR A 1 338 ? 9.590 0.232 -13.171 1.00 95.94 338 TYR A C 1
ATOM 2784 O O . TYR A 1 338 ? 10.510 0.015 -13.961 1.00 95.94 338 TYR A O 1
ATOM 2792 N N . VAL A 1 339 ? 8.424 -0.406 -13.241 1.00 96.12 339 VAL A N 1
ATOM 2793 C CA . VAL A 1 339 ? 8.123 -1.445 -14.228 1.00 96.12 339 VAL A CA 1
ATOM 2794 C C . VAL A 1 339 ? 7.081 -0.937 -15.212 1.00 96.12 339 VAL A C 1
ATOM 2796 O O . VAL A 1 339 ? 6.020 -0.469 -14.820 1.00 96.12 339 VAL A O 1
ATOM 2799 N N . SER A 1 340 ? 7.356 -1.047 -16.506 1.00 94.94 340 SER A N 1
ATOM 2800 C CA . SER A 1 340 ? 6.422 -0.647 -17.562 1.00 94.94 340 SER A CA 1
ATOM 2801 C C . SER A 1 340 ? 6.070 -1.841 -18.437 1.00 94.94 340 SER A C 1
ATOM 2803 O O . SER A 1 340 ? 6.889 -2.740 -18.639 1.00 94.94 340 SER A O 1
ATOM 2805 N N . ARG A 1 341 ? 4.855 -1.872 -18.990 1.00 95.50 341 ARG A N 1
ATOM 2806 C CA . ARG A 1 341 ? 4.506 -2.851 -20.033 1.00 95.50 341 ARG A CA 1
ATOM 2807 C C . ARG A 1 341 ? 5.454 -2.712 -21.217 1.00 95.50 341 ARG A C 1
ATOM 2809 O O . ARG A 1 341 ? 5.804 -1.597 -21.601 1.00 95.50 341 ARG A O 1
ATOM 2816 N N . TYR A 1 342 ? 5.837 -3.826 -21.839 1.00 92.62 342 TYR A N 1
ATOM 2817 C CA . TYR A 1 342 ? 6.664 -3.790 -23.050 1.00 92.62 342 TYR A CA 1
ATOM 2818 C C . TYR A 1 342 ? 5.947 -3.030 -24.176 1.00 92.62 342 TYR A C 1
ATOM 2820 O O . TYR A 1 342 ? 6.536 -2.184 -24.843 1.00 92.62 342 TYR A O 1
ATOM 2828 N N . HIS A 1 343 ? 4.645 -3.280 -24.327 1.00 93.31 343 HIS A N 1
ATOM 2829 C CA . HIS A 1 343 ? 3.755 -2.540 -25.212 1.00 93.31 343 HIS A CA 1
ATOM 2830 C C . HIS A 1 343 ? 2.466 -2.196 -24.452 1.00 93.31 343 HIS A C 1
ATOM 2832 O O . HIS A 1 343 ? 1.919 -3.051 -23.768 1.00 93.31 343 HIS A O 1
ATOM 2838 N N . ALA A 1 344 ? 1.926 -0.978 -24.589 1.00 90.12 344 ALA A N 1
ATOM 2839 C CA . ALA A 1 344 ? 0.808 -0.489 -23.757 1.00 90.12 344 ALA A CA 1
ATOM 2840 C C . ALA A 1 344 ? -0.437 -1.409 -23.743 1.00 90.12 344 ALA A C 1
ATOM 2842 O O . ALA A 1 344 ? -1.141 -1.529 -22.737 1.00 90.12 344 ALA A O 1
ATOM 2843 N N . LYS A 1 345 ? -0.690 -2.094 -24.868 1.00 93.00 345 LYS A N 1
ATOM 2844 C CA . LYS A 1 345 ? -1.809 -3.041 -25.038 1.00 93.00 345 LYS A CA 1
ATOM 2845 C C . LYS A 1 345 ? -1.520 -4.465 -24.551 1.00 93.00 345 LYS A C 1
ATOM 2847 O O . LYS A 1 345 ? -2.447 -5.262 -24.492 1.00 93.00 345 LYS A O 1
ATOM 2852 N N . ASP A 1 346 ? -0.266 -4.789 -24.263 1.00 93.62 346 ASP A N 1
ATOM 2853 C CA . ASP A 1 346 ? 0.172 -6.122 -23.859 1.00 93.62 346 ASP A CA 1
ATOM 2854 C C . ASP A 1 346 ? 0.483 -6.129 -22.360 1.00 93.62 346 ASP A C 1
ATOM 2856 O O . ASP A 1 346 ? 1.455 -5.526 -21.911 1.00 93.62 346 ASP A O 1
ATOM 2860 N N . SER A 1 347 ? -0.372 -6.791 -21.583 1.00 94.81 347 SER A N 1
ATOM 2861 C CA . SER A 1 347 ? -0.203 -6.942 -20.137 1.00 94.81 347 SER A CA 1
ATOM 2862 C C . SER A 1 347 ? 0.561 -8.203 -19.734 1.00 94.81 347 SER A C 1
ATOM 2864 O O . SER A 1 347 ? 0.681 -8.450 -18.541 1.00 94.81 347 SER A O 1
ATOM 2866 N N . ALA A 1 348 ? 1.038 -9.020 -20.678 1.00 96.00 348 ALA A N 1
ATOM 2867 C CA . ALA A 1 348 ? 1.784 -10.240 -20.367 1.00 96.00 348 ALA A CA 1
ATOM 2868 C C . ALA A 1 348 ? 3.290 -9.979 -20.223 1.00 96.00 348 ALA A C 1
ATOM 2870 O O . ALA A 1 348 ? 3.974 -10.672 -19.475 1.00 96.00 348 ALA A O 1
ATOM 2871 N N . ARG A 1 349 ? 3.818 -8.967 -20.921 1.00 94.44 349 ARG A N 1
ATOM 2872 C CA . ARG A 1 349 ? 5.255 -8.662 -20.949 1.00 94.44 349 ARG A CA 1
ATOM 2873 C C . ARG A 1 349 ? 5.550 -7.305 -20.333 1.00 94.44 349 ARG A C 1
ATOM 2875 O O . ARG A 1 349 ? 4.954 -6.295 -20.710 1.00 94.44 349 ARG A O 1
ATOM 2882 N N . HIS A 1 350 ? 6.533 -7.279 -19.442 1.00 94.94 350 HIS A N 1
ATOM 2883 C CA . HIS A 1 350 ? 6.953 -6.090 -18.711 1.00 94.94 350 HIS A CA 1
ATOM 2884 C C . HIS A 1 350 ? 8.469 -5.914 -18.785 1.00 94.94 350 HIS A C 1
ATOM 2886 O O . HIS A 1 350 ? 9.203 -6.866 -19.042 1.00 94.94 350 HIS A O 1
ATOM 2892 N N . VAL A 1 351 ? 8.928 -4.686 -18.568 1.00 93.25 351 VAL A N 1
ATOM 2893 C CA . VAL A 1 351 ? 10.342 -4.321 -18.519 1.00 93.25 351 VAL A CA 1
ATOM 2894 C C . VAL A 1 351 ? 10.598 -3.443 -17.298 1.00 93.25 351 VAL A C 1
ATOM 2896 O O . VAL A 1 351 ? 9.814 -2.541 -16.995 1.00 93.25 351 VAL A O 1
ATOM 2899 N N . VAL A 1 352 ? 11.695 -3.718 -16.596 1.00 93.25 352 VAL A N 1
ATOM 2900 C CA . VAL A 1 352 ? 12.200 -2.866 -15.516 1.00 93.25 352 VAL A CA 1
ATOM 2901 C C . VAL A 1 352 ? 12.952 -1.706 -16.159 1.00 93.25 352 VAL A C 1
ATOM 2903 O O . VAL A 1 352 ? 13.897 -1.924 -16.910 1.00 93.25 352 VAL A O 1
ATOM 2906 N N . LEU A 1 353 ? 12.508 -0.480 -15.899 1.00 92.56 353 LEU A N 1
ATOM 2907 C CA . LEU A 1 353 ? 13.121 0.737 -16.437 1.00 92.56 353 LEU A CA 1
ATOM 2908 C C . LEU A 1 353 ? 14.116 1.375 -15.464 1.00 92.56 353 LEU A C 1
ATOM 2910 O O . LEU A 1 353 ? 15.007 2.102 -15.885 1.00 92.56 353 LEU A O 1
ATOM 2914 N N . GLY A 1 354 ? 13.914 1.162 -14.166 1.00 91.94 354 GLY A N 1
ATOM 2915 C CA . GLY A 1 354 ? 14.581 1.921 -13.116 1.00 91.94 354 GLY A CA 1
ATOM 2916 C C . GLY A 1 354 ? 14.362 1.302 -11.745 1.00 91.94 354 GLY A C 1
ATOM 2917 O O . GLY A 1 354 ? 13.304 0.725 -11.492 1.00 91.94 354 GLY A O 1
ATOM 2918 N N . THR A 1 355 ? 15.300 1.513 -10.830 1.00 93.94 355 THR A N 1
ATOM 2919 C CA . THR A 1 355 ? 15.042 1.446 -9.389 1.00 93.94 355 THR A CA 1
ATOM 2920 C C . THR A 1 355 ? 15.426 2.775 -8.747 1.00 93.94 355 THR A C 1
ATOM 2922 O O . THR A 1 355 ? 16.263 3.526 -9.255 1.00 93.94 355 THR A O 1
ATOM 2925 N N . GLN A 1 356 ? 14.782 3.102 -7.634 1.00 93.81 356 GLN A N 1
ATOM 2926 C CA . GLN A 1 356 ? 15.103 4.269 -6.827 1.00 93.81 356 GLN A CA 1
ATOM 2927 C C . GLN A 1 356 ? 15.057 3.897 -5.352 1.00 93.81 356 GLN A C 1
ATOM 2929 O O . GLN A 1 356 ? 14.237 3.086 -4.929 1.00 93.81 356 GLN A O 1
ATOM 2934 N N . GLN A 1 357 ? 15.960 4.482 -4.580 1.00 95.44 357 GLN A N 1
ATOM 2935 C CA . GLN A 1 357 ? 16.099 4.249 -3.151 1.00 95.44 357 GLN A CA 1
ATOM 2936 C C . GLN A 1 357 ? 15.673 5.492 -2.383 1.00 95.44 357 GLN A C 1
ATOM 2938 O O . GLN A 1 357 ? 16.006 6.605 -2.789 1.00 95.44 357 GLN A O 1
ATOM 2943 N N . PHE A 1 358 ? 14.981 5.281 -1.270 1.00 97.06 358 PHE A N 1
ATOM 2944 C CA . PHE A 1 358 ? 14.610 6.321 -0.322 1.00 97.06 358 PHE A CA 1
ATOM 2945 C C . PHE A 1 358 ? 14.817 5.830 1.106 1.00 97.06 358 PHE A C 1
ATOM 2947 O O . PHE A 1 358 ? 14.650 4.639 1.371 1.00 97.06 358 PHE A O 1
ATOM 2954 N N . GLN A 1 359 ? 15.102 6.740 2.032 1.00 97.56 359 GLN A N 1
ATOM 2955 C CA . GLN A 1 359 ? 14.849 6.480 3.448 1.00 97.56 359 GLN A CA 1
ATOM 2956 C C . GLN A 1 359 ? 13.345 6.670 3.728 1.00 97.56 359 GLN A C 1
ATOM 2958 O O . GLN A 1 359 ? 12.763 7.645 3.236 1.00 97.56 359 GLN A O 1
ATOM 2963 N N . PRO A 1 360 ? 12.674 5.776 4.482 1.00 97.69 360 PRO A N 1
ATOM 2964 C CA . PRO A 1 360 ? 11.230 5.884 4.708 1.00 97.69 360 PRO A CA 1
ATOM 2965 C C . PRO A 1 360 ? 10.785 7.197 5.363 1.00 97.69 360 PRO A C 1
ATOM 2967 O O . PRO A 1 360 ? 9.741 7.730 4.993 1.00 97.69 360 PRO A O 1
ATOM 2970 N N . THR A 1 361 ? 11.580 7.745 6.286 1.00 96.56 361 THR A N 1
ATOM 2971 C CA . THR A 1 361 ? 11.314 9.019 6.979 1.00 96.56 361 THR A CA 1
ATOM 2972 C C . THR A 1 361 ? 11.331 10.216 6.022 1.00 96.56 361 THR A C 1
ATOM 2974 O O . THR A 1 361 ? 10.409 11.039 6.011 1.00 96.56 361 THR A O 1
ATOM 2977 N N . GLU A 1 362 ? 12.342 10.289 5.157 1.00 96.88 362 GLU A N 1
ATOM 2978 C CA . GLU A 1 362 ? 12.444 11.310 4.112 1.00 96.88 362 GLU A CA 1
ATOM 2979 C C . GLU A 1 362 ? 11.306 11.177 3.098 1.00 96.88 362 GLU A C 1
ATOM 2981 O O . GLU A 1 362 ? 10.681 12.168 2.715 1.00 96.88 362 GLU A O 1
ATOM 2986 N N . PHE A 1 363 ? 10.993 9.946 2.683 1.00 97.31 363 PHE A N 1
ATOM 2987 C CA . PHE A 1 363 ? 9.929 9.695 1.719 1.00 97.31 363 PHE A CA 1
ATOM 2988 C C . PHE A 1 363 ? 8.549 10.048 2.279 1.00 97.31 363 PHE A C 1
ATOM 2990 O O . PHE A 1 363 ? 7.759 10.666 1.569 1.00 97.31 363 PHE A O 1
ATOM 2997 N N . ALA A 1 364 ? 8.280 9.744 3.555 1.00 97.25 364 ALA A N 1
ATOM 2998 C CA . ALA A 1 364 ? 7.061 10.163 4.250 1.00 97.25 364 ALA A CA 1
ATOM 2999 C C . ALA A 1 364 ? 6.875 11.685 4.183 1.00 97.25 364 ALA A C 1
ATOM 3001 O O . ALA A 1 364 ? 5.795 12.168 3.838 1.00 97.25 364 ALA A O 1
ATOM 3002 N N . SER A 1 365 ? 7.956 12.435 4.401 1.00 95.75 365 SER A N 1
ATOM 3003 C CA . SER A 1 365 ? 7.945 13.897 4.310 1.00 95.75 365 SER A CA 1
ATOM 3004 C C . SER A 1 365 ? 7.657 14.377 2.880 1.00 95.75 365 SER A C 1
ATOM 3006 O O . SER A 1 365 ? 6.831 15.268 2.682 1.00 95.75 365 SER A O 1
ATOM 3008 N N . GLN A 1 366 ? 8.257 13.746 1.862 1.00 93.94 366 GLN A N 1
ATOM 3009 C CA . GLN A 1 366 ? 8.016 14.072 0.446 1.00 93.94 366 GLN A CA 1
ATOM 3010 C C . GLN A 1 366 ? 6.566 13.829 0.006 1.00 93.94 366 GLN A C 1
ATOM 3012 O O . GLN A 1 366 ? 6.042 14.577 -0.821 1.00 93.94 366 GLN A O 1
ATOM 3017 N N . ILE A 1 367 ? 5.908 12.800 0.549 1.00 95.62 367 ILE A N 1
ATOM 3018 C CA . ILE A 1 367 ? 4.515 12.466 0.218 1.00 95.62 367 ILE A CA 1
ATOM 3019 C C . ILE A 1 367 ? 3.488 13.143 1.136 1.00 95.62 367 ILE A C 1
ATOM 3021 O O . ILE A 1 367 ? 2.294 12.864 1.016 1.00 95.62 367 ILE A O 1
ATOM 3025 N N . ASN A 1 368 ? 3.935 14.035 2.029 1.00 94.88 368 ASN A N 1
ATOM 3026 C CA . ASN A 1 368 ? 3.108 14.710 3.030 1.00 94.88 368 ASN A CA 1
ATOM 3027 C C . ASN A 1 368 ? 2.353 13.729 3.956 1.00 94.88 368 ASN A C 1
ATOM 3029 O O . ASN A 1 368 ? 1.174 13.915 4.264 1.00 94.88 368 ASN A O 1
ATOM 3033 N N . LEU A 1 369 ? 3.035 12.660 4.376 1.00 95.69 369 LEU A N 1
ATOM 3034 C CA . LEU A 1 369 ? 2.554 11.682 5.348 1.00 95.69 369 LEU A CA 1
ATOM 3035 C C . LEU A 1 369 ? 3.119 12.018 6.733 1.00 95.69 369 LEU A C 1
ATOM 3037 O O . LEU A 1 369 ? 4.316 11.893 6.974 1.00 95.69 369 LEU A O 1
ATOM 3041 N N . SER A 1 370 ? 2.241 12.408 7.656 1.00 95.69 370 SER A N 1
ATOM 3042 C CA . SER A 1 370 ? 2.587 12.629 9.064 1.00 95.69 370 SER A CA 1
ATOM 3043 C C . SER A 1 370 ? 2.272 11.377 9.881 1.00 95.69 370 SER A C 1
ATOM 3045 O O . SER A 1 370 ? 1.111 10.965 9.963 1.00 95.69 370 SER A O 1
ATOM 3047 N N . MET A 1 371 ? 3.291 10.791 10.515 1.00 93.75 371 MET A N 1
ATOM 3048 C CA . MET A 1 371 ? 3.089 9.654 11.419 1.00 93.75 371 MET A CA 1
ATOM 3049 C C . MET A 1 371 ? 2.305 10.041 12.671 1.00 93.75 371 MET A C 1
ATOM 3051 O O . MET A 1 371 ? 1.512 9.241 13.143 1.00 93.75 371 MET A O 1
ATOM 3055 N N . GLU A 1 372 ? 2.435 11.274 13.156 1.00 95.44 372 GLU A N 1
ATOM 3056 C CA . GLU A 1 372 ? 1.635 11.791 14.275 1.00 95.44 372 GLU A CA 1
ATOM 3057 C C . GLU A 1 372 ? 0.137 11.763 13.946 1.00 95.44 372 GLU A C 1
ATOM 3059 O O . GLU A 1 372 ? -0.702 11.407 14.775 1.00 95.44 372 GLU A O 1
ATOM 3064 N N . ASN A 1 373 ? -0.220 12.129 12.708 1.00 96.31 373 ASN A N 1
ATOM 3065 C CA . ASN A 1 373 ? -1.595 12.023 12.238 1.00 96.31 373 ASN A CA 1
ATOM 3066 C C . ASN A 1 373 ? -2.018 10.561 12.057 1.00 96.31 373 ASN A C 1
ATOM 3068 O O . ASN A 1 373 ? -3.114 10.208 12.483 1.00 96.31 373 ASN A O 1
ATOM 3072 N N . ALA A 1 374 ? -1.164 9.714 11.475 1.00 96.50 374 ALA A N 1
ATOM 3073 C CA . ALA A 1 374 ? -1.458 8.292 11.294 1.00 96.50 374 ALA A CA 1
ATOM 3074 C C . ALA A 1 374 ? -1.719 7.584 12.636 1.00 96.50 374 ALA A C 1
ATOM 3076 O O . ALA A 1 374 ? -2.724 6.886 12.776 1.00 96.50 374 ALA A O 1
ATOM 3077 N N . TRP A 1 375 ? -0.874 7.831 13.641 1.00 96.25 375 TRP A N 1
ATOM 3078 C CA . TRP A 1 375 ? -1.052 7.335 15.003 1.00 96.25 375 TRP A CA 1
ATOM 3079 C C . TRP A 1 375 ? -2.308 7.899 15.666 1.00 96.25 375 TRP A C 1
ATOM 3081 O O . TRP A 1 375 ? -3.045 7.148 16.295 1.00 96.25 375 TRP A O 1
ATOM 3091 N N . GLY A 1 376 ? -2.613 9.186 15.470 1.00 95.56 376 GLY A N 1
ATOM 3092 C CA . GLY A 1 376 ? -3.851 9.789 15.974 1.00 95.56 376 GLY A CA 1
ATOM 3093 C C . GLY A 1 376 ? -5.114 9.163 15.385 1.00 95.56 376 GLY A C 1
ATOM 3094 O O . GLY A 1 376 ? -6.081 8.926 16.106 1.00 95.56 376 GLY A O 1
ATOM 3095 N N . ILE A 1 377 ? -5.107 8.854 14.085 1.00 95.88 377 ILE A N 1
ATOM 3096 C CA . ILE A 1 377 ? -6.211 8.143 13.429 1.00 95.88 377 ILE A CA 1
ATOM 3097 C C . ILE A 1 377 ? -6.342 6.731 14.005 1.00 95.88 377 ILE A C 1
ATOM 3099 O O . ILE A 1 377 ? -7.448 6.327 14.359 1.00 95.88 377 ILE A O 1
ATOM 3103 N N . LEU A 1 378 ? -5.232 5.999 14.139 1.00 95.50 378 LEU A N 1
ATOM 3104 C CA . LEU A 1 378 ? -5.243 4.653 14.710 1.00 95.50 378 LEU A CA 1
ATOM 3105 C C . LEU A 1 378 ? -5.775 4.658 16.149 1.00 95.50 378 LEU A C 1
ATOM 3107 O O . LEU A 1 378 ? -6.652 3.860 16.469 1.00 95.50 378 LEU A O 1
ATOM 3111 N N . ARG A 1 379 ? -5.297 5.581 16.993 1.00 93.88 379 ARG A N 1
ATOM 3112 C CA . ARG A 1 379 ? -5.748 5.720 18.382 1.00 93.88 379 ARG A CA 1
ATOM 3113 C C . ARG A 1 379 ? -7.244 6.001 18.458 1.00 93.88 379 ARG A C 1
ATOM 3115 O O . ARG A 1 379 ? -7.941 5.313 19.192 1.00 93.88 379 ARG A O 1
ATOM 3122 N N . CYS A 1 380 ? -7.749 6.924 17.636 1.00 93.81 380 CYS A N 1
ATOM 3123 C CA . CYS A 1 380 ? -9.181 7.214 17.557 1.00 93.81 380 CYS A CA 1
ATOM 3124 C C . CYS A 1 380 ? -10.003 5.954 17.252 1.00 93.81 380 CYS A C 1
ATOM 3126 O O . CYS A 1 380 ? -11.024 5.721 17.892 1.00 93.81 380 CYS A O 1
ATOM 3128 N N . VAL A 1 381 ? -9.559 5.134 16.293 1.00 94.56 381 VAL A N 1
ATOM 3129 C CA . VAL A 1 381 ? -10.245 3.882 15.940 1.00 94.56 381 VAL A CA 1
ATOM 3130 C C . VAL A 1 381 ? -10.192 2.880 17.093 1.00 94.56 381 VAL A C 1
ATOM 3132 O O . VAL A 1 381 ? -11.219 2.295 17.425 1.00 94.56 381 VAL A O 1
ATOM 3135 N N . ILE A 1 382 ? -9.033 2.710 17.739 1.00 94.50 382 ILE A N 1
ATOM 3136 C CA . ILE A 1 382 ? -8.887 1.812 18.894 1.00 94.50 382 ILE A CA 1
ATOM 3137 C C . ILE A 1 382 ? -9.819 2.239 20.035 1.00 94.50 382 ILE A C 1
ATOM 3139 O O . ILE A 1 382 ? -10.538 1.400 20.573 1.00 94.50 382 ILE A O 1
ATOM 3143 N N . ASP A 1 383 ? -9.866 3.530 20.367 1.00 93.19 383 ASP A N 1
ATOM 3144 C CA . ASP A 1 383 ? -10.704 4.056 21.451 1.00 93.19 383 ASP A CA 1
ATOM 3145 C C . ASP A 1 383 ? -12.207 3.881 21.176 1.00 93.19 383 ASP A C 1
ATOM 3147 O O . ASP A 1 383 ? -12.991 3.747 22.117 1.00 93.19 383 ASP A O 1
ATOM 3151 N N . ILE A 1 384 ? -12.627 3.887 19.905 1.00 93.81 384 ILE A N 1
ATOM 3152 C CA . ILE A 1 384 ? -14.005 3.554 19.521 1.00 93.81 384 ILE A CA 1
ATOM 3153 C C . ILE A 1 384 ? -14.240 2.056 19.715 1.00 93.81 384 ILE A C 1
ATOM 3155 O O . ILE A 1 384 ? -15.167 1.678 20.425 1.00 93.81 384 ILE A O 1
ATOM 3159 N N . CYS A 1 385 ? -13.376 1.206 19.152 1.00 93.88 385 CYS A N 1
ATOM 3160 C CA . CYS A 1 385 ? -13.530 -0.246 19.228 1.00 93.88 385 CYS A CA 1
ATOM 3161 C C . CYS A 1 385 ? -13.501 -0.780 20.669 1.00 93.88 385 CYS A C 1
ATOM 3163 O O . CYS A 1 385 ? -14.254 -1.693 20.978 1.00 93.88 385 CYS A O 1
ATOM 3165 N N . ARG A 1 386 ? -12.700 -0.196 21.575 1.00 92.81 386 ARG A N 1
ATOM 3166 C CA . ARG A 1 386 ? -12.651 -0.602 22.997 1.00 92.81 386 ARG A CA 1
ATOM 3167 C C . ARG A 1 386 ? -13.943 -0.322 23.773 1.00 92.81 386 ARG A C 1
ATOM 3169 O O . ARG A 1 386 ? -14.107 -0.865 24.860 1.00 92.81 386 ARG A O 1
ATOM 3176 N N . LYS A 1 387 ? -14.823 0.546 23.262 1.00 94.00 387 LYS A N 1
ATOM 3177 C CA . LYS A 1 387 ? -16.134 0.846 23.869 1.00 94.00 387 LYS A CA 1
ATOM 3178 C C . LYS A 1 387 ? -17.242 -0.070 23.362 1.00 94.00 387 LYS A C 1
ATOM 3180 O O . LYS A 1 387 ? -18.342 -0.031 23.905 1.00 94.00 387 LYS A O 1
ATOM 3185 N N . LEU A 1 388 ? -16.977 -0.819 22.295 1.00 94.50 388 LEU A N 1
ATOM 3186 C CA . LEU A 1 388 ? -17.925 -1.766 21.734 1.00 94.50 388 LEU A CA 1
ATOM 3187 C C . LEU A 1 388 ? -17.889 -3.067 22.541 1.00 94.50 388 LEU A C 1
ATOM 3189 O O . LEU A 1 388 ? -16.905 -3.376 23.213 1.00 94.50 388 LEU A O 1
ATOM 3193 N N . GLU A 1 389 ? -18.988 -3.809 22.484 1.00 95.69 389 GLU A N 1
ATOM 3194 C CA . GLU A 1 389 ? -19.091 -5.131 23.098 1.00 95.69 389 GLU A CA 1
ATOM 3195 C C . GLU A 1 389 ? -18.203 -6.154 22.368 1.00 95.69 389 GLU A C 1
ATOM 3197 O O . GLU A 1 389 ? -17.647 -5.895 21.298 1.00 95.69 389 GLU A O 1
ATOM 3202 N N . GLU A 1 390 ? -18.036 -7.341 22.947 1.00 95.81 390 GLU A N 1
ATOM 3203 C CA . GLU A 1 390 ? -17.316 -8.413 22.266 1.00 95.81 390 GLU A CA 1
ATOM 3204 C C . GLU A 1 390 ? -18.097 -8.874 21.030 1.00 95.81 390 GLU A C 1
ATOM 3206 O O . GLU A 1 390 ? -19.275 -9.223 21.104 1.00 95.81 390 GLU A O 1
ATOM 3211 N N . GLY A 1 391 ? -17.437 -8.896 19.873 1.00 93.75 391 GLY A N 1
ATOM 3212 C CA . GLY A 1 391 ? -18.106 -9.239 18.629 1.00 93.75 391 GLY A CA 1
ATOM 3213 C C . GLY A 1 391 ? -17.222 -9.112 17.399 1.00 93.75 391 GLY A C 1
ATOM 3214 O O . GLY A 1 391 ? -16.014 -8.875 17.477 1.00 93.75 391 GLY A O 1
ATOM 3215 N N . LYS A 1 392 ? -17.847 -9.290 16.235 1.00 94.69 392 LYS A N 1
ATOM 3216 C CA . LYS A 1 392 ? -17.213 -9.088 14.933 1.00 94.69 392 LYS A CA 1
ATOM 3217 C C . LYS A 1 392 ? -17.664 -7.753 14.361 1.00 94.69 392 LYS A C 1
ATOM 3219 O O . LYS A 1 392 ? -18.857 -7.477 14.276 1.00 94.69 392 LYS A O 1
ATOM 3224 N N . TYR A 1 393 ? -16.690 -6.960 13.937 1.00 94.31 393 TYR A N 1
ATOM 3225 C CA . TYR A 1 393 ? -16.912 -5.632 13.384 1.00 94.31 393 TYR A CA 1
ATOM 3226 C C . TYR A 1 393 ? -16.210 -5.490 12.039 1.00 94.31 393 TYR A C 1
ATOM 3228 O O . TYR A 1 393 ? -15.184 -6.129 11.785 1.00 94.31 393 TYR A O 1
ATOM 3236 N N . LEU A 1 394 ? -16.743 -4.614 11.196 1.00 93.50 394 LEU A N 1
ATOM 3237 C CA . LEU A 1 394 ? -16.182 -4.249 9.908 1.00 93.50 394 LEU A CA 1
ATOM 3238 C C . LEU A 1 394 ? -15.975 -2.736 9.848 1.00 93.50 394 LEU A C 1
ATOM 3240 O O . LEU A 1 394 ? -16.895 -1.971 10.111 1.00 93.50 394 LEU A O 1
ATOM 3244 N N . ILE A 1 395 ? -14.771 -2.305 9.467 1.00 93.25 395 ILE A N 1
ATOM 3245 C CA . ILE A 1 395 ? -14.503 -0.902 9.136 1.00 93.25 395 ILE A CA 1
ATOM 3246 C C . ILE A 1 395 ? -14.553 -0.767 7.619 1.00 93.25 395 ILE A C 1
ATOM 3248 O O . ILE A 1 395 ? -13.686 -1.294 6.916 1.00 93.25 395 ILE A O 1
ATOM 3252 N N . LEU A 1 396 ? -15.558 -0.058 7.113 1.00 91.56 396 LEU A N 1
ATOM 3253 C CA . LEU A 1 396 ? -15.790 0.109 5.686 1.00 91.56 396 LEU A CA 1
ATOM 3254 C C . LEU A 1 396 ? -15.516 1.549 5.259 1.00 91.56 396 LEU A C 1
ATOM 3256 O O . LEU A 1 396 ? -15.847 2.507 5.951 1.00 91.56 396 LEU A O 1
ATOM 3260 N N . LYS A 1 397 ? -14.911 1.710 4.079 1.00 90.62 397 LYS A N 1
ATOM 3261 C CA . LYS A 1 397 ? -14.809 3.003 3.402 1.00 90.62 397 LYS A CA 1
ATOM 3262 C C . LYS A 1 397 ? -15.876 3.088 2.325 1.00 90.62 397 LYS A C 1
ATOM 3264 O O . LYS A 1 397 ? -15.892 2.253 1.422 1.00 90.62 397 LYS A O 1
ATOM 3269 N N . ASP A 1 398 ? -16.661 4.158 2.348 1.00 86.88 398 ASP A N 1
ATOM 3270 C CA . ASP A 1 398 ? -17.648 4.421 1.305 1.00 86.88 398 ASP A CA 1
ATOM 3271 C C . ASP A 1 398 ? -16.964 4.528 -0.085 1.00 86.88 398 ASP A C 1
ATOM 3273 O O . ASP A 1 398 ? -16.011 5.306 -0.265 1.00 86.88 398 ASP A O 1
ATOM 3277 N N . PRO A 1 399 ? -17.413 3.747 -1.086 1.00 87.06 399 PRO A N 1
ATOM 3278 C CA . PRO A 1 399 ? -16.796 3.708 -2.411 1.00 87.06 399 PRO A CA 1
ATOM 3279 C C . PRO A 1 399 ? -17.080 4.961 -3.261 1.00 87.06 399 PRO A C 1
ATOM 3281 O O . PRO A 1 399 ? -16.328 5.241 -4.203 1.00 87.06 399 PRO A O 1
ATOM 3284 N N . ASN A 1 400 ? -18.129 5.727 -2.935 1.00 83.25 400 ASN A N 1
ATOM 3285 C CA . ASN A 1 400 ? -18.673 6.821 -3.745 1.00 83.25 400 ASN A CA 1
ATOM 3286 C C . ASN A 1 400 ? -18.606 8.198 -3.072 1.00 83.25 400 ASN A C 1
ATOM 3288 O O . ASN A 1 400 ? -18.531 9.209 -3.776 1.00 83.25 400 ASN A O 1
ATOM 3292 N N . LYS A 1 401 ? -18.592 8.285 -1.737 1.00 76.38 401 LYS A N 1
ATOM 3293 C CA . LYS A 1 401 ? -18.360 9.555 -1.031 1.00 76.38 401 LYS A CA 1
ATOM 3294 C C . LYS A 1 401 ? -16.882 9.925 -1.135 1.00 76.38 401 LYS A C 1
ATOM 3296 O O . LYS A 1 401 ? -16.039 9.492 -0.359 1.00 76.38 401 LYS A O 1
ATOM 3301 N N . VAL A 1 402 ? -16.551 10.720 -2.153 1.00 60.12 402 VAL A N 1
ATOM 3302 C CA . VAL A 1 402 ? -15.165 11.137 -2.432 1.00 60.12 402 VAL A CA 1
ATOM 3303 C C . VAL A 1 402 ? -14.734 12.320 -1.553 1.00 60.12 402 VAL A C 1
ATOM 3305 O O . VAL A 1 402 ? -13.543 12.473 -1.283 1.00 60.12 402 VAL A O 1
ATOM 3308 N N . SER A 1 403 ? -15.670 13.165 -1.096 1.00 50.84 403 SER A N 1
ATOM 3309 C CA . SER A 1 403 ? -15.362 14.283 -0.195 1.00 50.84 403 SER A CA 1
ATOM 3310 C C . SER A 1 403 ? -16.606 14.845 0.527 1.00 50.84 403 SER A C 1
ATOM 3312 O O . SER A 1 403 ? -17.546 15.257 -0.156 1.00 50.84 403 SER A O 1
ATOM 3314 N N . PRO A 1 404 ? -16.599 14.913 1.872 1.00 57.97 404 PRO A N 1
ATOM 3315 C CA . PRO A 1 404 ? -15.645 14.219 2.729 1.00 57.97 404 PRO A CA 1
ATOM 3316 C C . PRO A 1 404 ? -15.834 12.701 2.589 1.00 57.97 404 PRO A C 1
ATOM 3318 O O . PRO A 1 404 ? -16.961 12.216 2.509 1.00 57.97 404 PRO A O 1
ATOM 3321 N N . GLY A 1 405 ? -14.728 11.959 2.479 1.00 65.69 405 GLY A N 1
ATOM 3322 C CA . GLY A 1 405 ? -14.785 10.499 2.552 1.00 65.69 405 GLY A CA 1
ATOM 3323 C C . GLY A 1 405 ? -15.380 10.062 3.886 1.00 65.69 405 GLY A C 1
ATOM 3324 O O . GLY A 1 405 ? -15.222 10.779 4.875 1.00 65.69 405 GLY A O 1
ATOM 3325 N N . LEU A 1 406 ? -16.065 8.921 3.893 1.00 77.25 406 LEU A N 1
ATOM 3326 C CA . LEU A 1 406 ? -16.743 8.384 5.069 1.00 77.25 406 LEU A CA 1
ATOM 3327 C C . LEU A 1 406 ? -16.181 7.000 5.399 1.00 77.25 406 LEU A C 1
ATOM 3329 O O . LEU A 1 406 ? -16.072 6.153 4.506 1.00 77.25 406 LEU A O 1
ATOM 3333 N N . LEU A 1 407 ? -15.808 6.804 6.662 1.00 82.94 407 LEU A N 1
ATOM 3334 C CA . LEU A 1 407 ? -15.579 5.492 7.257 1.00 82.94 407 LEU A CA 1
ATOM 3335 C C . LEU A 1 407 ? -16.747 5.157 8.180 1.00 82.94 407 LEU A C 1
ATOM 3337 O O . LEU A 1 407 ? -17.135 6.000 8.989 1.00 82.94 407 LEU A O 1
ATOM 3341 N N . THR A 1 408 ? -17.259 3.939 8.078 1.00 83.44 408 THR A N 1
ATOM 3342 C CA . THR A 1 408 ? -18.268 3.391 8.986 1.00 83.44 408 THR A CA 1
ATOM 3343 C C . THR A 1 408 ? -17.684 2.200 9.732 1.00 83.44 408 THR A C 1
ATOM 3345 O O . THR A 1 408 ? -16.871 1.453 9.184 1.00 83.44 408 THR A O 1
ATOM 3348 N N . ILE A 1 409 ? -18.051 2.056 11.004 1.00 86.44 409 ILE A N 1
ATOM 3349 C CA . ILE A 1 409 ? -17.828 0.828 11.771 1.00 86.44 409 ILE A CA 1
ATOM 3350 C C . ILE A 1 409 ? -19.178 0.144 11.906 1.00 86.44 409 ILE A C 1
ATOM 3352 O O . ILE A 1 409 ? -20.110 0.743 12.435 1.00 86.44 409 ILE A O 1
ATOM 3356 N N . GLU A 1 410 ? -19.277 -1.086 11.423 1.00 87.12 410 GLU A N 1
ATOM 3357 C CA . GLU A 1 410 ? -20.517 -1.857 11.364 1.00 87.12 410 GLU A CA 1
ATOM 3358 C C . GLU A 1 410 ? -20.350 -3.195 12.090 1.00 87.12 410 GLU A C 1
ATOM 3360 O O . GLU A 1 410 ? -19.248 -3.746 12.136 1.00 87.12 410 GLU A O 1
ATOM 3365 N N . THR A 1 411 ? -21.422 -3.716 12.686 1.00 86.75 411 THR A N 1
ATOM 3366 C CA . THR A 1 411 ? -21.450 -5.092 13.217 1.00 86.75 411 THR A CA 1
ATOM 3367 C C . THR A 1 411 ? -21.699 -6.097 12.100 1.00 86.75 411 THR A C 1
ATOM 3369 O O . THR A 1 411 ? -22.534 -5.847 11.231 1.00 86.75 411 THR A O 1
ATOM 3372 N N . LEU A 1 412 ? -20.987 -7.227 12.148 1.00 76.19 412 LEU A N 1
ATOM 3373 C CA . LEU A 1 412 ? -21.136 -8.335 11.197 1.00 76.19 412 LEU A CA 1
ATOM 3374 C C . LEU A 1 412 ? -22.166 -9.376 11.621 1.00 76.19 412 LEU A C 1
ATOM 3376 O O . LEU A 1 412 ? -22.227 -9.674 12.837 1.00 76.19 412 LEU A O 1
#

Mean predicted aligned error: 18.05 Å

Foldseek 3Di:
DDDDDDDDDDDDPPDPDDPDDPPVPPPDDDFDDDPPQDDDDDDDPVPPPPPDCVVVVSRDGPPTDDCPVPDDDPDPDPPDDDDDPDDDDDDPVVVCPVVVVVVVVVVVVVVVVVVPPDDDDDDPVVVVVVVVVVVVVVVVVCVVVVVVVVVVPVPVDFDDFPDDDDPPKDFQDKDWVVNLQPFFADPKDDKDWPDKEAWAAEDDPVQQVQDDDDDPQDDDIHGGPHYDPVDDPPDDSSPDAGKMWTWIWMDRPDPDIDTDTAMFRHWYQDPVRDIFTEHEDEDEAQPQVPLVADDCLVAVVPPVVRNVVSCCVRPVVVLLVSLVRCVVNVGQKYKYWYKYAPDNPDPPHIGTDHIDIDGSVVSCVVSVHDVRSVSRSVVVVVVSVVPDDDADWDWTWRSRCPPRTMITIIGD